Protein AF-A0A1T4VPJ8-F1 (afdb_monomer)

pLDDT: mean 73.63, std 19.08, range [25.58, 97.62]

Secondary structure (DSSP, 8-state):
-------HHHHHHHHHHHHH--S---S--S-TTS-HHHHHHHHHHHIIIIIIHHHHHHHHHHHHHHH-TTT-GGGGGHHHHSHHHH-S---TT--HHHHHHHHHT--HHHHHHHHHHHTT-HHHHHHHHH-TT--HHHHHHHHHHHHH-----PPPPPHHHHHHHHHHHHHHHT--HHHHHHHH---HHHHHHHHHHHTSTTS--SS-----TT---SHHHHHHHHTSHHHHHHHHHHHHHHHHHHHHHTTPPP-S-TT-GGGS-SS--HHHHHHHHHHHHHHHHHHHHHS--TT-SS-----HHHHHHHHHHHHTTSEEEEE-TTT--EEEEEBSSTT---BS-B-TT--TTSS--EEEPTTT--EEE-----

Nearest PDB structures (foldseek):
  2lvs-assembly1_A  TM=4.382E-01  e=4.841E+00  Hyperthermus butylicus DSM 5456
  7vag-assembly1_A  TM=1.635E-01  e=1.223E+00  Homo sapiens
  7qa8-assembly1_A  TM=1.406E-01  e=9.848E+00  Saccharomyces cerevisiae

Foldseek 3Di:
DDDPPPPVVVVCCVPCCVLVDDVDDDDDPPPVVDDPVLVVLLVLLCSLLQRPLLVLLLVLLLVLCQLCVVLQVCQVVLVPVLPVLQPPDDDPDDDPLVVLCVQLVHDSVLSSVLSSQLSPALQSVLQSCQFLVRVSSVSSSLSSSSNPRDDDNDHHDDLVVSLLVLLLLCLQLQHDLVVSCVPSVDDSVSSVVSNVVCPPPPRPHPDHDDDPPPDDQADVVLVVQCLDVSSQSLLSQLQLQLLSSLQSSNVHDGDSPSFDLVSGDLDDRSSSLSSSQVSSSCSNVVSCVVPPDPVDPDDDYHGSSSSVNLNVCSSLQQWGWDADPPSSRIGIFGHPDRPDPDTPQFDPPPDPPDPWTWGQDSNPRDTDTPDPDD

Structure (mmCIF, N/CA/C/O backbone):
data_AF-A0A1T4VPJ8-F1
#
_entry.id   AF-A0A1T4VPJ8-F1
#
loop_
_atom_site.group_PDB
_atom_site.id
_atom_site.type_symbol
_atom_site.label_atom_id
_atom_site.label_alt_id
_atom_site.label_comp_id
_atom_site.label_asym_id
_atom_site.label_entity_id
_atom_site.label_seq_id
_atom_site.pdbx_PDB_ins_code
_atom_site.Cartn_x
_atom_site.Cartn_y
_atom_site.Cartn_z
_atom_site.occupancy
_atom_site.B_iso_or_equiv
_atom_site.auth_seq_id
_atom_site.auth_comp_id
_atom_site.auth_asym_id
_atom_site.auth_atom_id
_atom_site.pdbx_PDB_model_num
ATOM 1 N N . MET A 1 1 ? 21.434 40.902 9.206 1.00 31.50 1 MET A N 1
ATOM 2 C CA . MET A 1 1 ? 21.024 39.530 9.583 1.00 31.50 1 MET A CA 1
ATOM 3 C C . MET A 1 1 ? 20.935 38.680 8.323 1.00 31.50 1 MET A C 1
ATOM 5 O O . MET A 1 1 ? 20.040 38.905 7.521 1.00 31.50 1 MET A O 1
ATOM 9 N N . LYS A 1 2 ? 21.901 37.781 8.090 1.00 25.58 2 LYS A N 1
ATOM 10 C CA . LYS A 1 2 ? 21.888 36.855 6.946 1.00 25.58 2 LYS A CA 1
ATOM 11 C C . LYS A 1 2 ? 21.168 35.578 7.375 1.00 25.58 2 LYS A C 1
ATOM 13 O O . LYS A 1 2 ? 21.633 34.877 8.267 1.00 25.58 2 LYS A O 1
ATOM 18 N N . THR A 1 3 ? 20.019 35.313 6.770 1.00 28.08 3 THR A N 1
ATOM 19 C CA . THR A 1 3 ? 19.276 34.063 6.908 1.00 28.08 3 THR A CA 1
ATOM 20 C C . THR A 1 3 ? 20.113 32.926 6.326 1.00 28.08 3 THR A C 1
ATOM 22 O O . THR A 1 3 ? 20.373 32.885 5.125 1.00 28.08 3 THR A O 1
ATOM 25 N N . PHE A 1 4 ? 20.552 31.999 7.181 1.00 27.08 4 PHE A N 1
ATOM 26 C CA . PHE A 1 4 ? 21.085 30.710 6.749 1.00 27.08 4 PHE A CA 1
ATOM 27 C C . PHE A 1 4 ? 19.949 29.939 6.065 1.00 27.08 4 PHE A C 1
ATOM 29 O O . PHE A 1 4 ? 19.165 29.242 6.705 1.00 27.08 4 PHE A O 1
ATOM 36 N N . ARG A 1 5 ? 19.825 30.093 4.744 1.00 30.34 5 ARG A N 1
ATOM 37 C CA . ARG A 1 5 ? 19.127 29.112 3.917 1.00 30.34 5 ARG A CA 1
ATOM 38 C C . ARG A 1 5 ? 20.008 27.873 3.911 1.00 30.34 5 ARG A C 1
ATOM 40 O O . ARG A 1 5 ? 20.989 27.819 3.178 1.00 30.34 5 ARG A O 1
ATOM 47 N N . VAL A 1 6 ? 19.685 26.912 4.772 1.00 30.61 6 VAL A N 1
ATOM 48 C CA . VAL A 1 6 ? 20.210 25.557 4.631 1.00 30.61 6 VAL A CA 1
ATOM 49 C C . VAL A 1 6 ? 19.725 25.070 3.274 1.00 30.61 6 VAL A C 1
ATOM 51 O O . VAL A 1 6 ? 18.529 24.882 3.052 1.00 30.61 6 VAL A O 1
ATOM 54 N N . ASP A 1 7 ? 20.663 24.985 2.342 1.00 31.09 7 ASP A N 1
ATOM 55 C CA . ASP A 1 7 ? 20.441 24.495 0.998 1.00 31.09 7 ASP A CA 1
ATOM 56 C C . ASP A 1 7 ? 19.851 23.081 1.115 1.00 31.09 7 ASP A C 1
ATOM 58 O O . ASP A 1 7 ? 20.464 22.183 1.699 1.00 31.09 7 ASP A O 1
ATOM 62 N N . ALA A 1 8 ? 18.616 22.889 0.639 1.00 33.41 8 ALA A N 1
ATOM 63 C CA . ALA A 1 8 ? 17.901 21.617 0.754 1.00 33.41 8 ALA A CA 1
ATOM 64 C C . ALA A 1 8 ? 18.691 20.455 0.122 1.00 33.41 8 ALA A C 1
ATOM 66 O O . ALA A 1 8 ? 18.465 19.302 0.483 1.00 33.41 8 ALA A O 1
ATOM 67 N N . SER A 1 9 ? 19.652 20.765 -0.759 1.00 34.59 9 SER A N 1
ATOM 68 C CA . SER A 1 9 ? 20.617 19.828 -1.334 1.00 34.59 9 SER A CA 1
ATOM 69 C C . SER A 1 9 ? 21.626 19.262 -0.318 1.00 34.59 9 SER A C 1
ATOM 71 O O . SER A 1 9 ? 22.052 18.118 -0.465 1.00 34.59 9 SER A O 1
ATOM 73 N N . VAL A 1 10 ? 21.978 19.999 0.742 1.00 31.45 10 VAL A N 1
ATOM 74 C CA . VAL A 1 10 ? 22.955 19.581 1.767 1.00 31.45 10 VAL A CA 1
ATOM 75 C C . VAL A 1 10 ? 22.321 18.631 2.783 1.00 31.45 10 VAL A C 1
ATOM 77 O O . VAL A 1 10 ? 22.920 17.609 3.116 1.00 31.45 10 VAL A O 1
ATOM 80 N N . TYR A 1 11 ? 21.073 18.890 3.194 1.00 31.66 11 TYR A N 1
ATOM 81 C CA . TYR A 1 11 ? 20.299 17.934 4.001 1.00 31.66 11 TYR A CA 1
ATOM 82 C C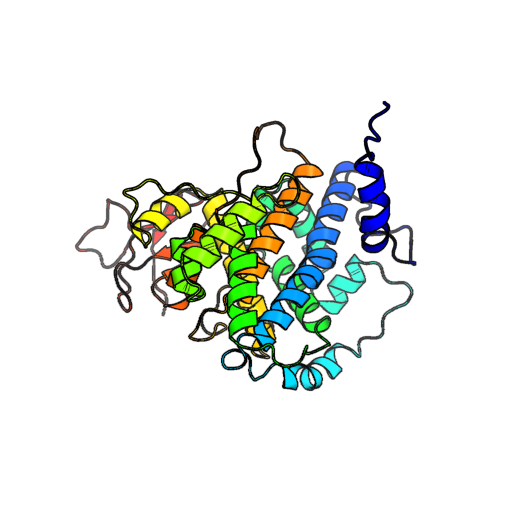 . TYR A 1 11 ? 20.021 16.643 3.207 1.00 31.66 11 TYR A C 1
ATOM 84 O O . TYR A 1 11 ? 20.083 15.544 3.757 1.00 31.66 11 TYR A O 1
ATOM 92 N N . TYR A 1 12 ? 19.814 16.767 1.887 1.00 40.31 12 TYR A N 1
ATOM 93 C CA . TYR A 1 12 ? 19.707 15.635 0.962 1.00 40.31 12 TYR A CA 1
ATOM 94 C C . TYR A 1 12 ? 21.000 14.811 0.914 1.00 40.31 12 TYR A C 1
ATOM 96 O O . TYR A 1 12 ? 20.960 13.603 1.118 1.00 40.31 12 TYR A O 1
ATOM 104 N N . ARG A 1 13 ? 22.163 15.445 0.710 1.00 34.22 13 ARG A N 1
ATOM 105 C CA . ARG A 1 13 ? 23.455 14.740 0.638 1.00 34.22 13 ARG A CA 1
ATOM 106 C C . ARG A 1 13 ? 23.820 14.020 1.935 1.00 34.22 13 ARG A C 1
ATOM 108 O O . ARG A 1 13 ? 24.453 12.979 1.854 1.00 34.22 13 ARG A O 1
ATOM 115 N N . ALA A 1 14 ? 23.434 14.533 3.102 1.00 34.00 14 ALA A N 1
ATOM 116 C CA . ALA A 1 14 ? 23.792 13.921 4.382 1.00 34.00 14 ALA A CA 1
ATOM 117 C C . ALA A 1 14 ? 22.910 12.712 4.751 1.00 34.00 14 ALA A C 1
ATOM 119 O O . ALA A 1 14 ? 23.432 11.708 5.225 1.00 34.00 14 ALA A O 1
ATOM 120 N N . HIS A 1 15 ? 21.595 12.771 4.502 1.00 33.22 15 HIS A N 1
ATOM 121 C CA . HIS A 1 15 ? 20.679 11.677 4.859 1.00 33.22 15 HIS A CA 1
ATOM 122 C C . HIS A 1 15 ? 20.481 10.634 3.749 1.00 33.22 15 HIS A C 1
ATOM 124 O O . HIS A 1 15 ? 20.203 9.479 4.059 1.00 33.22 15 HIS A O 1
ATOM 130 N N . PHE A 1 16 ? 20.670 10.998 2.473 1.00 39.41 16 PHE A N 1
ATOM 131 C CA . PHE A 1 16 ? 20.582 10.052 1.355 1.00 39.41 16 PHE A CA 1
ATOM 132 C C . PHE A 1 16 ? 21.921 9.449 0.928 1.00 39.41 16 PHE A C 1
ATOM 134 O O . PHE A 1 16 ? 21.892 8.400 0.288 1.00 39.41 16 PHE A O 1
ATOM 141 N N . LYS A 1 17 ? 23.085 10.006 1.310 1.00 32.19 17 LYS A N 1
ATOM 142 C CA . LYS A 1 17 ? 24.359 9.301 1.071 1.00 32.19 17 LYS A CA 1
ATOM 143 C C . LYS A 1 17 ? 24.337 7.894 1.659 1.00 32.19 17 LYS A C 1
ATOM 145 O O . LYS A 1 17 ? 24.786 6.982 1.000 1.00 32.19 17 LYS A O 1
ATOM 150 N N . ASN A 1 18 ? 23.691 7.671 2.798 1.00 34.81 18 ASN A N 1
ATOM 151 C CA . ASN A 1 18 ? 23.623 6.330 3.389 1.00 34.81 18 ASN A CA 1
ATOM 152 C C . ASN A 1 18 ? 22.525 5.424 2.788 1.00 34.81 18 ASN A C 1
ATOM 154 O O . ASN A 1 18 ? 22.450 4.255 3.143 1.00 34.81 18 ASN A O 1
ATOM 158 N N . ILE A 1 19 ? 21.680 5.942 1.886 1.00 38.91 19 ILE A N 1
ATOM 159 C CA . ILE A 1 19 ? 20.690 5.160 1.116 1.00 38.91 19 ILE A CA 1
ATOM 160 C C . ILE A 1 19 ? 21.244 4.810 -0.282 1.00 38.91 19 ILE A C 1
ATOM 162 O O . ILE A 1 19 ? 20.829 3.819 -0.878 1.00 38.91 19 ILE A O 1
ATOM 166 N N . TYR A 1 20 ? 22.208 5.588 -0.794 1.00 37.16 20 TYR A N 1
ATOM 167 C CA . TYR A 1 20 ? 22.768 5.442 -2.145 1.00 37.16 20 TYR A CA 1
ATOM 168 C C . TYR A 1 20 ? 24.270 5.077 -2.198 1.00 37.16 20 TYR A C 1
ATOM 170 O O . TYR A 1 20 ? 24.685 4.469 -3.183 1.00 37.16 20 TYR A O 1
ATOM 178 N N . ASP A 1 21 ? 25.075 5.356 -1.164 1.00 34.31 21 ASP A N 1
ATOM 179 C CA . ASP A 1 21 ? 26.473 4.909 -1.036 1.00 34.31 21 ASP A CA 1
ATOM 180 C C . ASP A 1 21 ? 26.521 3.590 -0.244 1.00 34.31 21 ASP A C 1
ATOM 182 O O . ASP A 1 21 ? 26.721 3.556 0.970 1.00 34.31 21 ASP A O 1
ATOM 186 N N . SER A 1 22 ? 26.346 2.478 -0.956 1.00 36.62 22 SER A N 1
ATOM 187 C CA . SER A 1 22 ? 26.899 1.194 -0.515 1.00 36.62 22 SER A CA 1
ATOM 188 C C . SER A 1 22 ? 28.420 1.212 -0.755 1.00 36.62 22 SER A C 1
ATOM 190 O O . SER A 1 22 ? 28.854 1.781 -1.762 1.00 36.62 22 SER A O 1
ATOM 192 N N . PRO A 1 23 ? 29.251 0.584 0.103 1.00 33.44 23 PRO A N 1
ATOM 193 C CA . PRO A 1 23 ? 30.704 0.486 -0.091 1.00 33.44 23 PRO A CA 1
ATOM 194 C C . PRO A 1 23 ? 31.121 -0.260 -1.374 1.00 33.44 23 PRO A C 1
ATOM 196 O O . PRO A 1 23 ? 32.303 -0.293 -1.707 1.00 33.44 23 PRO A O 1
ATOM 199 N N . CYS A 1 24 ? 30.172 -0.807 -2.134 1.00 35.25 24 CYS A N 1
ATOM 200 C CA . CYS A 1 24 ? 30.405 -1.467 -3.412 1.00 35.25 24 CYS A CA 1
ATOM 201 C C . CYS A 1 24 ? 29.873 -0.614 -4.577 1.00 35.25 24 CYS A C 1
ATOM 203 O O . CYS A 1 24 ? 28.833 -0.917 -5.162 1.00 35.25 24 CYS A O 1
ATOM 205 N N . LYS A 1 25 ? 30.601 0.444 -4.958 1.00 38.12 25 LYS A N 1
ATOM 206 C CA . LYS A 1 25 ? 30.507 0.973 -6.328 1.00 38.12 25 LYS A CA 1
ATOM 207 C C . LYS A 1 25 ? 31.110 -0.071 -7.264 1.00 38.12 25 LYS A C 1
ATOM 209 O O . LYS A 1 25 ? 32.313 -0.301 -7.203 1.00 38.12 25 LYS A O 1
ATOM 214 N N . THR A 1 26 ? 30.305 -0.689 -8.122 1.00 38.41 26 THR A N 1
ATOM 215 C CA . THR A 1 26 ? 30.824 -1.469 -9.254 1.00 38.41 26 THR A CA 1
ATOM 216 C C . THR A 1 26 ? 30.094 -1.075 -10.533 1.00 38.41 26 THR A C 1
ATOM 218 O O . THR A 1 26 ? 28.881 -0.912 -10.565 1.00 38.41 26 THR A O 1
ATOM 221 N N . GLU A 1 27 ? 30.886 -0.838 -11.572 1.00 40.78 27 GLU A N 1
ATOM 222 C CA . GLU A 1 27 ? 30.588 -0.095 -12.801 1.00 40.78 27 GLU A CA 1
ATOM 223 C C . GLU A 1 27 ? 29.591 -0.742 -13.782 1.00 40.78 27 GLU A C 1
ATOM 225 O O . GLU A 1 27 ? 29.587 -0.366 -14.950 1.00 40.78 27 GLU A O 1
ATOM 230 N N . LYS A 1 28 ? 28.742 -1.700 -13.390 1.00 43.38 28 LYS A N 1
ATOM 231 C CA . LYS A 1 28 ? 27.771 -2.312 -14.321 1.00 43.38 28 LYS A CA 1
ATOM 232 C C . LYS A 1 28 ? 26.505 -2.791 -13.610 1.00 43.38 28 LYS A C 1
ATOM 234 O O . LYS A 1 28 ? 26.293 -3.993 -13.480 1.00 43.38 28 LYS A O 1
ATOM 239 N N . ASP A 1 29 ? 25.630 -1.880 -13.193 1.00 49.84 29 ASP A N 1
ATOM 240 C CA . ASP A 1 29 ? 24.211 -2.247 -13.132 1.00 49.84 29 ASP A CA 1
ATOM 241 C C . ASP A 1 29 ? 23.734 -2.351 -14.597 1.00 49.84 29 ASP A C 1
ATOM 243 O O . ASP A 1 29 ? 23.959 -1.452 -15.401 1.00 49.84 29 ASP A O 1
ATOM 247 N N . ASN A 1 30 ? 23.194 -3.506 -14.995 1.00 51.00 30 ASN A N 1
ATOM 248 C CA . ASN A 1 30 ? 22.938 -3.922 -16.386 1.00 51.00 30 ASN A CA 1
ATOM 249 C C . ASN A 1 30 ? 21.828 -3.123 -17.121 1.00 51.00 30 ASN A C 1
ATOM 251 O O . ASN A 1 30 ? 21.057 -3.697 -17.887 1.00 51.00 30 ASN A O 1
ATOM 255 N N . PHE A 1 31 ? 21.734 -1.805 -16.949 1.00 55.22 31 PHE A N 1
ATOM 256 C CA . PHE A 1 31 ? 20.836 -0.943 -17.729 1.00 55.22 31 PHE A CA 1
ATOM 257 C C . PHE A 1 31 ? 21.481 -0.416 -19.022 1.00 55.22 31 PHE A C 1
ATOM 259 O O . PHE A 1 31 ? 20.856 0.365 -19.733 1.00 55.22 31 PHE A O 1
ATOM 266 N N . LEU A 1 32 ? 22.683 -0.901 -19.373 1.00 51.88 32 LEU A N 1
ATOM 267 C CA . LEU A 1 32 ? 23.570 -0.475 -20.478 1.00 51.88 32 LEU A CA 1
ATOM 268 C C . LEU A 1 32 ? 22.954 -0.445 -21.900 1.00 51.88 32 LEU A C 1
ATOM 270 O O . LEU A 1 32 ? 23.658 -0.166 -22.868 1.00 51.88 32 LEU A O 1
ATOM 274 N N . LYS A 1 33 ? 21.661 -0.746 -22.056 1.00 63.12 33 LYS A N 1
ATOM 275 C CA . LYS A 1 33 ? 20.907 -0.666 -23.316 1.00 63.12 33 LYS A CA 1
ATOM 276 C C . LYS A 1 33 ? 19.898 0.491 -23.362 1.00 63.12 33 LYS A C 1
ATOM 278 O O . LYS A 1 33 ? 19.261 0.675 -24.396 1.00 63.12 33 LYS A O 1
ATOM 283 N N . PHE A 1 34 ? 19.725 1.245 -22.278 1.00 69.50 34 PHE A N 1
ATOM 284 C CA . PHE A 1 34 ? 18.713 2.298 -22.175 1.00 69.50 34 PHE A CA 1
ATOM 285 C C . PHE A 1 34 ? 19.313 3.698 -22.298 1.00 69.50 34 PHE A C 1
ATOM 287 O O . PHE A 1 34 ? 20.523 3.896 -22.199 1.00 69.50 34 PHE A O 1
ATOM 294 N N . THR A 1 35 ? 18.460 4.691 -22.558 1.00 78.81 35 THR A N 1
ATOM 295 C CA . THR A 1 35 ? 18.919 6.082 -22.568 1.00 78.81 35 THR A CA 1
ATOM 296 C C . THR A 1 35 ? 19.351 6.489 -21.151 1.00 78.81 35 THR A C 1
ATOM 298 O O . THR A 1 35 ? 18.737 6.019 -20.191 1.00 78.81 35 THR A O 1
ATOM 301 N N . PRO A 1 36 ? 20.325 7.407 -20.976 1.00 80.25 36 PRO A N 1
ATOM 302 C CA . PRO A 1 36 ? 20.760 7.840 -19.640 1.00 80.25 36 PRO A CA 1
ATOM 303 C C . PRO A 1 36 ? 19.605 8.332 -18.754 1.00 80.25 36 PRO A C 1
ATOM 305 O O . PRO A 1 36 ? 19.570 8.110 -17.550 1.00 80.25 36 PRO A O 1
ATOM 308 N N . LYS A 1 37 ? 18.598 8.958 -19.375 1.00 81.19 37 LYS A N 1
ATOM 309 C CA . LYS A 1 37 ? 17.388 9.427 -18.695 1.00 81.19 37 LYS A CA 1
ATOM 310 C C . LYS A 1 37 ? 16.538 8.277 -18.145 1.00 81.19 37 LYS A C 1
ATOM 312 O O . LYS A 1 37 ? 15.961 8.419 -17.067 1.00 81.19 37 LYS A O 1
ATOM 317 N N . ASP A 1 38 ? 16.397 7.194 -18.903 1.00 81.25 38 ASP A N 1
ATOM 318 C CA . ASP A 1 38 ? 15.621 6.028 -18.479 1.00 81.25 38 ASP A CA 1
ATOM 319 C C . ASP A 1 38 ? 16.375 5.254 -17.397 1.00 81.25 38 ASP A C 1
ATOM 321 O O . ASP A 1 38 ? 15.779 4.873 -16.396 1.00 81.25 38 ASP A O 1
ATOM 325 N N . GLU A 1 39 ? 17.695 5.126 -17.534 1.00 80.31 39 GLU A N 1
ATOM 326 C CA . GLU A 1 39 ? 18.567 4.524 -16.524 1.00 80.31 39 GLU A CA 1
ATOM 327 C C . GLU A 1 39 ? 18.491 5.260 -15.174 1.00 80.31 39 GLU A C 1
ATOM 329 O O . GLU A 1 39 ? 18.280 4.627 -14.135 1.00 80.31 39 GLU A O 1
ATOM 334 N N . ASP A 1 40 ? 18.557 6.596 -15.175 1.00 80.62 40 ASP A N 1
ATOM 335 C CA . ASP A 1 40 ? 18.399 7.410 -13.963 1.00 80.62 40 ASP A CA 1
ATOM 336 C C . ASP A 1 40 ? 17.037 7.170 -13.291 1.00 80.62 40 ASP A C 1
ATOM 338 O O . ASP A 1 40 ? 16.938 6.984 -12.073 1.00 80.62 40 ASP A O 1
ATOM 342 N N . ARG A 1 41 ? 15.964 7.158 -14.092 1.00 82.75 41 ARG A N 1
ATOM 343 C CA . ARG A 1 41 ? 14.586 6.960 -13.618 1.00 82.75 41 ARG A CA 1
ATOM 344 C C . ARG A 1 41 ? 14.369 5.570 -13.045 1.00 82.75 41 ARG A C 1
ATOM 346 O O . ARG A 1 41 ? 13.765 5.433 -11.978 1.00 82.75 41 ARG A O 1
ATOM 353 N N . MET A 1 42 ? 14.870 4.550 -13.730 1.00 84.88 42 MET A N 1
ATOM 354 C CA . MET A 1 42 ? 14.822 3.170 -13.267 1.00 84.88 42 MET A CA 1
ATOM 355 C C . MET A 1 42 ? 15.611 3.002 -11.978 1.00 84.88 42 MET A C 1
ATOM 357 O O . MET A 1 42 ? 15.107 2.390 -11.042 1.00 84.88 42 MET A O 1
ATOM 361 N N . THR A 1 43 ? 16.790 3.614 -11.878 1.00 82.75 43 THR A N 1
ATOM 362 C CA . THR A 1 43 ? 17.601 3.607 -10.656 1.00 82.75 43 THR A CA 1
ATOM 363 C C . THR A 1 43 ? 16.850 4.247 -9.489 1.00 82.75 43 THR A C 1
ATOM 365 O O . THR A 1 43 ? 16.835 3.707 -8.381 1.00 82.75 43 THR A O 1
ATOM 368 N N . ALA A 1 44 ? 16.169 5.373 -9.707 1.00 82.31 44 ALA A N 1
ATOM 369 C CA . ALA A 1 44 ? 15.347 5.998 -8.674 1.00 82.31 44 ALA A CA 1
ATOM 370 C C . ALA A 1 44 ? 14.166 5.107 -8.247 1.00 82.31 44 ALA A C 1
ATOM 372 O O . ALA A 1 44 ? 13.943 4.924 -7.048 1.00 82.31 44 ALA A O 1
ATOM 373 N N . ALA A 1 45 ? 13.436 4.521 -9.205 1.00 86.50 45 ALA A N 1
ATOM 374 C CA . ALA A 1 45 ? 12.340 3.592 -8.925 1.00 86.50 45 ALA A CA 1
ATOM 375 C C . ALA A 1 45 ? 12.834 2.356 -8.156 1.00 86.50 45 ALA A C 1
ATOM 377 O O . ALA A 1 45 ? 12.267 2.006 -7.126 1.00 86.50 45 ALA A O 1
ATOM 378 N N . PHE A 1 46 ? 13.941 1.760 -8.594 1.00 87.69 46 PHE A N 1
ATOM 379 C CA . PHE A 1 46 ? 14.590 0.621 -7.952 1.00 87.69 46 PHE A CA 1
ATOM 380 C C . PHE A 1 46 ? 14.915 0.910 -6.483 1.00 87.69 46 PHE A C 1
ATOM 382 O O . PHE A 1 46 ? 14.526 0.154 -5.594 1.00 87.69 46 PHE A O 1
ATOM 389 N N . ASN A 1 47 ? 15.590 2.030 -6.201 1.00 84.19 47 ASN A N 1
ATOM 390 C CA . ASN A 1 47 ? 15.974 2.375 -4.831 1.00 84.19 47 ASN A CA 1
ATOM 391 C C . ASN A 1 47 ? 14.755 2.698 -3.954 1.00 84.19 47 ASN A C 1
ATOM 393 O O . ASN A 1 47 ? 14.757 2.380 -2.765 1.00 84.19 47 ASN A O 1
ATOM 397 N N . LEU A 1 48 ? 13.695 3.283 -4.519 1.00 86.56 48 LEU A N 1
ATOM 398 C CA . LEU A 1 48 ? 12.450 3.523 -3.789 1.00 86.56 48 LEU A CA 1
ATOM 399 C C . LEU A 1 48 ? 11.714 2.223 -3.447 1.00 86.56 48 LEU A C 1
ATOM 401 O O . LEU A 1 48 ? 11.289 2.056 -2.304 1.00 86.56 48 LEU A O 1
ATOM 405 N N . LEU A 1 49 ? 11.586 1.310 -4.412 1.00 89.25 49 LEU A N 1
ATOM 406 C CA . LEU A 1 49 ? 10.834 0.065 -4.254 1.00 89.25 49 LEU A CA 1
ATOM 407 C C . LEU A 1 49 ? 11.566 -0.962 -3.400 1.00 89.25 49 LEU A C 1
ATOM 409 O O . LEU A 1 49 ? 10.946 -1.601 -2.560 1.00 89.25 49 LEU A O 1
ATOM 413 N N . PHE A 1 50 ? 12.873 -1.117 -3.591 1.00 85.81 50 PHE A N 1
ATOM 414 C CA . PHE A 1 50 ? 13.616 -2.223 -2.989 1.00 85.81 50 PHE A CA 1
ATOM 415 C C . PHE A 1 50 ? 14.554 -1.794 -1.863 1.00 85.81 50 PHE A C 1
ATOM 417 O O . PHE A 1 50 ? 14.891 -2.604 -1.006 1.00 85.81 50 PHE A O 1
ATOM 424 N N . GLY A 1 51 ? 14.957 -0.521 -1.833 1.00 81.25 51 GLY A N 1
ATOM 425 C CA . GLY A 1 51 ? 15.779 0.039 -0.759 1.00 81.25 51 GLY A CA 1
ATOM 426 C C . GLY A 1 51 ? 14.946 0.729 0.320 1.00 81.25 51 GLY A C 1
ATOM 427 O O . GLY A 1 51 ? 15.062 0.421 1.503 1.00 81.25 51 GLY A O 1
ATOM 428 N N . TYR A 1 52 ? 14.098 1.681 -0.068 1.00 85.25 52 TYR A N 1
ATOM 429 C CA . TYR A 1 52 ? 13.349 2.507 0.880 1.00 85.25 52 TYR A CA 1
ATOM 430 C C . TYR A 1 52 ? 12.119 1.795 1.454 1.00 85.25 52 TYR A C 1
ATOM 432 O O . TYR A 1 52 ? 11.965 1.749 2.674 1.00 85.25 52 TYR A O 1
ATOM 440 N N . LEU A 1 53 ? 11.245 1.257 0.599 1.00 88.69 53 LEU A N 1
ATOM 441 C CA . LEU A 1 53 ? 9.928 0.768 1.013 1.00 88.69 53 LEU A CA 1
ATOM 442 C C . LEU A 1 53 ? 9.991 -0.374 2.049 1.00 88.69 53 LEU A C 1
ATOM 444 O O . LEU A 1 53 ? 9.320 -0.238 3.077 1.00 88.69 53 LEU A O 1
ATOM 448 N N . PRO A 1 54 ? 10.824 -1.428 1.887 1.00 84.00 54 PRO A N 1
ATOM 449 C CA . PRO A 1 54 ? 10.936 -2.489 2.888 1.00 84.00 54 PRO A CA 1
ATOM 450 C C . PRO A 1 54 ? 11.398 -1.968 4.253 1.00 84.00 54 PRO A C 1
ATOM 452 O O . PRO A 1 54 ? 10.831 -2.320 5.286 1.00 84.00 54 PRO A O 1
ATOM 455 N N . ASN A 1 55 ? 12.380 -1.063 4.254 1.00 82.19 55 ASN A N 1
ATOM 456 C CA . ASN A 1 55 ? 12.933 -0.473 5.472 1.00 82.19 55 ASN A CA 1
ATOM 457 C C . ASN A 1 55 ? 11.936 0.458 6.177 1.00 82.19 55 ASN A C 1
ATOM 459 O O . ASN A 1 55 ? 11.819 0.435 7.403 1.00 82.19 55 ASN A O 1
ATOM 463 N N . ALA A 1 56 ? 11.195 1.266 5.414 1.00 85.62 56 ALA A N 1
ATOM 464 C CA . ALA A 1 56 ? 10.181 2.160 5.960 1.00 85.62 56 ALA A CA 1
ATOM 465 C C . ALA A 1 56 ? 9.056 1.369 6.647 1.00 85.62 56 ALA A C 1
ATOM 467 O O . ALA A 1 56 ? 8.710 1.670 7.793 1.00 85.62 56 ALA A O 1
ATOM 468 N N . LEU A 1 57 ? 8.534 0.327 5.988 1.00 89.00 57 LEU A N 1
ATOM 469 C CA . LEU A 1 57 ? 7.434 -0.489 6.512 1.00 89.00 57 LEU A CA 1
ATOM 470 C C . LEU A 1 57 ? 7.845 -1.357 7.703 1.00 89.00 57 LEU A C 1
ATOM 472 O O . LEU A 1 57 ? 7.044 -1.504 8.625 1.00 89.00 57 LEU A O 1
ATOM 476 N N . ALA A 1 58 ? 9.085 -1.857 7.747 1.00 83.19 58 ALA A N 1
ATOM 477 C CA . ALA A 1 58 ? 9.565 -2.706 8.840 1.00 83.19 58 ALA A CA 1
ATOM 478 C C . ALA A 1 58 ? 9.357 -2.070 10.228 1.00 83.19 58 ALA A C 1
ATOM 480 O O . ALA A 1 58 ? 8.888 -2.734 11.152 1.00 83.19 58 ALA A O 1
ATOM 481 N N . SER A 1 59 ? 9.623 -0.766 10.367 1.00 80.62 59 SER A N 1
ATOM 482 C CA . SER A 1 59 ? 9.416 -0.042 11.632 1.00 80.62 59 SER A CA 1
ATOM 483 C C . SER A 1 59 ? 7.945 0.001 12.072 1.00 80.62 59 SER A C 1
ATOM 485 O O . SER A 1 59 ? 7.634 -0.168 13.252 1.00 80.62 59 SER A O 1
ATOM 487 N N . TYR A 1 60 ? 7.019 0.165 11.124 1.00 87.12 60 TYR A N 1
ATOM 488 C CA . TYR A 1 60 ? 5.584 0.165 11.404 1.00 87.12 60 TYR A CA 1
ATOM 489 C C . TYR A 1 60 ? 5.044 -1.237 11.659 1.00 87.12 60 TYR A C 1
ATOM 491 O O . TYR A 1 60 ? 4.159 -1.385 12.493 1.00 87.12 60 TYR A O 1
ATOM 499 N N . MET A 1 61 ? 5.588 -2.260 10.999 1.00 86.19 61 MET A N 1
ATOM 500 C CA . MET A 1 61 ? 5.257 -3.659 11.273 1.00 86.19 61 MET A CA 1
ATOM 501 C C . MET A 1 61 ? 5.679 -4.061 12.690 1.00 86.19 61 MET A C 1
ATOM 503 O O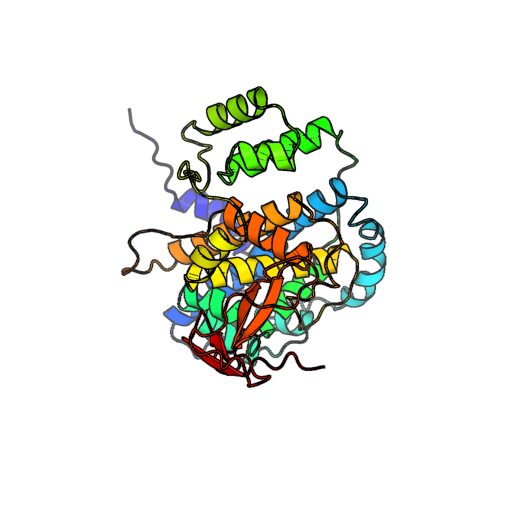 . MET A 1 61 ? 4.900 -4.675 13.412 1.00 86.19 61 MET A O 1
ATOM 507 N N . GLN A 1 62 ? 6.874 -3.651 13.128 1.00 79.94 62 GLN A N 1
ATOM 508 C CA . GLN A 1 62 ? 7.325 -3.849 14.510 1.00 79.94 62 GLN A CA 1
ATOM 509 C C . GLN A 1 62 ? 6.413 -3.129 15.506 1.00 79.94 62 GLN A C 1
ATOM 511 O O . GLN A 1 62 ? 5.995 -3.707 16.507 1.00 79.94 62 GLN A O 1
ATOM 516 N N . PHE A 1 63 ? 6.063 -1.871 15.224 1.00 81.19 63 PHE A N 1
ATOM 517 C CA . PHE A 1 63 ? 5.139 -1.125 16.070 1.00 81.19 63 PHE A CA 1
ATOM 518 C C . PHE A 1 63 ? 3.743 -1.772 16.108 1.00 81.19 63 PHE A C 1
ATOM 520 O O . PHE A 1 63 ? 3.154 -1.866 17.182 1.00 81.19 63 PHE A O 1
ATOM 527 N N . ALA A 1 64 ? 3.245 -2.281 14.977 1.00 86.62 64 ALA A N 1
ATOM 528 C CA . ALA A 1 64 ? 1.980 -3.005 14.883 1.00 86.62 64 ALA A CA 1
ATOM 529 C C . ALA A 1 64 ? 1.979 -4.279 15.732 1.00 86.62 64 ALA A C 1
ATOM 531 O O . ALA A 1 64 ? 1.061 -4.467 16.521 1.00 86.62 64 ALA A O 1
ATOM 532 N N . ALA A 1 65 ? 3.030 -5.099 15.652 1.00 81.06 65 ALA A N 1
ATOM 533 C CA . ALA A 1 65 ? 3.156 -6.307 16.466 1.00 81.06 65 ALA A CA 1
ATOM 534 C C . ALA A 1 65 ? 3.130 -6.015 17.981 1.00 81.06 65 ALA A C 1
ATOM 536 O O . ALA A 1 65 ? 2.576 -6.792 18.753 1.00 81.06 65 ALA A O 1
ATOM 537 N N . ASN A 1 66 ? 3.673 -4.868 18.406 1.00 78.25 66 ASN A N 1
ATOM 538 C CA . ASN A 1 66 ? 3.687 -4.459 19.817 1.00 78.25 66 ASN A CA 1
ATOM 539 C C . ASN A 1 66 ? 2.359 -3.853 20.294 1.00 78.25 66 ASN A C 1
ATOM 541 O O . ASN A 1 66 ? 1.997 -3.965 21.469 1.00 78.25 66 ASN A O 1
ATOM 545 N N . VAL A 1 67 ? 1.661 -3.133 19.415 1.00 80.44 67 VAL A N 1
ATOM 546 C CA . VAL A 1 67 ? 0.391 -2.473 19.746 1.00 80.44 67 VAL A CA 1
ATOM 547 C C . VAL A 1 67 ? -0.776 -3.451 19.664 1.00 80.44 67 VAL A C 1
ATOM 549 O O . VAL A 1 67 ? -1.647 -3.392 20.530 1.00 80.44 67 VAL A O 1
ATOM 552 N N . ASP A 1 68 ? -0.740 -4.368 18.696 1.00 82.88 68 ASP A N 1
ATOM 553 C CA . ASP A 1 68 ? -1.798 -5.325 18.379 1.00 82.88 68 ASP A CA 1
ATOM 554 C C . ASP A 1 68 ? -1.328 -6.794 18.550 1.00 82.88 68 ASP A C 1
ATOM 556 O O . ASP A 1 68 ? -1.402 -7.583 17.600 1.00 82.88 68 ASP A O 1
ATOM 560 N N . PRO A 1 69 ? -0.846 -7.210 19.742 1.00 79.81 69 PRO A N 1
ATOM 561 C CA . PRO A 1 69 ? -0.325 -8.565 19.948 1.00 79.81 69 PRO A CA 1
ATOM 562 C C . PRO A 1 69 ? -1.393 -9.650 19.749 1.00 79.81 69 PRO A C 1
ATOM 564 O O . PRO A 1 69 ? -1.068 -10.749 19.310 1.00 79.81 69 PRO A O 1
ATOM 567 N N . ASP A 1 70 ? -2.668 -9.331 19.996 1.00 82.50 70 ASP A N 1
ATOM 568 C CA . ASP A 1 70 ? -3.799 -10.240 19.761 1.00 82.50 70 ASP A CA 1
ATOM 569 C C . ASP A 1 70 ? -4.022 -10.542 18.269 1.00 82.50 70 ASP A C 1
ATOM 571 O O . ASP A 1 70 ? -4.642 -11.546 17.927 1.00 82.50 70 ASP A O 1
ATOM 575 N N . ILE A 1 71 ? -3.554 -9.661 17.376 1.00 84.31 71 ILE A N 1
ATOM 576 C CA . ILE A 1 71 ? -3.647 -9.836 15.920 1.00 84.31 71 ILE A CA 1
ATOM 577 C C . ILE A 1 71 ? -2.394 -10.552 15.395 1.00 84.31 71 ILE A C 1
ATOM 579 O O . ILE A 1 71 ? -2.490 -11.371 14.485 1.00 84.31 71 ILE A O 1
ATOM 583 N N . PHE A 1 72 ? -1.221 -10.263 15.971 1.00 83.38 72 PHE A N 1
ATOM 584 C CA . PHE A 1 72 ? 0.083 -10.692 15.450 1.00 83.38 72 PHE A CA 1
ATOM 585 C C . PHE A 1 72 ? 0.911 -11.507 16.457 1.00 83.38 72 PHE A C 1
ATOM 587 O O . PHE A 1 72 ? 2.129 -11.344 16.558 1.00 83.38 72 PHE A O 1
ATOM 594 N N . SER A 1 73 ? 0.269 -12.422 17.186 1.00 66.94 73 SER A N 1
ATOM 595 C CA . SER A 1 73 ? 0.910 -13.256 18.218 1.00 66.94 73 SER A CA 1
ATOM 596 C C . SER A 1 73 ? 2.071 -14.113 17.698 1.00 66.94 73 SER A C 1
ATOM 598 O O . SER A 1 73 ? 2.952 -14.496 18.463 1.00 66.94 73 SER A O 1
ATOM 600 N N . ASN A 1 74 ? 2.092 -14.397 16.392 1.00 64.50 74 ASN A N 1
ATOM 601 C CA . ASN A 1 74 ? 3.080 -15.261 15.746 1.00 64.50 74 ASN A CA 1
ATOM 602 C C . ASN A 1 74 ? 4.396 -14.547 15.410 1.00 64.50 74 ASN A C 1
ATOM 604 O O . ASN A 1 74 ? 5.331 -15.200 14.944 1.00 64.50 74 ASN A O 1
ATOM 608 N N . MET A 1 75 ? 4.513 -13.236 15.651 1.00 62.38 75 MET A N 1
ATOM 609 C CA . MET A 1 75 ? 5.712 -12.478 15.277 1.00 62.38 75 MET A CA 1
ATOM 610 C C . MET A 1 75 ? 6.987 -13.007 15.958 1.00 62.38 75 MET A C 1
ATOM 612 O O . MET A 1 75 ? 8.058 -12.994 15.356 1.00 62.38 75 MET A O 1
ATOM 616 N N . SER A 1 76 ? 6.876 -13.539 17.179 1.00 55.91 76 SER A N 1
ATOM 617 C CA . SER A 1 76 ? 7.990 -14.169 17.901 1.00 55.91 76 SER A CA 1
ATOM 618 C C . SER A 1 76 ? 8.524 -15.435 17.220 1.00 55.91 76 SER A C 1
ATOM 620 O O . SER A 1 76 ? 9.689 -15.758 17.404 1.00 55.91 76 SER A O 1
ATOM 622 N N . THR A 1 77 ? 7.709 -16.116 16.405 1.00 53.88 77 THR A N 1
ATOM 623 C CA . THR A 1 77 ? 8.086 -17.341 15.668 1.00 53.88 77 THR A CA 1
ATOM 624 C C . THR A 1 77 ? 8.691 -17.067 14.290 1.00 53.88 77 THR A C 1
ATOM 626 O O . THR A 1 77 ? 9.212 -17.981 13.650 1.00 53.88 77 THR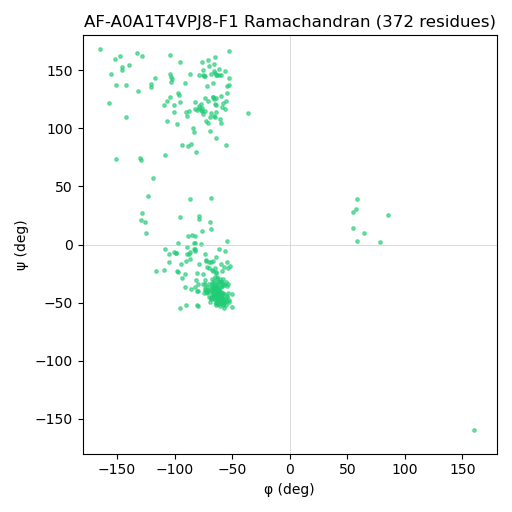 A O 1
ATOM 629 N N . LEU A 1 78 ? 8.663 -15.811 13.821 1.00 55.38 78 LEU A N 1
ATOM 630 C CA . LEU A 1 78 ? 9.247 -15.441 12.529 1.00 55.38 78 LEU A CA 1
ATOM 631 C C . LEU A 1 78 ? 10.752 -15.751 12.484 1.00 55.38 78 LEU A C 1
ATOM 633 O O . LEU A 1 78 ? 11.254 -16.114 11.420 1.00 55.38 78 LEU A O 1
ATOM 637 N N . SER A 1 79 ? 11.459 -15.664 13.624 1.00 49.81 79 SER A N 1
ATOM 638 C CA . SER A 1 79 ? 12.912 -15.910 13.731 1.00 49.81 79 SER A CA 1
ATOM 639 C C . SER A 1 79 ? 13.331 -17.287 13.270 1.00 49.81 79 SER A C 1
ATOM 641 O O . SER A 1 79 ? 14.426 -17.431 12.727 1.00 49.81 79 SER A O 1
ATOM 643 N N . ASP A 1 80 ? 12.441 -18.261 13.412 1.00 45.75 80 ASP A N 1
ATOM 644 C CA . ASP A 1 80 ? 12.787 -19.665 13.257 1.00 45.75 80 ASP A CA 1
ATOM 645 C C . ASP A 1 80 ? 12.523 -20.151 11.822 1.00 45.75 80 ASP A C 1
ATOM 647 O O . ASP A 1 80 ? 13.252 -20.996 11.307 1.00 45.75 80 ASP A O 1
ATOM 651 N N . VAL A 1 81 ? 11.545 -19.557 11.125 1.00 47.69 81 VAL A N 1
ATOM 652 C CA . VAL A 1 81 ? 11.157 -19.936 9.749 1.00 47.69 81 VAL A CA 1
ATOM 653 C C . VAL A 1 81 ? 12.079 -19.308 8.692 1.00 47.69 81 VAL A C 1
ATOM 655 O O . VAL A 1 81 ? 12.349 -19.906 7.651 1.00 47.69 81 VAL A O 1
ATOM 658 N N . ASN A 1 82 ? 12.636 -18.127 8.970 1.00 48.69 82 ASN A N 1
ATOM 659 C CA . ASN A 1 82 ? 13.454 -17.364 8.018 1.00 48.69 82 ASN A CA 1
ATOM 660 C C . ASN A 1 82 ? 14.960 -17.683 8.048 1.00 48.69 82 ASN A C 1
ATOM 662 O O . ASN A 1 82 ? 15.729 -17.123 7.266 1.00 48.69 82 ASN A O 1
ATOM 666 N N . LEU A 1 83 ? 15.422 -18.563 8.938 1.00 43.41 83 LEU A N 1
ATOM 667 C CA . LEU A 1 83 ? 16.840 -18.929 9.002 1.00 43.41 83 LEU A CA 1
ATOM 668 C C . LEU A 1 83 ? 17.298 -19.670 7.737 1.00 43.41 83 LEU A C 1
ATOM 670 O O . LEU A 1 83 ? 18.387 -19.391 7.245 1.00 43.41 83 LEU A O 1
ATOM 674 N N . PHE A 1 84 ? 16.457 -20.528 7.149 1.00 38.66 84 PHE A N 1
ATOM 675 C CA . PHE A 1 84 ? 16.808 -21.307 5.952 1.00 38.66 84 PHE A CA 1
ATOM 676 C C . PHE A 1 84 ? 16.841 -20.480 4.655 1.00 38.66 84 PHE A C 1
ATOM 678 O O . PHE A 1 84 ? 17.655 -20.761 3.776 1.00 38.66 84 PHE A O 1
ATOM 685 N N . SER A 1 85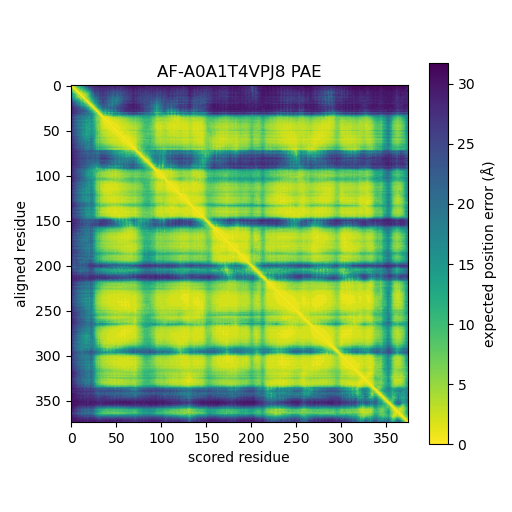 ? 16.023 -19.428 4.539 1.00 41.84 85 SER A N 1
ATOM 686 C CA . SER A 1 85 ? 16.047 -18.496 3.397 1.00 41.84 85 SER A CA 1
ATOM 687 C C . SER A 1 85 ? 17.233 -17.520 3.457 1.00 41.84 85 SER A C 1
ATOM 689 O O . SER A 1 85 ? 17.716 -17.065 2.416 1.00 41.84 85 SER A O 1
ATOM 691 N N . LYS A 1 86 ? 17.748 -17.249 4.666 1.00 44.28 86 LYS A N 1
ATOM 692 C CA . LYS A 1 86 ? 18.896 -16.369 4.935 1.00 44.28 86 LYS A CA 1
ATOM 693 C C . LYS A 1 86 ? 20.269 -16.989 4.680 1.00 44.28 86 LYS A C 1
ATOM 695 O O . LYS A 1 86 ? 21.229 -16.241 4.522 1.00 44.28 86 LYS A O 1
ATOM 700 N N . VAL A 1 87 ? 20.396 -18.315 4.565 1.00 42.22 87 VAL A N 1
ATOM 701 C CA . VAL A 1 87 ? 21.685 -18.979 4.242 1.00 42.22 87 VAL A CA 1
ATOM 702 C C . VAL A 1 87 ? 22.027 -18.904 2.742 1.00 42.22 87 VAL A C 1
ATOM 704 O O . VAL A 1 87 ? 22.776 -19.720 2.209 1.00 42.22 87 VAL A O 1
ATOM 707 N N . LYS A 1 88 ? 21.503 -17.917 2.007 1.00 48.00 88 LYS A N 1
ATOM 708 C CA . LYS A 1 88 ? 21.990 -17.631 0.656 1.00 48.00 88 LYS A CA 1
ATOM 709 C C . LYS A 1 88 ? 23.233 -16.746 0.774 1.00 48.00 88 LYS A C 1
ATOM 711 O O . LYS A 1 88 ? 23.095 -15.535 0.903 1.00 48.00 88 LYS A O 1
ATOM 716 N N . PHE A 1 89 ? 24.416 -17.365 0.713 1.00 46.50 89 PHE A N 1
ATOM 717 C CA . PHE A 1 89 ? 25.728 -16.704 0.670 1.00 46.50 89 PHE A CA 1
ATOM 718 C C . PHE A 1 89 ? 25.677 -15.404 -0.151 1.00 46.50 89 PHE A C 1
ATOM 720 O O . PHE A 1 89 ? 25.460 -15.449 -1.365 1.00 46.50 89 PHE A O 1
ATOM 727 N N . GLU A 1 90 ? 25.851 -14.254 0.507 1.00 49.88 90 GLU A N 1
ATOM 728 C CA . GLU A 1 90 ? 26.036 -12.976 -0.181 1.00 49.88 90 GLU A CA 1
ATOM 729 C C . GLU A 1 90 ? 27.268 -13.095 -1.081 1.00 49.88 90 GLU A C 1
ATOM 731 O O . GLU A 1 90 ? 28.380 -13.372 -0.620 1.00 49.88 90 GLU A O 1
ATOM 736 N N . LYS A 1 91 ? 27.079 -12.937 -2.393 1.00 53.25 91 LYS A N 1
ATOM 737 C CA . LYS A 1 91 ? 28.205 -12.918 -3.323 1.00 53.25 91 LYS A CA 1
ATOM 738 C C . LYS A 1 91 ? 28.811 -11.521 -3.274 1.00 53.25 91 LYS A C 1
ATOM 740 O O . LYS A 1 91 ? 28.182 -10.566 -3.707 1.00 53.25 91 LYS A O 1
ATOM 745 N N . ILE A 1 92 ? 30.059 -11.416 -2.821 1.00 51.62 92 ILE A N 1
ATOM 746 C CA . ILE A 1 92 ? 30.810 -10.153 -2.645 1.00 51.62 92 ILE A CA 1
ATOM 747 C C . ILE A 1 92 ? 30.880 -9.292 -3.936 1.00 51.62 92 ILE A C 1
ATOM 749 O O . ILE A 1 92 ? 31.201 -8.110 -3.873 1.00 51.62 92 ILE A O 1
ATOM 753 N N . GLN A 1 93 ? 30.563 -9.854 -5.111 1.00 61.25 93 GLN A N 1
ATOM 754 C CA . GLN A 1 93 ? 30.676 -9.199 -6.423 1.00 61.25 93 GLN A CA 1
ATOM 755 C C . GLN A 1 93 ? 29.380 -9.203 -7.263 1.00 61.25 93 GLN A C 1
ATOM 757 O O . GLN A 1 93 ? 29.447 -9.070 -8.483 1.00 61.25 93 GLN A O 1
ATOM 762 N N . GLU A 1 94 ? 28.199 -9.399 -6.671 1.00 62.97 94 GLU A N 1
ATOM 763 C CA . GLU A 1 94 ? 26.944 -9.351 -7.442 1.00 62.97 94 GLU A CA 1
ATOM 764 C C . GLU A 1 94 ? 26.369 -7.928 -7.583 1.00 62.97 94 GLU A C 1
ATOM 766 O O . GLU A 1 94 ? 26.488 -7.098 -6.683 1.00 62.97 94 GLU A O 1
ATOM 771 N N . THR A 1 95 ? 25.721 -7.647 -8.720 1.00 67.19 95 THR A N 1
ATOM 772 C CA . THR A 1 95 ? 24.997 -6.384 -8.955 1.00 67.19 95 THR A CA 1
ATOM 773 C C . THR A 1 95 ? 23.726 -6.326 -8.107 1.00 67.19 95 THR A C 1
ATOM 775 O O . THR A 1 95 ? 23.188 -7.367 -7.714 1.00 67.19 95 THR A O 1
ATOM 778 N N . LYS A 1 96 ? 23.183 -5.125 -7.859 1.00 72.69 96 LYS A N 1
ATOM 779 C CA . LYS A 1 96 ? 21.958 -4.982 -7.048 1.00 72.69 96 LYS A CA 1
ATOM 780 C C . LYS A 1 96 ? 20.775 -5.716 -7.682 1.00 72.69 96 LYS A C 1
ATOM 782 O O . LYS A 1 96 ? 20.020 -6.381 -6.979 1.00 72.69 96 LYS A O 1
ATOM 787 N N . LEU A 1 97 ? 20.643 -5.639 -9.007 1.00 76.62 97 LEU A N 1
ATOM 788 C CA . LEU A 1 97 ? 19.612 -6.358 -9.756 1.00 76.62 97 LEU A CA 1
ATOM 789 C C . LEU A 1 97 ? 19.749 -7.880 -9.602 1.00 76.62 97 LEU A C 1
ATOM 791 O O . LEU A 1 97 ? 18.753 -8.554 -9.356 1.00 76.62 97 LEU A O 1
ATOM 795 N N . ASN A 1 98 ? 20.972 -8.415 -9.686 1.00 74.44 98 ASN A N 1
ATOM 796 C CA . ASN A 1 98 ? 21.216 -9.850 -9.529 1.00 74.44 98 ASN A CA 1
ATOM 797 C C . ASN A 1 98 ? 20.970 -10.315 -8.092 1.00 74.44 98 ASN A C 1
ATOM 799 O O . ASN A 1 98 ? 20.415 -11.393 -7.893 1.00 74.44 98 ASN A O 1
ATOM 803 N N . CYS A 1 99 ? 21.330 -9.496 -7.099 1.00 73.88 99 CYS A N 1
ATOM 804 C CA . CYS A 1 99 ? 20.999 -9.754 -5.701 1.00 73.88 99 CYS A CA 1
ATOM 805 C C . CYS A 1 99 ? 19.480 -9.864 -5.525 1.00 73.88 99 CYS A C 1
ATOM 807 O O . CYS A 1 99 ? 18.986 -10.871 -5.022 1.00 73.88 99 CYS A O 1
ATOM 809 N N . ILE A 1 100 ? 18.724 -8.885 -6.026 1.00 76.38 100 ILE A N 1
ATOM 810 C CA . ILE A 1 100 ? 17.262 -8.898 -5.941 1.00 76.38 100 ILE A CA 1
ATOM 811 C C . ILE A 1 100 ? 16.662 -10.094 -6.672 1.00 76.38 100 ILE A C 1
ATOM 813 O O . ILE A 1 100 ? 15.864 -10.815 -6.078 1.00 76.38 100 ILE A O 1
ATOM 817 N N . SER A 1 101 ? 17.055 -10.334 -7.922 1.00 77.75 101 SER A N 1
ATOM 818 C CA . SER A 1 101 ? 16.601 -11.481 -8.716 1.00 77.75 101 SER A CA 1
ATOM 819 C C . SER A 1 101 ? 16.853 -12.801 -7.974 1.00 77.75 101 SER A C 1
ATOM 821 O O . SER A 1 101 ? 15.947 -13.617 -7.818 1.00 77.75 101 SER A O 1
ATOM 823 N N . ARG A 1 102 ? 18.041 -12.970 -7.381 1.00 76.06 102 ARG A N 1
ATOM 824 C CA . ARG A 1 102 ? 18.411 -14.154 -6.592 1.00 76.06 102 ARG A CA 1
ATOM 825 C C . ARG A 1 102 ? 17.619 -14.292 -5.290 1.00 76.06 102 ARG A C 1
ATOM 827 O O . ARG A 1 102 ? 17.274 -15.414 -4.902 1.00 76.06 102 ARG A O 1
ATOM 834 N N . LEU A 1 103 ? 17.386 -13.195 -4.569 1.00 71.56 103 LEU A N 1
ATOM 835 C CA . LEU A 1 103 ? 16.658 -13.205 -3.295 1.00 71.56 103 LEU A CA 1
ATOM 836 C C . LEU A 1 103 ? 15.164 -13.469 -3.508 1.00 71.56 103 LEU A C 1
ATOM 838 O O . LEU A 1 103 ? 14.587 -14.269 -2.779 1.00 71.56 103 LEU A O 1
ATOM 842 N N . SER A 1 104 ? 14.581 -12.866 -4.542 1.00 70.19 104 SER A N 1
ATOM 843 C CA . SER A 1 104 ? 13.161 -12.982 -4.902 1.00 70.19 104 SER A CA 1
ATOM 844 C C . SER A 1 104 ? 12.827 -14.159 -5.823 1.00 70.19 104 SER A C 1
ATOM 846 O O . SER A 1 104 ? 11.655 -14.421 -6.072 1.00 70.19 104 SER A O 1
ATOM 848 N N . SER A 1 105 ? 13.835 -14.865 -6.344 1.00 71.38 105 SER A N 1
ATOM 849 C CA . SER A 1 105 ? 13.680 -15.923 -7.359 1.00 71.38 105 SER A CA 1
ATOM 850 C C . SER A 1 105 ? 12.937 -15.457 -8.624 1.00 71.38 105 SER A C 1
ATOM 852 O O . SER A 1 105 ? 12.279 -16.255 -9.282 1.00 71.38 105 SER A O 1
ATOM 854 N N . SER A 1 106 ? 13.023 -14.163 -8.944 1.00 77.81 106 SER A N 1
ATOM 855 C CA . SER A 1 106 ? 12.367 -13.532 -10.098 1.00 77.81 106 SER A CA 1
ATOM 856 C C . SER A 1 106 ? 13.377 -13.263 -11.218 1.00 77.81 106 SER A C 1
ATOM 858 O O . SER A 1 106 ? 14.541 -12.971 -10.933 1.00 77.81 106 SER A O 1
ATOM 860 N N . ASP A 1 107 ? 12.956 -13.340 -12.483 1.00 82.62 107 ASP A N 1
ATOM 861 C CA . ASP A 1 107 ? 13.842 -13.094 -13.628 1.00 82.62 107 ASP A CA 1
ATOM 862 C C . ASP A 1 107 ? 14.288 -11.623 -13.679 1.00 82.62 107 ASP A C 1
ATOM 864 O O . ASP A 1 107 ? 13.481 -10.692 -13.666 1.00 82.62 107 ASP A O 1
ATOM 868 N N . SER A 1 108 ? 15.603 -11.412 -13.747 1.00 80.06 108 SER A N 1
ATOM 869 C CA . SER A 1 108 ? 16.208 -10.090 -13.882 1.00 80.06 108 SER A CA 1
ATOM 870 C C . SER A 1 108 ? 15.722 -9.312 -15.111 1.00 80.06 108 SER A C 1
ATOM 872 O O . SER A 1 108 ? 15.574 -8.094 -15.013 1.00 80.06 108 SER A O 1
ATOM 874 N N . GLU A 1 109 ? 15.438 -9.971 -16.241 1.00 84.50 109 GLU A N 1
ATOM 875 C CA . GLU A 1 109 ? 14.971 -9.293 -17.458 1.00 84.50 109 GLU A CA 1
ATOM 876 C C . GLU A 1 109 ? 13.529 -8.791 -17.304 1.00 84.50 109 GLU A C 1
ATOM 878 O O . GLU A 1 109 ? 13.213 -7.658 -17.685 1.00 84.50 109 GLU A O 1
ATOM 883 N N . GLU A 1 110 ? 12.669 -9.586 -16.664 1.00 85.88 110 GLU A N 1
ATOM 884 C CA . GLU A 1 110 ? 11.296 -9.190 -16.348 1.00 85.88 110 GLU A CA 1
ATOM 885 C C . GLU A 1 110 ? 11.264 -8.025 -15.351 1.00 85.88 110 GLU A C 1
ATOM 887 O O . GLU A 1 110 ? 10.559 -7.040 -15.578 1.00 85.88 110 GLU A O 1
ATOM 892 N N . ILE A 1 111 ? 12.092 -8.076 -14.297 1.00 85.75 111 ILE A N 1
ATOM 893 C CA . ILE A 1 111 ? 12.226 -6.980 -13.323 1.00 85.75 111 ILE A CA 1
ATOM 894 C C . ILE A 1 111 ? 12.663 -5.686 -14.022 1.00 85.75 111 ILE A C 1
ATOM 896 O O . ILE A 1 111 ? 12.118 -4.619 -13.741 1.00 85.75 111 ILE A O 1
ATOM 900 N N . VAL A 1 112 ? 13.631 -5.759 -14.941 1.00 87.19 112 VAL A N 1
ATOM 901 C CA . VAL A 1 112 ? 14.105 -4.605 -15.725 1.00 87.19 112 VAL A CA 1
ATOM 902 C C . VAL A 1 112 ? 12.977 -4.022 -16.578 1.00 87.19 112 VAL A C 1
ATOM 904 O O . VAL A 1 112 ? 12.762 -2.809 -16.555 1.00 87.19 112 VAL A O 1
ATOM 907 N N . SER A 1 113 ? 12.229 -4.866 -17.292 1.00 88.12 113 SER A N 1
ATOM 908 C CA . SER A 1 113 ? 11.070 -4.446 -18.091 1.00 88.12 113 SER A CA 1
ATOM 909 C C . SER A 1 113 ? 10.006 -3.748 -17.233 1.00 88.12 113 SER A C 1
ATOM 911 O O . SER A 1 113 ? 9.507 -2.678 -17.599 1.00 88.12 113 SER A O 1
ATOM 913 N N . ASP A 1 114 ? 9.673 -4.316 -16.076 1.00 89.50 114 ASP A N 1
ATOM 914 C CA . ASP A 1 114 ? 8.636 -3.768 -15.203 1.00 89.50 114 ASP A CA 1
ATOM 915 C C . ASP A 1 114 ? 9.090 -2.472 -14.518 1.00 89.50 114 ASP A C 1
ATOM 917 O O . ASP A 1 114 ? 8.312 -1.520 -14.419 1.00 89.50 114 ASP A O 1
ATOM 921 N N . LEU A 1 115 ? 10.367 -2.365 -14.134 1.00 89.06 115 LEU A N 1
ATOM 922 C CA . LEU A 1 115 ? 10.955 -1.119 -13.632 1.00 89.06 115 LEU A CA 1
ATOM 923 C C . LEU A 1 115 ? 10.943 -0.013 -14.685 1.00 89.06 115 LEU A C 1
ATOM 925 O O . LEU A 1 115 ? 10.634 1.134 -14.357 1.00 89.06 115 LEU A O 1
ATOM 929 N N . LEU A 1 116 ? 11.244 -0.339 -15.945 1.00 89.44 116 LEU A N 1
ATOM 930 C CA . LEU A 1 116 ? 11.208 0.631 -17.036 1.00 89.44 116 LEU A CA 1
ATOM 931 C C . LEU A 1 116 ? 9.805 1.234 -17.170 1.00 89.44 116 LEU A C 1
ATOM 933 O O . LEU A 1 116 ? 9.664 2.458 -17.183 1.00 89.44 116 LEU A O 1
ATOM 937 N N . LYS A 1 117 ? 8.759 0.398 -17.179 1.00 89.44 117 LYS A N 1
ATOM 938 C CA . LYS A 1 117 ? 7.358 0.854 -17.221 1.00 89.44 117 LYS A CA 1
ATOM 939 C C . LYS A 1 117 ? 6.974 1.651 -15.972 1.00 89.44 117 LYS A C 1
ATOM 941 O O . LYS A 1 117 ? 6.368 2.718 -16.078 1.00 89.44 117 LYS A O 1
ATOM 946 N N . ALA A 1 118 ? 7.346 1.162 -14.791 1.00 89.69 118 ALA A N 1
ATOM 947 C CA . ALA A 1 118 ? 7.032 1.800 -13.519 1.00 89.69 118 ALA A CA 1
ATOM 948 C C . ALA A 1 118 ? 7.686 3.189 -13.385 1.00 89.69 118 ALA A C 1
ATOM 950 O O . ALA A 1 118 ? 7.086 4.113 -12.841 1.00 89.69 118 ALA A O 1
ATOM 951 N N . SER A 1 119 ? 8.887 3.371 -13.935 1.00 89.00 119 SER A N 1
ATOM 952 C CA . SER A 1 119 ? 9.708 4.577 -13.766 1.00 89.00 119 SER A CA 1
ATOM 953 C C . SER A 1 119 ? 9.281 5.808 -14.590 1.00 89.00 119 SER A C 1
ATOM 955 O O . SER A 1 119 ? 9.910 6.866 -14.510 1.00 89.00 119 SER A O 1
ATOM 957 N N . GLN A 1 120 ? 8.210 5.722 -15.383 1.00 87.38 120 GLN A N 1
ATOM 958 C CA . GLN A 1 120 ? 7.816 6.819 -16.277 1.00 87.38 120 GLN A CA 1
ATOM 959 C C . GLN A 1 120 ? 7.196 8.021 -15.537 1.00 87.38 120 GLN A C 1
ATOM 961 O O . GLN A 1 120 ? 7.458 9.170 -15.904 1.00 87.38 120 GLN A O 1
ATOM 966 N N . SER A 1 121 ? 6.383 7.759 -14.509 1.00 86.31 121 SER A N 1
ATOM 967 C CA . SER A 1 121 ? 5.609 8.723 -13.713 1.00 86.31 121 SER A CA 1
ATOM 968 C C . SER A 1 121 ? 5.108 8.078 -12.405 1.00 86.31 121 SER A C 1
ATOM 970 O O . SER A 1 121 ? 5.127 6.857 -12.264 1.00 86.31 121 SER A O 1
ATOM 972 N N . VAL A 1 122 ? 4.589 8.865 -11.453 1.00 85.62 122 VAL A N 1
ATOM 973 C CA . VAL A 1 122 ? 3.948 8.305 -10.239 1.00 85.62 122 VAL A CA 1
ATOM 974 C C . VAL A 1 122 ? 2.702 7.479 -10.565 1.00 85.62 122 VAL A C 1
ATOM 976 O O . VAL A 1 122 ? 2.451 6.457 -9.921 1.00 85.62 122 VAL A O 1
ATOM 979 N N . GLY A 1 123 ? 1.923 7.914 -11.559 1.00 87.38 123 GLY A N 1
ATOM 980 C CA . GLY A 1 123 ? 0.732 7.194 -12.005 1.00 87.38 123 GLY A CA 1
ATOM 981 C C . GLY A 1 123 ? 1.096 5.812 -12.539 1.00 87.38 123 GLY A C 1
ATOM 982 O O . GLY A 1 123 ? 0.584 4.812 -12.047 1.00 87.38 123 GLY A O 1
ATOM 983 N N . THR A 1 124 ? 2.061 5.747 -13.459 1.00 89.00 124 THR A N 1
ATOM 984 C CA . THR A 1 124 ? 2.555 4.485 -14.036 1.00 89.00 124 THR A CA 1
ATOM 985 C C . THR A 1 124 ? 3.264 3.597 -13.020 1.00 89.00 124 THR A C 1
ATOM 987 O O . THR A 1 124 ? 3.167 2.378 -13.134 1.00 89.00 124 THR A O 1
ATOM 990 N N . LEU A 1 125 ? 3.954 4.180 -12.030 1.00 90.62 125 LEU A N 1
ATOM 991 C CA . LEU A 1 125 ? 4.554 3.441 -10.917 1.00 90.62 125 LEU A CA 1
ATOM 992 C C . LEU A 1 125 ? 3.469 2.700 -10.137 1.00 90.62 125 LEU A C 1
ATOM 994 O O . LEU A 1 125 ? 3.546 1.490 -9.959 1.00 90.62 125 LEU A O 1
ATOM 998 N N . THR A 1 126 ? 2.432 3.428 -9.720 1.00 92.00 126 THR A N 1
ATOM 999 C CA . THR A 1 126 ? 1.318 2.859 -8.953 1.00 92.00 126 THR A CA 1
ATOM 1000 C C . THR A 1 126 ? 0.556 1.832 -9.788 1.00 92.00 126 THR A C 1
ATOM 1002 O O . THR A 1 126 ? 0.293 0.737 -9.305 1.00 92.00 126 THR A O 1
ATOM 1005 N N . GLU A 1 127 ? 0.249 2.158 -11.047 1.00 91.62 127 GLU A N 1
ATOM 1006 C CA . GLU A 1 127 ? -0.461 1.277 -11.979 1.00 91.62 127 GLU A CA 1
ATOM 1007 C C . GLU A 1 127 ? 0.286 -0.032 -12.237 1.00 91.62 127 GLU A C 1
ATOM 1009 O O . GLU A 1 127 ? -0.344 -1.082 -12.174 1.00 91.62 127 GLU A O 1
ATOM 1014 N N . ASN A 1 128 ? 1.603 0.001 -12.479 1.00 91.88 128 ASN A N 1
ATOM 1015 C CA . ASN A 1 128 ? 2.379 -1.226 -12.695 1.00 91.88 128 ASN A CA 1
ATOM 1016 C C . ASN A 1 128 ? 2.436 -2.096 -11.444 1.00 91.88 128 ASN A C 1
ATOM 1018 O O . ASN A 1 128 ? 2.299 -3.307 -11.560 1.00 91.88 128 ASN A O 1
ATOM 1022 N N . LEU A 1 129 ? 2.614 -1.495 -10.262 1.00 92.88 129 LEU A N 1
ATOM 1023 C CA . LEU A 1 129 ? 2.713 -2.259 -9.018 1.00 92.88 129 LEU A CA 1
ATOM 1024 C C . LEU A 1 129 ? 1.443 -3.063 -8.737 1.00 92.88 129 LEU A C 1
ATOM 1026 O O . LEU A 1 129 ? 1.532 -4.214 -8.333 1.00 92.88 129 LEU A O 1
ATOM 1030 N N . ILE A 1 130 ? 0.263 -2.473 -8.939 1.00 92.94 130 ILE A N 1
ATOM 1031 C CA . ILE A 1 130 ? -1.005 -3.131 -8.589 1.00 92.94 130 ILE A CA 1
ATOM 1032 C C . ILE A 1 130 ? -1.556 -4.028 -9.700 1.00 92.94 130 ILE A C 1
ATOM 1034 O O . ILE A 1 130 ? -2.517 -4.757 -9.463 1.00 92.94 130 ILE A O 1
ATOM 1038 N N . ASN A 1 131 ? -1.025 -3.949 -10.920 1.00 90.00 131 ASN A N 1
ATOM 1039 C CA . ASN A 1 131 ? -1.595 -4.654 -12.061 1.00 90.00 131 ASN A CA 1
ATOM 1040 C C . ASN A 1 131 ? -1.466 -6.176 -11.891 1.00 90.00 131 ASN A C 1
ATOM 1042 O O . ASN A 1 131 ? -0.372 -6.704 -11.703 1.00 90.00 131 ASN A O 1
ATOM 1046 N N . ARG A 1 132 ? -2.584 -6.901 -12.012 1.00 85.81 132 ARG A N 1
ATOM 1047 C CA . ARG A 1 132 ? -2.602 -8.359 -11.809 1.00 85.81 132 ARG A CA 1
ATOM 1048 C C . ARG A 1 132 ? -1.898 -9.156 -12.907 1.00 85.81 132 ARG A C 1
ATOM 1050 O O . ARG A 1 132 ? -1.598 -10.322 -12.688 1.00 85.81 132 ARG A O 1
ATOM 1057 N N . LYS A 1 133 ? -1.612 -8.550 -14.062 1.00 84.81 133 LYS A N 1
ATOM 1058 C CA . LYS A 1 133 ? -0.808 -9.170 -15.123 1.00 84.81 133 LYS A CA 1
ATOM 1059 C C . LYS A 1 133 ? 0.696 -9.081 -14.848 1.00 84.81 133 LYS A C 1
ATOM 1061 O O . LYS A 1 133 ? 1.446 -9.893 -15.371 1.00 84.81 133 LYS A O 1
ATOM 1066 N N . THR A 1 134 ? 1.135 -8.101 -14.058 1.00 82.62 134 THR A N 1
ATOM 1067 C CA . THR A 1 134 ? 2.553 -7.826 -13.771 1.00 82.62 134 THR A CA 1
ATOM 1068 C C . THR A 1 134 ? 2.767 -7.711 -12.264 1.00 82.62 134 THR A C 1
ATOM 1070 O O . THR A 1 134 ? 2.956 -6.623 -11.726 1.00 82.62 134 THR A O 1
ATOM 1073 N N . THR A 1 135 ? 2.717 -8.843 -11.560 1.00 84.75 135 THR A N 1
ATOM 1074 C CA . THR A 1 135 ? 2.828 -8.889 -10.089 1.00 84.75 135 THR A CA 1
ATOM 1075 C C . THR A 1 135 ? 4.268 -8.959 -9.579 1.00 84.75 135 THR A C 1
ATOM 1077 O O . THR A 1 135 ? 4.490 -8.861 -8.372 1.00 84.75 135 THR A O 1
ATOM 1080 N N . ASN A 1 136 ? 5.245 -9.098 -10.480 1.00 87.38 136 ASN A N 1
ATOM 1081 C CA . ASN A 1 136 ? 6.649 -9.373 -10.173 1.00 87.38 136 ASN A CA 1
ATOM 1082 C C . ASN A 1 136 ? 7.246 -8.388 -9.163 1.00 87.38 136 ASN A C 1
ATOM 1084 O O . ASN A 1 136 ? 7.810 -8.804 -8.155 1.00 87.38 136 ASN A O 1
ATOM 1088 N N . LEU A 1 137 ? 7.078 -7.080 -9.379 1.00 91.00 137 LEU A N 1
ATOM 1089 C CA . LEU A 1 137 ? 7.655 -6.064 -8.492 1.00 91.00 137 LEU A CA 1
ATOM 1090 C C . LEU A 1 137 ? 7.113 -6.154 -7.055 1.00 91.00 137 LEU A C 1
ATOM 1092 O O . LEU A 1 137 ? 7.888 -6.000 -6.112 1.00 91.00 137 LEU A O 1
ATOM 1096 N N . LEU A 1 138 ? 5.815 -6.428 -6.871 1.00 91.38 138 LEU A N 1
ATOM 1097 C CA . LEU A 1 138 ? 5.236 -6.620 -5.536 1.00 91.38 138 LEU A CA 1
ATOM 1098 C C . LEU A 1 138 ? 5.700 -7.931 -4.895 1.00 91.38 138 LEU A C 1
ATOM 1100 O O . LEU A 1 138 ? 6.037 -7.919 -3.713 1.00 91.38 138 LEU A O 1
ATOM 1104 N N . CYS A 1 139 ? 5.808 -9.019 -5.665 1.00 88.25 139 CYS A N 1
ATOM 1105 C CA . CYS A 1 139 ? 6.356 -10.277 -5.158 1.00 88.25 139 CYS A CA 1
ATOM 1106 C C . CYS A 1 139 ? 7.805 -10.094 -4.687 1.00 88.25 139 CYS A C 1
ATOM 1108 O O . CYS A 1 139 ? 8.188 -10.580 -3.625 1.00 88.25 139 CYS A O 1
ATOM 1110 N N . VAL A 1 140 ? 8.618 -9.356 -5.446 1.00 88.25 140 VAL A N 1
ATOM 1111 C CA . VAL A 1 140 ? 9.991 -9.014 -5.059 1.00 88.25 140 VAL A CA 1
ATOM 1112 C C . VAL A 1 140 ? 10.005 -8.219 -3.751 1.00 88.25 140 VAL A C 1
ATOM 1114 O O . VAL A 1 140 ? 10.766 -8.555 -2.845 1.00 88.25 140 VAL A O 1
ATOM 1117 N N . ILE A 1 141 ? 9.159 -7.190 -3.634 1.00 90.25 141 ILE A N 1
ATOM 1118 C CA . ILE A 1 141 ? 9.032 -6.375 -2.418 1.00 90.25 141 ILE A CA 1
ATOM 1119 C C . ILE A 1 141 ? 8.668 -7.242 -1.212 1.00 90.25 141 ILE A C 1
ATOM 1121 O O . ILE A 1 141 ? 9.325 -7.141 -0.179 1.00 90.25 141 ILE A O 1
ATOM 1125 N N . GLU A 1 142 ? 7.660 -8.102 -1.343 1.00 89.38 142 GLU A N 1
ATOM 1126 C CA . GLU A 1 142 ? 7.219 -8.998 -0.276 1.00 89.38 142 GLU A CA 1
ATOM 1127 C C . GLU A 1 142 ? 8.344 -9.935 0.180 1.00 89.38 142 GLU A C 1
ATOM 1129 O O . GLU A 1 142 ? 8.638 -10.006 1.375 1.00 89.38 142 GLU A O 1
ATOM 1134 N N . ASN A 1 143 ? 9.031 -10.583 -0.765 1.00 83.25 143 ASN A N 1
ATOM 1135 C CA . ASN A 1 143 ? 10.165 -11.454 -0.459 1.00 83.25 143 ASN A CA 1
ATOM 1136 C C . ASN A 1 143 ? 11.282 -10.695 0.278 1.00 83.25 143 ASN A C 1
ATOM 1138 O O . ASN A 1 143 ? 11.793 -11.167 1.293 1.00 83.25 143 ASN A O 1
ATOM 1142 N N . LEU A 1 144 ? 11.646 -9.495 -0.191 1.00 80.88 144 LEU A N 1
ATOM 1143 C CA . LEU A 1 144 ? 12.664 -8.666 0.463 1.00 80.88 144 LEU A CA 1
ATOM 1144 C C . LEU A 1 144 ? 12.239 -8.237 1.870 1.00 80.88 144 LEU A C 1
ATOM 1146 O O . LEU A 1 144 ? 13.050 -8.270 2.797 1.00 80.88 144 LEU A O 1
ATOM 1150 N N . MET A 1 145 ? 10.975 -7.847 2.047 1.00 82.75 145 MET A N 1
ATOM 1151 C CA . MET A 1 145 ? 10.431 -7.500 3.356 1.00 82.75 145 MET A CA 1
ATOM 1152 C C . MET A 1 145 ? 10.517 -8.685 4.311 1.00 82.75 145 MET A C 1
ATOM 1154 O O . MET A 1 145 ? 11.017 -8.522 5.420 1.00 82.75 145 MET A O 1
ATOM 1158 N N . GLN A 1 146 ? 10.120 -9.880 3.875 1.00 79.12 146 GLN A N 1
ATOM 1159 C CA . GLN A 1 146 ? 10.171 -11.075 4.711 1.00 79.12 146 GLN A CA 1
ATOM 1160 C C . GLN A 1 146 ? 11.601 -11.445 5.125 1.00 79.12 146 GLN A C 1
ATOM 1162 O O . GLN A 1 146 ? 11.815 -11.820 6.276 1.00 79.12 146 GLN A O 1
ATOM 1167 N N . ILE A 1 147 ? 12.588 -11.282 4.239 1.00 73.19 147 ILE A N 1
ATOM 1168 C CA . ILE A 1 147 ? 14.006 -11.557 4.537 1.00 73.19 147 ILE A CA 1
ATOM 1169 C C . ILE A 1 147 ? 14.571 -10.570 5.577 1.00 73.19 147 ILE A C 1
ATOM 1171 O O . ILE A 1 147 ? 15.343 -10.963 6.460 1.00 73.19 147 ILE A O 1
ATOM 1175 N N . ASN A 1 148 ? 14.178 -9.295 5.500 1.00 67.56 148 ASN A N 1
ATOM 1176 C CA . ASN A 1 148 ? 14.770 -8.204 6.282 1.00 67.56 148 ASN A CA 1
ATOM 1177 C C . ASN A 1 148 ? 14.210 -8.043 7.712 1.00 67.56 148 ASN A C 1
ATOM 1179 O O . ASN A 1 148 ? 14.715 -7.219 8.475 1.00 67.56 148 ASN A O 1
ATOM 1183 N N . ILE A 1 149 ? 13.197 -8.810 8.127 1.00 63.84 149 ILE A N 1
ATOM 1184 C CA . ILE A 1 149 ? 12.531 -8.609 9.429 1.00 63.84 149 ILE A CA 1
ATOM 1185 C C . ILE A 1 149 ? 13.219 -9.395 10.551 1.00 63.84 149 ILE A C 1
ATOM 1187 O O . ILE A 1 149 ? 12.745 -10.470 10.853 1.00 63.84 149 ILE A O 1
ATOM 1191 N N . PHE A 1 150 ? 14.283 -8.882 11.204 1.00 61.25 150 PHE A N 1
ATOM 1192 C CA . PHE A 1 150 ? 14.812 -9.381 12.508 1.00 61.25 150 PHE A CA 1
ATOM 1193 C C . PHE A 1 150 ? 15.598 -8.295 13.287 1.00 61.25 150 PHE A C 1
ATOM 1195 O O . PHE A 1 150 ? 16.263 -7.484 12.652 1.00 61.25 150 PHE A O 1
ATOM 1202 N N . PRO A 1 151 ? 15.576 -8.252 14.641 1.00 49.03 151 PRO A N 1
ATOM 1203 C CA . PRO A 1 151 ? 14.524 -7.590 15.413 1.00 49.03 151 PRO A CA 1
ATOM 1204 C C . PRO A 1 151 ? 15.052 -6.589 16.465 1.00 49.03 151 PRO A C 1
ATOM 1206 O O . PRO A 1 151 ? 16.174 -6.670 16.957 1.00 49.03 151 PRO A O 1
ATOM 1209 N N . SER A 1 152 ? 14.166 -5.712 16.933 1.00 43.22 152 SER A N 1
ATOM 1210 C CA . SER A 1 152 ? 14.058 -5.421 18.370 1.00 43.22 152 SER A CA 1
ATOM 1211 C C . SER A 1 152 ? 12.581 -5.233 18.703 1.00 43.22 152 SER A C 1
ATOM 1213 O O . SER A 1 152 ? 11.945 -4.271 18.279 1.00 43.22 152 SER A O 1
ATOM 1215 N N . ILE A 1 153 ? 12.014 -6.196 19.430 1.00 51.06 153 ILE A N 1
ATOM 1216 C CA . ILE A 1 153 ? 10.694 -6.052 20.042 1.00 51.06 153 ILE A CA 1
ATOM 1217 C C . ILE A 1 153 ? 10.886 -5.051 21.181 1.00 51.06 153 ILE A C 1
ATOM 1219 O O . ILE A 1 153 ? 11.501 -5.365 22.200 1.00 51.06 153 ILE A O 1
ATOM 1223 N N . ILE A 1 154 ? 10.434 -3.814 20.984 1.00 49.62 154 ILE A N 1
ATOM 1224 C CA . ILE A 1 154 ? 10.323 -2.858 22.084 1.00 49.62 154 ILE A CA 1
ATOM 1225 C C . ILE A 1 154 ? 9.245 -3.412 23.018 1.00 49.62 154 ILE A C 1
ATOM 1227 O O . ILE A 1 154 ? 8.140 -3.715 22.572 1.00 49.62 154 ILE A O 1
ATOM 1231 N N . GLY A 1 155 ? 9.595 -3.586 24.295 1.00 47.06 155 GLY A N 1
ATOM 1232 C CA . GLY A 1 155 ? 8.695 -4.110 25.322 1.00 47.06 155 GLY A CA 1
ATOM 1233 C C . GLY A 1 155 ? 7.359 -3.355 25.403 1.00 47.06 155 GLY A C 1
ATOM 1234 O O . GLY A 1 155 ? 7.207 -2.272 24.831 1.00 47.06 155 GLY A O 1
ATOM 1235 N N . PRO A 1 156 ? 6.368 -3.922 26.108 1.00 51.56 156 PRO A N 1
ATOM 1236 C CA . PRO A 1 156 ? 4.999 -3.429 26.077 1.00 51.56 156 PRO A CA 1
ATOM 1237 C C . PRO A 1 156 ? 4.927 -1.958 26.507 1.00 51.56 156 PRO A C 1
ATOM 1239 O O . PRO A 1 156 ? 5.316 -1.601 27.616 1.00 51.56 156 PRO A O 1
ATOM 1242 N N . ALA A 1 157 ? 4.404 -1.103 25.627 1.00 61.75 157 ALA A N 1
ATOM 1243 C CA . ALA A 1 157 ? 3.990 0.245 26.001 1.00 61.75 157 ALA A CA 1
ATOM 1244 C C . ALA A 1 157 ? 2.667 0.179 26.782 1.00 61.75 157 ALA A C 1
ATOM 1246 O O . ALA A 1 157 ? 1.813 -0.660 26.485 1.00 61.75 157 ALA A O 1
ATOM 1247 N N . ASP A 1 158 ? 2.463 1.072 27.749 1.00 76.81 158 ASP A N 1
ATOM 1248 C CA . ASP A 1 158 ? 1.173 1.178 28.428 1.00 76.81 158 ASP A CA 1
ATOM 1249 C C . ASP A 1 158 ? 0.068 1.627 27.449 1.00 76.81 158 ASP A C 1
ATOM 1251 O O . ASP A 1 158 ? 0.312 2.382 26.500 1.00 76.81 158 ASP A O 1
ATOM 1255 N N . ASP A 1 159 ? -1.167 1.169 27.667 1.00 78.00 159 ASP A N 1
ATOM 1256 C CA . ASP A 1 159 ? -2.286 1.411 26.744 1.00 78.00 159 ASP A CA 1
ATOM 1257 C C . ASP A 1 159 ? -2.602 2.898 26.543 1.00 78.00 159 ASP A C 1
ATOM 1259 O O . ASP A 1 159 ? -3.054 3.308 25.469 1.00 78.00 159 ASP A O 1
ATOM 1263 N N . VAL A 1 160 ? -2.339 3.736 27.549 1.00 80.19 160 VAL A N 1
ATOM 1264 C CA . VAL A 1 160 ? -2.550 5.184 27.451 1.00 80.19 160 VAL A CA 1
ATOM 1265 C C . VAL A 1 160 ? -1.519 5.800 26.506 1.00 80.19 160 VAL A C 1
ATOM 1267 O O . VAL A 1 160 ? -1.888 6.587 25.627 1.00 80.19 160 VAL A O 1
ATOM 1270 N N . SER A 1 161 ? -0.248 5.424 26.635 1.00 81.00 161 SER A N 1
ATOM 1271 C CA . SER A 1 161 ? 0.829 5.840 25.737 1.00 81.00 161 SER A CA 1
ATOM 1272 C C . SER A 1 161 ? 0.609 5.333 24.316 1.00 81.00 161 SER A C 1
ATOM 1274 O O . SER A 1 161 ? 0.788 6.110 23.373 1.00 81.00 161 SER A O 1
ATOM 1276 N N . LYS A 1 162 ? 0.132 4.092 24.134 1.00 81.50 162 LYS A N 1
ATOM 1277 C CA . LYS A 1 162 ? -0.251 3.557 22.813 1.00 81.50 162 LYS A CA 1
ATOM 1278 C C . LYS A 1 162 ? -1.314 4.431 22.145 1.00 81.50 162 LYS A C 1
ATOM 1280 O O . LYS A 1 162 ? -1.096 4.936 21.044 1.00 81.50 162 LYS A O 1
ATOM 1285 N N . ARG A 1 163 ? -2.435 4.686 22.832 1.00 85.25 163 ARG A N 1
ATOM 1286 C CA . ARG A 1 163 ? -3.548 5.500 22.304 1.00 85.25 163 ARG A CA 1
ATOM 1287 C C . ARG A 1 163 ? -3.118 6.929 21.971 1.00 85.25 163 ARG A C 1
ATOM 1289 O O . ARG A 1 163 ? -3.469 7.441 20.910 1.00 85.25 163 ARG A O 1
ATOM 1296 N N . LYS A 1 164 ? -2.322 7.567 22.838 1.00 84.56 164 LYS A N 1
ATOM 1297 C CA . LYS A 1 164 ? -1.774 8.913 22.587 1.00 84.56 164 LYS A CA 1
ATOM 1298 C C . LYS A 1 164 ? -0.813 8.936 21.397 1.00 84.56 164 LYS A C 1
ATOM 1300 O O . LYS A 1 164 ? -0.876 9.866 20.596 1.00 84.56 164 LYS A O 1
ATOM 1305 N N . THR A 1 165 ? 0.036 7.918 21.262 1.00 86.50 165 THR A N 1
ATOM 1306 C CA . THR A 1 165 ? 0.987 7.794 20.147 1.00 86.50 165 THR A CA 1
ATOM 1307 C C . THR A 1 165 ? 0.249 7.628 18.824 1.00 86.50 165 THR A C 1
ATOM 1309 O O . THR A 1 165 ? 0.519 8.367 17.878 1.00 86.50 165 THR A O 1
ATOM 1312 N N . LEU A 1 166 ? -0.749 6.742 18.777 1.00 88.88 166 LEU A N 1
ATOM 1313 C CA . LEU A 1 166 ? -1.610 6.567 17.607 1.00 88.88 166 LEU A CA 1
ATOM 1314 C C . LEU A 1 166 ? -2.350 7.855 17.247 1.00 88.88 166 LEU A C 1
ATOM 1316 O O . LEU A 1 166 ? -2.330 8.268 16.089 1.00 88.88 166 LEU A O 1
ATOM 1320 N N . ALA A 1 167 ? -2.935 8.540 18.234 1.00 89.50 167 ALA A N 1
ATOM 1321 C CA . ALA A 1 167 ? -3.623 9.804 17.997 1.00 89.50 167 ALA A CA 1
ATOM 1322 C C . ALA A 1 167 ? -2.672 10.855 17.411 1.00 89.50 167 ALA A C 1
ATOM 1324 O O . ALA A 1 167 ? -3.003 11.506 16.422 1.00 89.50 167 ALA A O 1
ATOM 1325 N N . TYR A 1 168 ? -1.463 10.981 17.960 1.00 88.12 168 TYR A N 1
ATOM 1326 C CA . TYR A 1 168 ? -0.441 11.889 17.444 1.00 88.12 168 TYR A CA 1
ATOM 1327 C C . TYR A 1 168 ? -0.021 11.554 16.005 1.00 88.12 168 TYR A C 1
ATOM 1329 O O . TYR A 1 168 ? 0.097 12.454 15.169 1.00 88.12 168 TYR A O 1
ATOM 1337 N N . MET A 1 169 ? 0.162 10.271 15.685 1.00 89.94 169 MET A N 1
ATOM 1338 C CA . MET A 1 169 ? 0.465 9.828 14.323 1.00 89.94 169 MET A CA 1
ATOM 1339 C C . MET A 1 169 ? -0.673 10.166 13.352 1.00 89.94 169 MET A C 1
ATOM 1341 O O . MET A 1 169 ? -0.421 10.755 12.303 1.00 89.94 169 MET A O 1
ATOM 1345 N N . MET A 1 170 ? -1.926 9.886 13.715 1.00 90.62 170 MET A N 1
ATOM 1346 C CA . MET A 1 170 ? -3.093 10.210 12.888 1.00 90.62 170 MET A CA 1
ATOM 1347 C C . MET A 1 170 ? -3.256 11.722 12.674 1.00 90.62 170 MET A C 1
ATOM 1349 O O . MET A 1 170 ? -3.593 12.150 11.566 1.00 90.62 170 MET A O 1
ATOM 1353 N N . VAL A 1 171 ? -2.958 12.548 13.687 1.00 89.06 171 VAL A N 1
ATOM 1354 C CA . VAL A 1 171 ? -2.920 14.013 13.539 1.00 89.06 171 VAL A CA 1
ATOM 1355 C C . VAL A 1 171 ? -1.877 14.423 12.497 1.00 89.06 171 VAL A C 1
ATOM 1357 O O . VAL A 1 171 ? -2.190 15.223 11.617 1.00 89.06 171 VAL A O 1
ATOM 1360 N N . LYS A 1 172 ? -0.669 13.841 12.521 1.00 87.38 172 LYS A N 1
ATOM 1361 C CA . LYS A 1 172 ? 0.374 14.111 11.511 1.00 87.38 172 LYS A CA 1
ATOM 1362 C C . LYS A 1 172 ? -0.040 13.722 10.093 1.00 87.38 172 LYS A C 1
ATOM 1364 O O . LYS A 1 172 ? 0.363 14.388 9.139 1.00 87.38 172 LYS A O 1
ATOM 1369 N N . LEU A 1 173 ? -0.850 12.676 9.939 1.00 88.19 173 LEU A N 1
ATOM 1370 C CA . LEU A 1 173 ? -1.412 12.303 8.637 1.00 88.19 173 LEU A CA 1
ATOM 1371 C C . LEU A 1 173 ? -2.512 13.267 8.163 1.00 88.19 173 LEU A C 1
ATOM 1373 O O . LEU A 1 173 ? -2.841 13.275 6.981 1.00 88.19 173 LEU A O 1
ATOM 1377 N N . GLY A 1 174 ? -3.021 14.123 9.055 1.00 86.62 174 GLY A N 1
ATOM 1378 C CA . GLY A 1 174 ? -4.090 15.077 8.770 1.00 86.62 174 GLY A CA 1
ATOM 1379 C C . GLY A 1 174 ? -5.495 14.499 8.921 1.00 86.62 174 GLY A C 1
ATOM 1380 O O . GLY A 1 174 ? -6.426 15.021 8.303 1.00 86.62 174 GLY A O 1
ATOM 1381 N N . SER A 1 175 ? -5.631 13.455 9.746 1.00 88.62 175 SER A N 1
ATOM 1382 C CA . SER A 1 175 ? -6.898 12.752 9.962 1.00 88.62 175 SER A CA 1
ATOM 1383 C C . SER A 1 175 ? -7.945 13.624 10.649 1.00 88.62 175 SER A C 1
ATOM 1385 O O . SER A 1 175 ? -7.608 14.549 11.402 1.00 88.62 175 SER A O 1
ATOM 1387 N N . THR A 1 176 ? -9.229 13.321 10.454 1.00 88.19 176 THR A N 1
ATOM 1388 C CA . THR A 1 176 ? -10.290 14.056 11.153 1.00 88.19 176 THR A CA 1
ATOM 1389 C C . THR A 1 176 ? -10.283 13.770 12.656 1.00 88.19 176 THR A C 1
ATOM 1391 O O . THR A 1 176 ? -10.004 12.661 13.115 1.00 88.19 176 THR A O 1
ATOM 1394 N N . LYS A 1 177 ? -10.657 14.776 13.463 1.00 88.31 177 LYS A N 1
ATOM 1395 C CA . LYS A 1 177 ? -10.791 14.615 14.924 1.00 88.31 177 LYS A CA 1
ATOM 1396 C C . LYS A 1 177 ? -11.781 13.506 15.290 1.00 88.31 177 LYS A C 1
ATOM 1398 O O . LYS A 1 177 ? -11.574 12.816 16.283 1.00 88.31 177 LYS A O 1
ATOM 1403 N N . HIS A 1 178 ? -12.831 13.343 14.482 1.00 88.12 178 HIS A N 1
ATOM 1404 C CA . HIS A 1 178 ? -13.824 12.289 14.650 1.00 88.12 178 HIS A CA 1
ATOM 1405 C C . HIS A 1 178 ? -13.201 10.903 14.470 1.00 88.12 178 HIS A C 1
ATOM 1407 O O . HIS A 1 178 ? -13.335 10.069 15.363 1.00 88.12 178 HIS A O 1
AT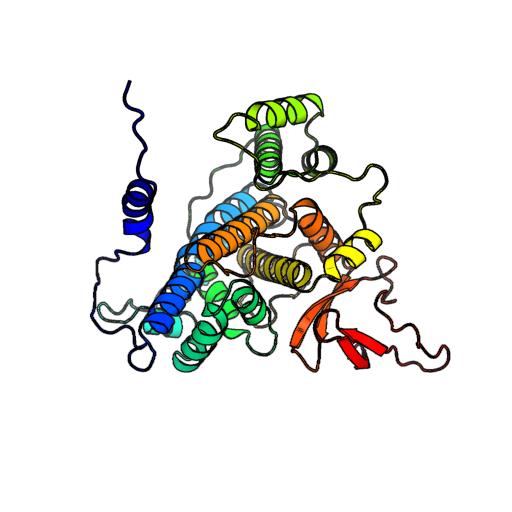OM 1413 N N . LEU A 1 179 ? -12.462 10.679 13.376 1.00 89.44 179 LEU A N 1
ATOM 1414 C CA 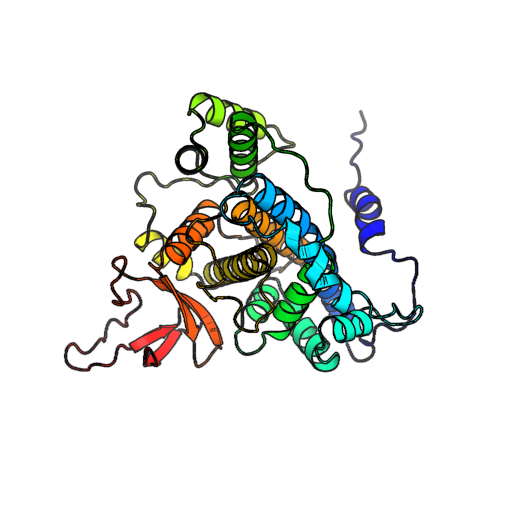. LEU A 1 179 ? -11.795 9.403 13.139 1.00 89.44 179 LEU A CA 1
ATOM 1415 C C . LEU A 1 179 ? -10.757 9.103 14.227 1.00 89.44 179 LEU A C 1
ATOM 1417 O O . LEU A 1 179 ? -10.742 8.003 14.767 1.00 89.44 179 LEU A O 1
ATOM 1421 N N . ILE A 1 180 ? -9.947 10.093 14.619 1.00 91.25 180 ILE A N 1
ATOM 1422 C CA . ILE A 1 180 ? -8.971 9.933 15.710 1.00 91.25 180 ILE A CA 1
ATOM 1423 C C . ILE A 1 180 ? -9.674 9.488 16.994 1.00 91.25 180 ILE A C 1
ATOM 1425 O O . ILE A 1 180 ? -9.225 8.544 17.643 1.00 91.25 180 ILE A O 1
ATOM 1429 N N . HIS A 1 181 ? -10.787 10.131 17.352 1.00 90.75 181 HIS A N 1
ATOM 1430 C CA . HIS A 1 181 ? -11.560 9.764 18.532 1.00 90.75 181 HIS A CA 1
ATOM 1431 C C . HIS A 1 181 ? -12.140 8.345 18.426 1.00 90.75 181 HIS A C 1
ATOM 1433 O O . HIS A 1 181 ? -11.940 7.554 19.345 1.00 90.75 181 HIS A O 1
ATOM 1439 N N . LYS A 1 182 ? -12.781 8.004 17.294 1.00 91.25 182 LYS A N 1
ATOM 1440 C CA . LYS A 1 182 ? -13.350 6.670 17.012 1.00 91.25 182 LYS A CA 1
ATOM 1441 C C . LYS A 1 182 ? -12.304 5.566 17.179 1.00 91.25 182 LYS A C 1
ATOM 1443 O O . LYS A 1 182 ? -12.589 4.533 17.770 1.00 91.25 182 LYS A O 1
ATOM 1448 N N . VAL A 1 183 ? -11.105 5.795 16.651 1.00 89.88 183 VAL A N 1
ATOM 1449 C CA . VAL A 1 183 ? -10.060 4.776 16.515 1.00 89.88 183 VAL A CA 1
ATOM 1450 C C . VAL A 1 183 ? -9.207 4.636 17.777 1.00 89.88 183 VAL A C 1
ATOM 1452 O O . VAL A 1 183 ? -8.822 3.533 18.147 1.00 89.88 183 VAL A O 1
ATOM 1455 N N . THR A 1 184 ? -8.903 5.744 18.456 1.00 89.50 184 THR A N 1
ATOM 1456 C CA . THR A 1 184 ? -7.957 5.748 19.589 1.00 89.50 184 THR A CA 1
ATOM 1457 C C . THR A 1 184 ? -8.633 5.860 20.954 1.00 89.50 184 THR A C 1
ATOM 1459 O O . THR A 1 184 ? -7.984 5.645 21.977 1.00 89.50 184 THR A O 1
ATOM 1462 N N . GLY A 1 185 ? -9.911 6.251 21.004 1.00 88.88 185 GLY A N 1
ATOM 1463 C CA . GLY A 1 185 ? -10.631 6.533 22.249 1.00 88.88 185 GLY A CA 1
ATOM 1464 C C . GLY A 1 185 ? -10.084 7.732 23.038 1.00 88.88 185 GLY A C 1
ATOM 1465 O O . GLY A 1 185 ? -10.467 7.941 24.187 1.00 88.88 185 GLY A O 1
ATOM 1466 N N . VAL A 1 186 ? -9.167 8.520 22.464 1.00 90.12 186 VAL A N 1
ATOM 1467 C CA . VAL A 1 186 ? -8.583 9.695 23.124 1.00 90.12 186 VAL A CA 1
ATOM 1468 C C . VAL A 1 186 ? -9.625 10.815 23.216 1.00 90.12 186 VAL A C 1
ATOM 1470 O O . VAL A 1 186 ? -10.353 11.090 22.263 1.00 90.12 186 VAL A O 1
ATOM 1473 N N . GLY A 1 187 ? -9.705 11.482 24.371 1.00 89.31 187 GLY A N 1
ATOM 1474 C CA . GLY A 1 187 ? -10.677 12.551 24.609 1.00 89.31 187 GLY A CA 1
ATOM 1475 C C . GLY A 1 187 ? -10.487 13.765 23.691 1.00 89.31 187 GLY A C 1
ATOM 1476 O O . GLY A 1 187 ? -9.361 14.158 23.377 1.00 89.31 187 GLY A O 1
ATOM 1477 N N . SER A 1 188 ? -11.592 14.417 23.320 1.00 88.00 188 SER A N 1
ATOM 1478 C CA . SER A 1 188 ? -11.620 15.528 22.353 1.00 88.00 188 SER A CA 1
ATOM 1479 C C . SER A 1 188 ? -10.691 16.696 22.704 1.00 88.00 188 SER A C 1
ATOM 1481 O O . SER A 1 188 ? -10.153 17.337 21.800 1.00 88.00 188 SER A O 1
ATOM 1483 N N . LYS A 1 189 ? -10.474 16.965 24.002 1.00 90.25 189 LYS A N 1
ATOM 1484 C CA . LYS A 1 189 ? -9.537 17.999 24.474 1.00 90.25 189 LYS A CA 1
ATOM 1485 C C . LYS A 1 189 ? -8.096 17.670 24.078 1.00 90.25 189 LYS A C 1
ATOM 1487 O O . LYS A 1 189 ? -7.455 18.484 23.433 1.00 90.25 189 LYS A O 1
ATOM 1492 N N . ILE A 1 190 ? -7.636 16.451 24.361 1.00 87.31 190 ILE A N 1
ATOM 1493 C CA . ILE A 1 190 ? -6.277 16.004 24.022 1.00 87.31 190 ILE A CA 1
ATOM 1494 C C . ILE A 1 190 ? -6.074 16.017 22.503 1.00 87.31 190 ILE A C 1
ATOM 1496 O O . ILE A 1 190 ? -5.044 16.477 22.027 1.00 87.31 190 ILE A O 1
ATOM 1500 N N . ILE A 1 191 ? -7.066 15.563 21.726 1.00 86.69 191 ILE A N 1
ATOM 1501 C CA . ILE A 1 191 ? -6.995 15.613 20.256 1.00 86.69 191 ILE A CA 1
ATOM 1502 C C . ILE A 1 191 ? -6.853 17.059 19.773 1.00 86.69 191 ILE A C 1
ATOM 1504 O O . ILE A 1 191 ? -6.053 17.335 18.882 1.00 86.69 191 ILE A O 1
ATOM 1508 N N . LYS A 1 192 ? -7.619 17.991 20.355 1.00 86.75 192 LYS A N 1
ATOM 1509 C CA . LYS A 1 192 ? -7.508 19.415 20.032 1.00 86.75 192 LYS A CA 1
ATOM 1510 C C . LYS A 1 192 ? -6.107 19.940 20.353 1.00 86.75 192 LYS A C 1
ATOM 1512 O O . LYS A 1 192 ? -5.500 20.518 19.461 1.00 86.75 192 LYS A O 1
ATOM 1517 N N . ASP A 1 193 ? -5.594 19.671 21.549 1.00 86.88 193 ASP A N 1
ATOM 1518 C CA . ASP A 1 193 ? -4.268 20.123 21.978 1.00 86.88 193 ASP A CA 1
ATOM 1519 C C . ASP A 1 193 ? -3.164 19.583 21.047 1.00 86.88 193 ASP A C 1
ATOM 1521 O O . ASP A 1 193 ? -2.269 20.323 20.640 1.00 86.88 193 ASP A O 1
ATOM 1525 N N . LEU A 1 194 ? -3.264 18.314 20.625 1.00 85.38 194 LEU A N 1
ATOM 1526 C CA . LEU A 1 194 ? -2.356 17.716 19.640 1.00 85.38 194 LEU A CA 1
ATOM 1527 C C . LEU A 1 194 ? -2.451 18.411 18.274 1.00 85.38 194 LEU A C 1
ATOM 1529 O O . LEU A 1 194 ? -1.420 18.738 17.689 1.00 85.38 194 LEU A O 1
ATOM 1533 N N . CYS A 1 195 ? -3.664 18.656 17.767 1.00 82.50 195 CYS A N 1
ATOM 1534 C CA . CYS A 1 195 ? -3.861 19.376 16.508 1.00 82.50 195 CYS A CA 1
ATOM 1535 C C . CYS A 1 195 ? -3.258 20.786 16.560 1.00 82.50 195 CYS A C 1
ATOM 1537 O O . CYS A 1 195 ? -2.552 21.174 15.628 1.00 82.50 195 CYS A O 1
ATOM 1539 N N . ASP A 1 196 ? -3.515 21.520 17.642 1.00 81.75 196 ASP A N 1
ATOM 1540 C CA . ASP A 1 196 ? -3.072 22.903 17.822 1.00 81.75 196 ASP A CA 1
ATOM 1541 C C . ASP A 1 196 ? -1.530 22.968 17.943 1.00 81.75 196 ASP A C 1
ATOM 1543 O O . ASP A 1 196 ? -0.887 23.835 17.343 1.00 81.75 196 ASP A O 1
ATOM 1547 N N . ALA A 1 197 ? -0.902 21.985 18.600 1.00 78.06 197 ALA A N 1
ATOM 1548 C CA . ALA A 1 197 ? 0.558 21.853 18.650 1.00 78.06 197 ALA A CA 1
ATOM 1549 C C . ALA A 1 197 ? 1.178 21.559 17.268 1.00 78.06 197 ALA A C 1
ATOM 1551 O O . ALA A 1 197 ? 2.209 22.135 16.906 1.00 78.06 197 ALA A O 1
ATOM 1552 N N . THR A 1 198 ? 0.532 20.703 16.465 1.00 68.44 198 THR A N 1
ATOM 1553 C CA . THR A 1 198 ? 1.007 20.339 15.113 1.00 68.44 198 THR A CA 1
ATOM 1554 C C . THR A 1 198 ? 0.824 21.430 14.052 1.00 68.44 198 THR A C 1
ATOM 1556 O O . THR A 1 198 ? 1.324 21.313 12.936 1.00 68.44 198 THR A O 1
ATOM 1559 N N . THR A 1 199 ? 0.121 22.521 14.368 1.00 62.06 199 THR A N 1
ATOM 1560 C CA . THR A 1 199 ? -0.032 23.666 13.454 1.00 62.06 199 THR A CA 1
ATOM 1561 C C . THR A 1 199 ? 1.130 24.663 13.479 1.00 62.06 199 THR A C 1
ATOM 1563 O O . THR A 1 199 ? 1.113 25.629 12.718 1.00 62.06 199 THR A O 1
ATOM 1566 N N . THR A 1 200 ? 2.167 24.418 14.282 1.00 53.00 200 THR A N 1
ATOM 1567 C CA . THR A 1 200 ? 3.424 25.182 14.235 1.00 53.00 200 THR A CA 1
ATOM 1568 C C . THR A 1 200 ? 4.250 24.797 12.994 1.00 53.00 200 THR A C 1
ATOM 1570 O O . THR A 1 200 ? 4.229 23.643 12.562 1.00 53.00 200 THR A O 1
ATOM 1573 N N . ASP A 1 201 ? 4.964 25.753 12.383 1.00 47.81 201 ASP A N 1
ATOM 1574 C CA . ASP A 1 201 ? 5.520 25.678 11.011 1.00 47.81 201 ASP A CA 1
ATOM 1575 C C . ASP A 1 201 ? 6.367 24.436 10.657 1.00 47.81 201 ASP A C 1
ATOM 1577 O O . ASP A 1 201 ? 6.504 24.108 9.478 1.00 47.81 201 ASP A O 1
ATOM 1581 N N . TYR A 1 202 ? 6.872 23.699 11.648 1.00 43.19 202 TYR A N 1
ATOM 1582 C CA . TYR A 1 202 ? 7.724 22.519 11.465 1.00 43.19 202 TYR A CA 1
ATOM 1583 C C . TYR A 1 202 ? 6.992 21.167 11.560 1.00 43.19 202 TYR A C 1
ATOM 1585 O O . TYR A 1 202 ? 7.599 20.132 11.291 1.00 43.19 202 TYR A O 1
ATOM 1593 N N . THR A 1 203 ? 5.706 21.136 11.933 1.00 54.78 203 THR A N 1
ATOM 1594 C CA . THR A 1 203 ? 4.959 19.884 12.200 1.00 54.78 203 THR A CA 1
ATOM 1595 C C . THR A 1 203 ? 3.625 19.783 11.461 1.00 54.78 203 THR A C 1
ATOM 1597 O O . THR A 1 203 ? 2.760 18.991 11.839 1.00 54.78 203 THR A O 1
ATOM 1600 N N . ARG A 1 204 ? 3.480 20.551 10.371 1.00 59.34 204 ARG A N 1
ATOM 1601 C CA . ARG A 1 204 ? 2.242 20.618 9.590 1.00 59.34 204 ARG A CA 1
ATOM 1602 C C . ARG A 1 204 ? 1.781 19.223 9.142 1.00 59.34 204 ARG A C 1
ATOM 1604 O O . ARG A 1 204 ? 2.605 18.439 8.658 1.00 59.34 204 ARG A O 1
ATOM 1611 N N . PRO A 1 205 ? 0.475 18.927 9.254 1.00 66.94 205 PRO A N 1
ATOM 1612 C CA . PRO A 1 205 ? -0.071 17.663 8.793 1.00 66.94 205 PRO A CA 1
ATOM 1613 C C . PRO A 1 205 ? 0.146 17.501 7.289 1.00 66.9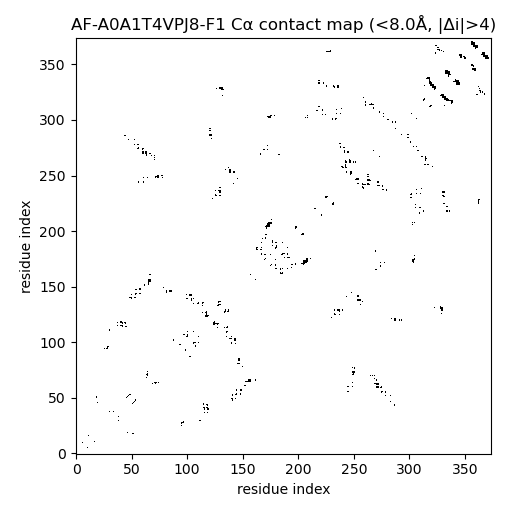4 205 PRO A C 1
ATOM 1615 O O . PRO A 1 205 ? 0.150 18.488 6.550 1.00 66.94 205 PRO A O 1
ATOM 1618 N N . ILE A 1 206 ? 0.270 16.249 6.845 1.00 73.19 206 ILE A N 1
ATOM 1619 C CA . ILE A 1 206 ? 0.469 15.888 5.435 1.00 73.19 206 ILE A CA 1
ATOM 1620 C C . ILE A 1 206 ? -0.559 16.575 4.534 1.00 73.19 206 ILE A C 1
ATOM 1622 O O . ILE A 1 206 ? -0.194 17.267 3.584 1.00 73.19 206 ILE A O 1
ATOM 1626 N N . ARG A 1 207 ? -1.845 16.413 4.856 1.00 68.62 207 ARG A N 1
ATOM 1627 C CA . ARG A 1 207 ? -2.944 17.101 4.183 1.00 68.62 207 ARG A CA 1
ATOM 1628 C C . ARG A 1 207 ? -4.133 17.146 5.128 1.00 68.62 207 ARG A C 1
ATOM 1630 O O . ARG A 1 207 ? -4.596 16.110 5.582 1.00 68.62 207 ARG A O 1
ATOM 1637 N N . LYS A 1 208 ? -4.627 18.340 5.453 1.00 62.84 208 LYS A N 1
ATOM 1638 C CA . LYS A 1 208 ? -5.761 18.465 6.375 1.00 62.84 208 LYS A CA 1
ATOM 1639 C C . LYS A 1 208 ? -7.051 18.085 5.653 1.00 62.84 208 LYS A C 1
ATOM 1641 O O . LYS A 1 208 ? -7.438 18.781 4.714 1.00 62.84 208 LYS A O 1
ATOM 1646 N N . TYR A 1 209 ? -7.716 17.029 6.116 1.00 64.38 209 TYR A N 1
ATOM 1647 C CA . TYR A 1 209 ? -9.059 16.704 5.650 1.00 64.38 209 TYR A CA 1
ATOM 1648 C C . TYR A 1 209 ? -10.017 17.832 6.044 1.00 64.38 209 TYR A C 1
ATOM 1650 O O . TYR A 1 209 ? -10.162 18.154 7.228 1.00 64.38 209 TYR A O 1
ATOM 1658 N N . LYS A 1 210 ? -10.655 18.471 5.062 1.00 59.41 210 LYS A N 1
ATOM 1659 C CA . LYS A 1 210 ? -11.771 19.382 5.321 1.00 59.41 210 LYS A CA 1
ATOM 1660 C C . LYS A 1 210 ? -13.051 18.599 5.093 1.00 59.41 210 LYS A C 1
ATOM 1662 O O . LYS A 1 210 ? -13.430 18.364 3.956 1.00 59.41 210 LYS A O 1
ATOM 1667 N N . LEU A 1 211 ? -13.689 18.207 6.189 1.00 56.06 211 LEU A N 1
ATOM 1668 C CA . LEU A 1 211 ? -15.047 17.681 6.166 1.00 56.06 211 LEU A CA 1
ATOM 1669 C C . LEU A 1 211 ? -15.967 18.700 5.484 1.00 56.06 211 LEU A C 1
ATOM 1671 O O . LEU A 1 211 ? -16.058 19.841 5.943 1.00 56.06 211 LEU A O 1
ATOM 1675 N N . CYS A 1 212 ? -16.666 18.298 4.425 1.00 47.69 212 CYS A N 1
ATOM 1676 C CA . CYS A 1 212 ? -17.907 18.968 4.064 1.00 47.69 212 CYS A CA 1
ATOM 1677 C C . CYS A 1 212 ? -18.948 18.534 5.104 1.00 47.69 212 CYS A C 1
ATOM 1679 O O . CYS A 1 212 ? -19.133 17.340 5.320 1.00 47.69 212 CYS A O 1
ATOM 1681 N N . ASN A 1 213 ? -19.610 19.487 5.769 1.00 40.66 213 ASN A N 1
ATOM 1682 C CA . ASN A 1 213 ? -20.476 19.255 6.940 1.00 40.66 213 ASN A CA 1
ATOM 1683 C C . ASN A 1 213 ? -21.634 18.244 6.737 1.00 40.66 213 ASN A C 1
ATOM 1685 O O . ASN A 1 213 ? -22.308 17.918 7.707 1.00 40.66 213 ASN A O 1
ATOM 1689 N N . ASN A 1 214 ? -21.850 17.738 5.517 1.00 43.53 214 ASN A N 1
ATOM 1690 C CA . ASN A 1 214 ? -22.960 16.863 5.131 1.00 43.53 214 ASN A CA 1
ATOM 1691 C C . ASN A 1 214 ? -22.525 15.529 4.483 1.00 43.53 214 ASN A C 1
ATOM 1693 O O . ASN A 1 214 ? -23.369 14.836 3.915 1.00 43.53 214 ASN A O 1
ATOM 1697 N N . GLU A 1 215 ? -21.240 15.158 4.496 1.00 51.44 215 GLU A N 1
ATOM 1698 C CA . GLU A 1 215 ? -20.808 13.892 3.883 1.00 51.44 215 GLU A CA 1
ATOM 1699 C C . GLU A 1 215 ? -20.906 12.719 4.866 1.00 51.44 215 GLU A C 1
ATOM 1701 O O . GLU A 1 215 ? -20.204 12.652 5.874 1.00 51.44 215 GLU A O 1
ATOM 1706 N N . ASN A 1 216 ? -21.791 11.769 4.551 1.00 56.25 216 ASN A N 1
ATOM 1707 C CA . ASN A 1 216 ? -21.839 10.475 5.222 1.00 56.25 216 ASN A CA 1
ATOM 1708 C C . ASN A 1 216 ? -20.597 9.660 4.832 1.00 56.25 216 ASN A C 1
ATOM 1710 O O . ASN A 1 216 ? -20.494 9.187 3.697 1.00 56.25 216 ASN A O 1
ATOM 1714 N N . PHE A 1 217 ? -19.679 9.464 5.781 1.00 64.12 217 PHE A N 1
ATOM 1715 C CA . PHE A 1 217 ? -18.557 8.536 5.636 1.00 64.12 217 PHE A CA 1
ATOM 1716 C C . PHE A 1 217 ? -19.099 7.114 5.524 1.00 64.12 217 PHE A C 1
ATOM 1718 O O . PHE A 1 217 ? -19.825 6.639 6.395 1.00 64.12 217 PHE A O 1
ATOM 1725 N N . GLY A 1 218 ? -18.786 6.453 4.414 1.00 69.06 218 GLY A N 1
ATOM 1726 C CA . GLY A 1 218 ? -19.253 5.105 4.126 1.00 69.06 218 GLY A CA 1
ATOM 1727 C C . GLY A 1 218 ? -19.164 4.785 2.640 1.00 69.06 218 GLY A C 1
ATOM 1728 O O . GLY A 1 218 ? -18.438 5.438 1.889 1.00 69.06 218 GLY A O 1
ATOM 1729 N N . VAL A 1 219 ? -19.934 3.790 2.213 1.00 72.56 219 VAL A N 1
ATOM 1730 C CA . VAL A 1 219 ? -19.867 3.221 0.861 1.00 72.56 219 VAL A CA 1
ATOM 1731 C C . VAL A 1 219 ? -20.109 4.266 -0.241 1.00 72.56 219 VAL A C 1
ATOM 1733 O O . VAL A 1 219 ? -19.362 4.312 -1.213 1.00 72.56 219 VAL A O 1
ATOM 1736 N N . ASN A 1 220 ? -21.078 5.172 -0.068 1.00 75.75 220 ASN A N 1
ATOM 1737 C CA . ASN A 1 220 ? -21.394 6.211 -1.064 1.00 75.75 220 ASN A CA 1
ATOM 1738 C C . ASN A 1 220 ? -20.261 7.224 -1.279 1.00 75.75 220 ASN A C 1
ATOM 1740 O O . ASN A 1 220 ? -20.050 7.693 -2.397 1.00 75.75 220 ASN A O 1
ATOM 1744 N N . HIS A 1 221 ? -19.539 7.562 -0.213 1.00 81.31 221 HIS A N 1
ATOM 1745 C CA . HIS A 1 221 ? -18.369 8.433 -0.287 1.00 81.31 221 HIS A CA 1
ATOM 1746 C C . HIS A 1 221 ? -17.220 7.738 -1.022 1.00 81.31 221 HIS A C 1
ATOM 1748 O O . HIS A 1 221 ? -16.645 8.296 -1.956 1.00 81.31 221 HIS A O 1
ATOM 1754 N N . LEU A 1 222 ? -16.966 6.467 -0.689 1.00 80.44 222 LEU A N 1
ATOM 1755 C CA . LEU A 1 222 ? -15.957 5.668 -1.384 1.00 80.44 222 LEU A CA 1
ATOM 1756 C C . LEU A 1 222 ? -16.264 5.480 -2.868 1.00 80.44 222 LEU A C 1
ATOM 1758 O O . LEU A 1 222 ? -15.335 5.530 -3.662 1.00 80.44 222 LEU A O 1
ATOM 1762 N N . LEU A 1 223 ? -17.530 5.332 -3.272 1.00 79.06 223 LEU A N 1
ATOM 1763 C CA . LEU A 1 223 ? -17.889 5.284 -4.696 1.00 79.06 223 LEU A CA 1
ATOM 1764 C C . LEU A 1 223 ? -17.414 6.537 -5.440 1.00 79.06 223 LEU A C 1
ATOM 1766 O O . LEU A 1 223 ? -16.869 6.439 -6.537 1.00 79.06 223 LEU A O 1
ATOM 1770 N N . ARG A 1 224 ? -17.574 7.722 -4.837 1.00 81.56 224 ARG A N 1
ATOM 1771 C CA . ARG A 1 224 ? -17.112 8.984 -5.436 1.00 81.56 224 ARG A CA 1
ATOM 1772 C C . ARG A 1 224 ? -15.591 9.037 -5.544 1.00 81.56 224 ARG A C 1
ATOM 1774 O O . ARG A 1 224 ? -15.080 9.460 -6.576 1.00 81.56 224 ARG A O 1
ATOM 1781 N N . ILE A 1 225 ? -14.881 8.585 -4.513 1.00 83.50 225 ILE A N 1
ATOM 1782 C CA . ILE A 1 225 ? -13.413 8.572 -4.491 1.00 83.50 225 ILE A CA 1
ATOM 1783 C C . ILE A 1 225 ? -12.857 7.552 -5.483 1.00 83.50 225 ILE A C 1
ATOM 1785 O O . ILE A 1 225 ? -12.009 7.891 -6.303 1.00 83.50 225 ILE A O 1
ATOM 1789 N N . CYS A 1 226 ? -13.363 6.320 -5.454 1.00 83.44 226 CYS A N 1
ATOM 1790 C CA . CYS A 1 226 ? -12.923 5.230 -6.322 1.00 83.44 226 CYS A CA 1
ATOM 1791 C C . CYS A 1 226 ? -13.299 5.442 -7.797 1.00 83.44 226 CYS A C 1
ATOM 1793 O O . CYS A 1 226 ? -12.719 4.792 -8.662 1.00 83.44 226 CYS A O 1
ATOM 1795 N N . ASN A 1 227 ? -14.210 6.371 -8.114 1.00 81.31 227 ASN A N 1
ATOM 1796 C CA . ASN A 1 227 ? -14.450 6.804 -9.494 1.00 81.31 227 ASN A CA 1
ATOM 1797 C C . ASN A 1 227 ? -13.265 7.582 -10.093 1.00 81.31 227 ASN A C 1
ATOM 1799 O O . ASN A 1 227 ? -13.136 7.641 -11.319 1.00 81.31 227 ASN A O 1
ATOM 1803 N N . ASN A 1 228 ? -12.398 8.169 -9.262 1.00 85.44 228 ASN A N 1
ATOM 1804 C CA . ASN A 1 228 ? -11.136 8.745 -9.708 1.00 85.44 228 ASN A CA 1
ATOM 1805 C C . ASN A 1 228 ? -10.079 7.633 -9.827 1.00 85.44 228 ASN A C 1
ATOM 1807 O O . ASN A 1 228 ? -9.685 7.034 -8.827 1.00 85.44 228 ASN A O 1
ATOM 1811 N N . LYS A 1 229 ? -9.583 7.398 -11.051 1.00 86.88 229 LYS A N 1
ATOM 1812 C CA . LYS A 1 229 ? -8.577 6.366 -11.365 1.00 86.88 229 LYS A CA 1
ATOM 1813 C C . LYS A 1 229 ? -7.336 6.462 -10.470 1.00 86.88 229 LYS A C 1
ATOM 1815 O O . LYS A 1 229 ? -6.891 5.461 -9.919 1.00 86.88 229 LYS A O 1
ATOM 1820 N N . GLN A 1 230 ? -6.779 7.661 -10.302 1.00 88.50 230 GLN A N 1
ATOM 1821 C CA . GLN A 1 230 ? -5.559 7.861 -9.520 1.00 88.50 230 GLN A CA 1
ATOM 1822 C C . GLN A 1 230 ? -5.789 7.548 -8.039 1.00 88.50 230 GLN A C 1
ATOM 1824 O O . GLN A 1 230 ? -4.993 6.826 -7.441 1.00 88.50 230 GLN A O 1
ATOM 1829 N N . ALA A 1 231 ? -6.880 8.052 -7.459 1.00 89.88 231 ALA A N 1
ATOM 1830 C CA . ALA A 1 231 ? -7.222 7.778 -6.065 1.00 89.88 231 ALA A CA 1
ATOM 1831 C C . ALA A 1 231 ? -7.513 6.285 -5.841 1.00 89.88 231 ALA A C 1
ATOM 1833 O O . ALA A 1 231 ? -7.020 5.705 -4.876 1.00 89.88 231 ALA A O 1
ATOM 1834 N N . SER A 1 232 ? -8.246 5.649 -6.762 1.00 91.06 232 SER A N 1
ATOM 1835 C CA . SER A 1 232 ? -8.512 4.208 -6.733 1.00 91.06 232 SER A CA 1
ATOM 1836 C C . SER A 1 232 ? -7.210 3.404 -6.744 1.00 91.06 232 SER A C 1
ATOM 1838 O O . SER A 1 232 ? -6.982 2.604 -5.841 1.00 91.06 232 SER A O 1
ATOM 1840 N N . ASN A 1 233 ? -6.298 3.689 -7.676 1.00 93.00 233 ASN A N 1
ATOM 1841 C CA . ASN A 1 233 ? -5.012 2.997 -7.770 1.00 93.00 233 ASN A CA 1
ATOM 1842 C C . ASN A 1 233 ? -4.141 3.195 -6.519 1.00 93.00 233 ASN A C 1
ATOM 1844 O O . ASN A 1 233 ? -3.509 2.248 -6.053 1.00 93.00 233 ASN A O 1
ATOM 1848 N N . GLN A 1 234 ? -4.130 4.402 -5.940 1.00 94.94 234 GLN A N 1
ATOM 1849 C CA . GLN A 1 234 ? -3.431 4.672 -4.679 1.00 94.94 234 GLN A CA 1
ATOM 1850 C C . GLN A 1 234 ? -4.017 3.848 -3.522 1.00 94.94 234 GLN A C 1
ATOM 1852 O O . GLN A 1 234 ? -3.258 3.254 -2.758 1.00 94.94 234 GLN A O 1
ATOM 1857 N N . ILE A 1 235 ? -5.350 3.774 -3.406 1.00 95.62 235 ILE A N 1
ATOM 1858 C CA . ILE A 1 235 ? -6.028 2.929 -2.411 1.00 95.62 235 ILE A CA 1
ATOM 1859 C C . ILE A 1 235 ? -5.659 1.462 -2.621 1.00 95.62 235 ILE A C 1
ATOM 1861 O O . ILE A 1 235 ? -5.294 0.791 -1.659 1.00 95.62 235 ILE A O 1
ATOM 1865 N N . MET A 1 236 ? -5.692 0.976 -3.862 1.00 95.44 236 MET A N 1
ATOM 1866 C CA . MET A 1 236 ? -5.340 -0.406 -4.175 1.00 95.44 236 MET A CA 1
ATOM 1867 C C . MET A 1 236 ? -3.899 -0.736 -3.788 1.00 95.44 236 MET A C 1
ATOM 1869 O O . MET A 1 236 ? -3.670 -1.758 -3.151 1.00 95.44 236 MET A O 1
ATOM 1873 N N . LEU A 1 237 ? -2.937 0.141 -4.083 1.00 96.56 237 LEU A N 1
ATOM 1874 C CA . LEU A 1 237 ? -1.541 -0.064 -3.685 1.00 96.56 237 LEU A CA 1
ATOM 1875 C C . LEU A 1 237 ? -1.387 -0.125 -2.161 1.00 96.56 237 LEU A C 1
ATOM 1877 O O . LEU A 1 237 ? -0.628 -0.933 -1.627 1.00 96.56 237 LEU A O 1
ATOM 1881 N N . MET A 1 238 ? -2.107 0.730 -1.438 1.00 97.62 238 MET A N 1
ATOM 1882 C CA . MET A 1 238 ? -2.074 0.693 0.019 1.00 97.62 238 MET A CA 1
ATOM 1883 C C . MET A 1 238 ? -2.734 -0.583 0.563 1.00 97.62 238 MET A C 1
ATOM 1885 O O . MET A 1 238 ? -2.201 -1.194 1.482 1.00 97.62 238 MET A O 1
ATOM 1889 N N . ILE A 1 239 ? -3.835 -1.057 -0.023 1.00 97.06 239 ILE A N 1
ATOM 1890 C CA . ILE A 1 239 ? -4.439 -2.342 0.366 1.00 97.06 239 ILE A CA 1
ATOM 1891 C C . ILE A 1 239 ? -3.481 -3.508 0.092 1.00 97.06 239 ILE A C 1
ATOM 1893 O O . ILE A 1 239 ? -3.355 -4.390 0.944 1.00 97.06 239 ILE A O 1
ATOM 1897 N N . SER A 1 240 ? -2.763 -3.510 -1.036 1.00 96.44 240 SER A N 1
ATOM 1898 C CA . SER A 1 240 ? -1.829 -4.596 -1.346 1.00 96.44 240 SER A CA 1
ATOM 1899 C C . SER A 1 240 ? -0.666 -4.651 -0.361 1.00 96.44 240 SER A C 1
ATOM 1901 O O . SER A 1 240 ? -0.346 -5.710 0.171 1.00 96.44 240 SER A O 1
ATOM 1903 N N . LEU A 1 241 ? -0.068 -3.498 -0.052 1.00 97.00 241 LEU A N 1
ATOM 1904 C CA . LEU A 1 241 ? 1.023 -3.413 0.919 1.00 97.00 241 LEU A CA 1
ATOM 1905 C C . LEU A 1 241 ? 0.557 -3.717 2.345 1.00 97.00 241 LEU A C 1
ATOM 1907 O O . LEU A 1 241 ? 1.297 -4.331 3.109 1.00 97.00 241 LEU A O 1
ATOM 1911 N N . TYR A 1 242 ? -0.667 -3.330 2.708 1.00 97.12 242 TYR A N 1
ATOM 1912 C CA . TYR A 1 242 ? -1.262 -3.714 3.986 1.00 97.12 242 TYR A CA 1
ATOM 1913 C C . TYR A 1 242 ? -1.413 -5.233 4.098 1.00 97.12 242 TYR A C 1
ATOM 1915 O O . TYR A 1 242 ? -1.004 -5.814 5.100 1.00 97.12 242 TYR A O 1
ATOM 1923 N N . THR A 1 243 ? -1.929 -5.871 3.045 1.00 95.56 243 THR A N 1
ATOM 1924 C CA . THR A 1 243 ? -2.105 -7.328 2.974 1.00 95.56 243 THR A CA 1
ATOM 1925 C C . THR A 1 243 ? -0.763 -8.053 3.087 1.00 95.56 243 THR A C 1
ATOM 1927 O O . THR A 1 243 ? -0.633 -8.946 3.918 1.00 95.56 243 THR A O 1
ATOM 1930 N N . ILE A 1 244 ? 0.262 -7.614 2.343 1.00 94.06 244 ILE A N 1
ATOM 1931 C CA . ILE A 1 244 ? 1.636 -8.146 2.438 1.00 94.06 244 ILE A CA 1
ATOM 1932 C C . ILE A 1 244 ? 2.165 -8.042 3.875 1.00 94.06 244 ILE A C 1
ATOM 1934 O O . ILE A 1 244 ? 2.648 -9.018 4.445 1.00 94.06 244 ILE A O 1
ATOM 1938 N N . CYS A 1 245 ? 2.050 -6.869 4.500 1.00 93.25 245 CYS A N 1
ATOM 1939 C CA . CYS A 1 245 ? 2.513 -6.679 5.870 1.00 93.25 245 CYS A CA 1
ATOM 1940 C C . CYS A 1 245 ? 1.771 -7.574 6.874 1.00 93.25 245 CYS A C 1
ATOM 1942 O O . CYS A 1 245 ? 2.409 -8.148 7.756 1.00 93.25 245 CYS A O 1
ATOM 1944 N N . CYS A 1 246 ? 0.445 -7.707 6.751 1.00 92.69 246 CYS A N 1
ATOM 1945 C CA . CYS A 1 246 ? -0.344 -8.621 7.578 1.00 92.69 246 CYS A CA 1
ATOM 1946 C C . CYS A 1 246 ? 0.109 -10.067 7.386 1.00 92.69 246 CYS A C 1
ATOM 1948 O O . CYS A 1 246 ? 0.381 -10.744 8.373 1.00 92.69 246 CYS A O 1
ATOM 1950 N N . ARG A 1 247 ? 0.266 -10.514 6.138 1.00 89.94 247 ARG A N 1
ATOM 1951 C CA . ARG A 1 247 ? 0.730 -11.861 5.799 1.00 89.94 247 ARG A CA 1
ATOM 1952 C C . ARG A 1 247 ? 2.060 -12.191 6.462 1.00 89.94 247 ARG A C 1
ATOM 1954 O O . ARG A 1 247 ? 2.186 -13.227 7.115 1.00 89.94 247 ARG A O 1
ATOM 1961 N N . ILE A 1 248 ? 3.024 -11.280 6.350 1.00 87.12 248 ILE A N 1
ATOM 1962 C CA . ILE A 1 248 ? 4.337 -11.450 6.964 1.00 87.12 248 ILE A CA 1
ATOM 1963 C C . ILE A 1 248 ? 4.222 -11.483 8.495 1.00 87.12 248 ILE A C 1
ATOM 1965 O O . ILE A 1 248 ? 4.797 -12.363 9.126 1.00 87.12 248 ILE A O 1
ATOM 1969 N N . LEU A 1 249 ? 3.458 -10.575 9.113 1.00 86.38 249 LEU A N 1
ATOM 1970 C CA . LEU A 1 249 ? 3.265 -10.562 10.571 1.00 86.38 249 LEU A CA 1
ATOM 1971 C C . LEU A 1 249 ? 2.519 -11.800 11.098 1.00 86.38 249 LEU A C 1
ATOM 1973 O O . LEU A 1 249 ? 2.738 -12.211 12.237 1.00 86.38 249 LEU A O 1
ATOM 1977 N N . LEU A 1 250 ? 1.674 -12.412 10.269 1.00 85.94 250 LEU A N 1
ATOM 1978 C CA . LEU A 1 250 ? 0.987 -13.676 10.543 1.00 85.94 250 LEU A CA 1
ATOM 1979 C C . LEU A 1 250 ? 1.858 -14.912 10.258 1.00 85.94 250 LEU A C 1
ATOM 1981 O O . LEU A 1 250 ? 1.391 -16.032 10.462 1.00 85.94 250 LEU A O 1
ATOM 1985 N N . ASN A 1 251 ? 3.114 -14.720 9.837 1.00 80.44 251 ASN A N 1
ATOM 1986 C CA . ASN A 1 251 ? 4.065 -15.777 9.490 1.00 80.44 251 ASN A CA 1
ATOM 1987 C C . ASN A 1 251 ? 3.571 -16.701 8.361 1.00 80.44 251 ASN A C 1
ATOM 1989 O O . ASN A 1 251 ? 3.754 -17.917 8.395 1.00 80.44 251 ASN A O 1
ATOM 1993 N N . LYS A 1 252 ? 2.917 -16.116 7.353 1.00 82.56 252 LYS A N 1
ATOM 1994 C CA . LYS A 1 252 ? 2.487 -16.816 6.139 1.00 82.56 252 LYS A CA 1
ATOM 1995 C C . LYS A 1 252 ? 3.521 -16.656 5.014 1.00 82.56 252 LYS A C 1
ATOM 1997 O O . LYS A 1 252 ? 4.321 -15.720 5.009 1.00 82.56 252 LYS A O 1
ATOM 2002 N N . LEU A 1 253 ? 3.510 -17.587 4.059 1.00 81.38 253 LEU A N 1
ATOM 2003 C CA . LEU A 1 253 ? 4.403 -17.563 2.894 1.00 81.38 253 LEU A CA 1
ATOM 2004 C C . LEU A 1 253 ? 3.960 -16.506 1.866 1.00 81.38 253 LEU A C 1
ATOM 2006 O O . LEU A 1 253 ? 2.757 -16.282 1.743 1.00 81.38 253 LEU A O 1
ATOM 2010 N N . PRO A 1 254 ? 4.886 -15.909 1.091 1.00 82.81 254 PRO A N 1
ATOM 2011 C CA . PRO A 1 254 ? 4.551 -14.997 0.000 1.00 82.81 254 PRO A CA 1
ATOM 2012 C C . PRO A 1 254 ? 3.620 -15.635 -1.026 1.00 82.81 254 PRO A C 1
ATOM 2014 O O . PRO A 1 254 ? 3.700 -16.836 -1.292 1.00 82.81 254 PRO A O 1
ATOM 2017 N N . THR A 1 255 ? 2.780 -14.823 -1.660 1.00 84.19 255 THR A N 1
ATOM 2018 C CA . THR A 1 255 ? 1.884 -15.276 -2.733 1.00 84.19 255 THR A CA 1
ATOM 2019 C C . THR A 1 255 ? 1.700 -14.187 -3.777 1.00 84.19 255 THR A C 1
ATOM 2021 O O . THR A 1 255 ? 1.750 -12.998 -3.477 1.00 84.19 255 THR A O 1
ATOM 2024 N N . ALA A 1 256 ? 1.418 -14.596 -5.014 1.00 82.50 256 ALA A N 1
ATOM 2025 C CA . ALA A 1 256 ? 1.095 -13.681 -6.103 1.00 82.50 256 ALA A CA 1
ATOM 2026 C C . ALA A 1 256 ? -0.225 -12.914 -5.875 1.00 82.50 256 ALA A C 1
ATOM 2028 O O . ALA A 1 256 ? -0.443 -11.859 -6.478 1.00 82.50 256 ALA A O 1
ATOM 2029 N N . ASN A 1 257 ? -1.115 -13.408 -5.002 1.00 88.25 257 ASN A N 1
ATOM 2030 C CA . ASN A 1 257 ? -2.349 -12.706 -4.659 1.00 88.25 257 ASN A CA 1
ATOM 2031 C C . ASN A 1 257 ? -2.128 -11.696 -3.524 1.00 88.25 257 ASN A C 1
ATOM 2033 O O . ASN A 1 257 ? -2.383 -11.980 -2.359 1.00 88.25 257 ASN A O 1
ATOM 2037 N N . HIS A 1 258 ? -1.714 -10.473 -3.846 1.00 92.31 258 HIS A N 1
ATOM 2038 C CA . HIS A 1 258 ? -1.511 -9.411 -2.847 1.00 92.31 258 HIS A CA 1
ATOM 2039 C C . HIS A 1 258 ? -2.815 -8.762 -2.329 1.00 92.31 258 HIS A C 1
ATOM 2041 O O . HIS A 1 258 ? -2.761 -7.727 -1.677 1.00 92.31 258 HIS A O 1
ATOM 2047 N N . PHE A 1 259 ? -3.982 -9.339 -2.626 1.00 91.94 259 PHE A N 1
ATOM 2048 C CA . PHE A 1 259 ? -5.302 -8.854 -2.199 1.00 91.94 259 PHE A CA 1
ATOM 2049 C C . PHE A 1 259 ? -6.123 -9.960 -1.530 1.00 91.94 259 PHE A C 1
ATOM 2051 O O . PHE A 1 259 ? -7.349 -9.977 -1.618 1.00 91.94 259 PHE A O 1
ATOM 2058 N N . ASP A 1 260 ? -5.450 -10.934 -0.928 1.00 88.44 260 ASP A N 1
ATOM 2059 C CA . ASP A 1 260 ? -6.128 -12.012 -0.230 1.00 88.44 260 ASP A CA 1
ATOM 2060 C C . ASP A 1 260 ? -6.645 -11.533 1.134 1.00 88.44 260 ASP A C 1
ATOM 2062 O O . ASP A 1 260 ? -5.869 -11.161 2.015 1.00 88.44 260 ASP A O 1
ATOM 2066 N N . GLN A 1 261 ? -7.965 -11.520 1.313 1.00 87.31 261 GLN A N 1
ATOM 2067 C CA . GLN A 1 261 ? -8.576 -11.146 2.590 1.00 87.31 261 GLN A CA 1
ATOM 2068 C C . GLN A 1 261 ? -8.342 -12.194 3.680 1.00 87.31 261 GLN A C 1
ATOM 2070 O O . GLN A 1 261 ? -8.445 -11.856 4.856 1.00 87.31 261 GLN A O 1
ATOM 2075 N N . GLU A 1 262 ? -8.023 -13.442 3.323 1.00 86.31 262 GLU A N 1
ATOM 2076 C CA . GLU A 1 262 ? -7.689 -14.486 4.296 1.00 86.31 262 GLU A CA 1
ATOM 2077 C C . GLU A 1 262 ? -6.321 -14.250 4.946 1.00 86.31 262 GLU A C 1
ATOM 2079 O O . GLU A 1 262 ? -6.033 -14.769 6.027 1.00 86.31 262 GLU A O 1
ATOM 2084 N N . ASP A 1 263 ? -5.473 -13.435 4.316 1.00 84.62 263 ASP A N 1
ATOM 2085 C CA . ASP A 1 263 ? -4.171 -13.011 4.838 1.00 84.62 263 ASP A CA 1
ATOM 2086 C C . ASP A 1 263 ? -4.246 -11.804 5.771 1.00 84.62 263 ASP A C 1
ATOM 2088 O O . ASP A 1 263 ? -3.220 -11.264 6.189 1.00 84.62 263 ASP A O 1
ATOM 2092 N N . ILE A 1 264 ? -5.460 -11.398 6.134 1.00 86.12 264 ILE A N 1
ATOM 2093 C CA . ILE A 1 264 ? -5.721 -10.295 7.044 1.00 86.12 264 ILE A CA 1
ATOM 2094 C C . ILE A 1 264 ? -6.510 -10.837 8.232 1.00 86.12 264 ILE A C 1
ATOM 2096 O O . ILE A 1 264 ? -7.446 -11.617 8.072 1.00 86.12 264 ILE A O 1
ATOM 2100 N N . GLY A 1 265 ? -6.127 -10.431 9.443 1.00 77.25 265 GLY A N 1
ATOM 2101 C CA . GLY A 1 265 ? -6.893 -10.767 10.640 1.00 77.25 265 GLY A CA 1
ATOM 2102 C C . GLY A 1 265 ? -8.286 -10.126 10.629 1.00 77.25 265 GLY A C 1
ATOM 2103 O O . GLY A 1 265 ? -8.525 -9.121 9.962 1.00 77.25 265 GLY A O 1
ATOM 2104 N N . ASP A 1 266 ? -9.200 -10.646 11.449 1.00 76.31 266 ASP A N 1
ATOM 2105 C CA . ASP A 1 266 ? -10.574 -10.119 11.566 1.00 76.31 266 ASP A CA 1
ATOM 2106 C C . ASP A 1 266 ? -10.648 -8.678 12.109 1.00 76.31 266 ASP A C 1
ATOM 2108 O O . ASP A 1 266 ? -11.709 -8.045 12.112 1.00 76.31 266 ASP A O 1
ATOM 2112 N N . ARG A 1 267 ? -9.523 -8.154 12.609 1.00 85.31 267 ARG A N 1
ATOM 2113 C CA . ARG A 1 267 ? -9.381 -6.798 13.138 1.00 85.31 267 ARG A CA 1
ATOM 2114 C C . ARG A 1 267 ? -8.325 -6.035 12.352 1.00 85.31 267 ARG A C 1
ATOM 2116 O O . ARG A 1 267 ? -7.245 -6.540 12.064 1.00 85.31 267 ARG A O 1
ATOM 2123 N N . LEU A 1 268 ? -8.636 -4.776 12.066 1.00 90.81 268 LEU A N 1
ATOM 2124 C CA . LEU A 1 268 ? -7.738 -3.850 11.391 1.00 90.81 268 LEU A CA 1
ATOM 2125 C C . LEU A 1 268 ? -6.669 -3.339 12.367 1.00 90.81 268 LEU A C 1
ATOM 2127 O O . LEU A 1 268 ? -6.990 -2.688 13.360 1.00 90.81 268 LEU A O 1
ATOM 2131 N N . SER A 1 269 ? -5.395 -3.568 12.045 1.00 92.50 269 SER A N 1
ATOM 2132 C CA . SER A 1 269 ? -4.260 -2.915 12.707 1.00 92.50 269 SER A CA 1
ATOM 2133 C C . SER A 1 269 ? -4.107 -1.462 12.246 1.00 92.50 269 SER A C 1
ATOM 2135 O O . SER A 1 269 ? -3.772 -1.178 11.090 1.00 92.50 269 SER A O 1
ATOM 2137 N N . ILE A 1 270 ? -4.350 -0.527 13.166 1.00 92.88 270 ILE A N 1
ATOM 2138 C CA . ILE A 1 270 ? -4.237 0.923 12.946 1.00 92.88 270 ILE A CA 1
ATOM 2139 C C . ILE A 1 270 ? -2.775 1.367 12.744 1.00 92.88 270 ILE A C 1
ATOM 2141 O O . ILE A 1 270 ? -2.532 2.124 11.798 1.00 92.88 270 ILE A O 1
ATOM 2145 N N . PRO A 1 271 ? -1.792 0.923 13.564 1.00 91.25 271 PRO A N 1
ATOM 2146 C CA . PRO A 1 271 ? -0.376 1.204 13.323 1.00 91.25 271 PRO A CA 1
ATOM 2147 C C . PRO A 1 271 ? 0.062 0.873 11.896 1.00 91.25 271 PRO A C 1
ATOM 2149 O O . PRO A 1 271 ? 0.775 1.653 11.260 1.00 91.25 271 PRO A O 1
ATOM 2152 N N . LEU A 1 272 ? -0.403 -0.267 11.381 1.00 93.69 272 LEU A N 1
ATOM 2153 C CA . LEU A 1 272 ? -0.033 -0.721 10.055 1.00 93.69 272 LEU A CA 1
ATOM 2154 C C . LEU A 1 272 ? -0.691 0.123 8.957 1.00 93.69 272 LEU A C 1
ATOM 2156 O O . LEU A 1 272 ? -0.017 0.518 8.007 1.00 93.69 272 LEU A O 1
ATOM 2160 N N . ALA A 1 273 ? -1.969 0.483 9.115 1.00 96.62 273 ALA A N 1
ATOM 2161 C CA . ALA A 1 273 ? -2.653 1.391 8.192 1.00 96.62 273 ALA A CA 1
ATOM 2162 C C . ALA A 1 273 ? -1.942 2.758 8.109 1.00 96.62 273 ALA A C 1
ATOM 2164 O O . ALA A 1 273 ? -1.721 3.288 7.019 1.00 96.62 273 ALA A O 1
ATOM 2165 N N . ILE A 1 274 ? -1.517 3.306 9.254 1.00 94.44 274 ILE A N 1
ATOM 2166 C CA . ILE A 1 274 ? -0.710 4.536 9.329 1.00 94.44 274 ILE A CA 1
ATOM 2167 C C . ILE A 1 274 ? 0.604 4.369 8.555 1.00 94.44 274 ILE A C 1
ATOM 2169 O O . ILE A 1 274 ? 0.963 5.236 7.754 1.00 94.44 274 ILE A O 1
ATOM 2173 N N . GLY A 1 275 ? 1.315 3.264 8.791 1.00 94.12 275 GLY A N 1
ATOM 2174 C CA . GLY A 1 275 ? 2.617 2.989 8.189 1.00 94.12 275 GLY A CA 1
ATOM 2175 C C . GLY A 1 275 ? 2.578 2.851 6.676 1.00 94.12 275 GLY A C 1
ATOM 2176 O O . GLY A 1 275 ? 3.381 3.473 5.975 1.00 94.12 275 GLY A O 1
ATOM 2177 N N . VAL A 1 276 ? 1.601 2.101 6.172 1.00 97.19 276 VAL A N 1
ATOM 2178 C CA . VAL A 1 276 ? 1.370 1.921 4.738 1.00 97.19 276 VAL A CA 1
ATOM 2179 C C . VAL A 1 276 ? 1.039 3.254 4.077 1.00 97.19 276 VAL A C 1
ATOM 2181 O O . VAL A 1 276 ? 1.722 3.650 3.133 1.00 97.19 276 VAL A O 1
ATOM 2184 N N . TYR A 1 277 ? 0.070 4.000 4.616 1.00 97.06 277 TYR A N 1
ATOM 2185 C CA . TYR A 1 277 ? -0.298 5.302 4.064 1.00 97.06 277 TYR A CA 1
ATOM 2186 C C . TYR A 1 277 ? 0.893 6.262 4.017 1.00 97.06 277 TYR A C 1
ATOM 2188 O O . TYR A 1 277 ? 1.166 6.883 2.987 1.00 97.06 277 TYR A O 1
ATOM 2196 N N . LYS A 1 278 ? 1.640 6.371 5.125 1.00 94.06 278 LYS A N 1
ATOM 2197 C CA . LYS A 1 278 ? 2.792 7.271 5.214 1.00 94.06 278 LYS A CA 1
ATOM 2198 C C . LYS A 1 278 ? 3.880 6.898 4.212 1.00 94.06 278 LYS A C 1
ATOM 2200 O O . LYS A 1 278 ? 4.424 7.788 3.558 1.00 94.06 278 LYS A O 1
ATOM 2205 N N . THR A 1 279 ? 4.177 5.607 4.093 1.00 93.81 279 THR A N 1
ATOM 2206 C CA . THR A 1 279 ? 5.206 5.097 3.181 1.00 93.81 279 THR A CA 1
ATOM 2207 C C . THR A 1 279 ? 4.817 5.339 1.725 1.00 93.81 279 THR A C 1
ATOM 2209 O O . THR A 1 279 ? 5.626 5.858 0.958 1.00 93.81 279 THR A O 1
ATOM 2212 N N . CYS A 1 280 ? 3.566 5.059 1.344 1.00 94.94 280 CYS A N 1
ATOM 2213 C CA . CYS A 1 280 ? 3.072 5.322 -0.009 1.00 94.94 280 CYS A CA 1
ATOM 2214 C C . CYS A 1 280 ? 3.060 6.817 -0.348 1.00 94.94 280 CYS A C 1
ATOM 2216 O O . CYS A 1 280 ? 3.440 7.195 -1.461 1.00 94.94 280 CYS A O 1
ATOM 2218 N N . TYR A 1 281 ? 2.671 7.670 0.606 1.00 92.75 281 TYR A N 1
ATOM 2219 C CA . TYR A 1 281 ? 2.721 9.121 0.446 1.00 92.75 281 TYR A CA 1
ATOM 2220 C C . TYR A 1 281 ? 4.157 9.605 0.209 1.00 92.75 281 TYR A C 1
ATOM 2222 O O . TYR A 1 281 ? 4.413 10.334 -0.750 1.00 92.75 281 TYR A O 1
ATOM 2230 N N . ASP A 1 282 ? 5.106 9.187 1.051 1.00 90.38 282 ASP A N 1
ATOM 2231 C CA . ASP A 1 282 ? 6.510 9.585 0.930 1.00 90.38 282 ASP A CA 1
ATOM 2232 C C . ASP A 1 282 ? 7.136 9.069 -0.364 1.00 90.38 282 ASP A C 1
ATOM 2234 O O . ASP A 1 282 ? 7.816 9.832 -1.048 1.00 90.38 282 ASP A O 1
ATOM 2238 N N . MET A 1 283 ? 6.870 7.815 -0.738 1.00 89.94 283 MET A N 1
ATOM 2239 C CA . MET A 1 283 ? 7.327 7.234 -2.000 1.00 89.94 283 MET A CA 1
ATOM 2240 C C . MET A 1 283 ? 6.821 8.052 -3.193 1.00 89.94 283 MET A C 1
ATOM 2242 O O . MET A 1 283 ? 7.618 8.514 -4.012 1.00 89.94 283 MET A O 1
ATOM 2246 N N . SER A 1 284 ? 5.511 8.307 -3.251 1.00 89.38 284 SER A N 1
ATOM 2247 C CA . SER A 1 284 ? 4.874 9.065 -4.335 1.00 89.38 284 SER A CA 1
ATOM 2248 C C . SER A 1 284 ? 5.387 10.505 -4.399 1.00 89.38 284 SER A C 1
ATOM 2250 O O . SER A 1 284 ? 5.670 11.034 -5.477 1.00 89.38 284 SER A O 1
ATOM 2252 N N . ARG A 1 285 ? 5.563 11.145 -3.239 1.00 86.75 285 ARG A N 1
ATOM 2253 C CA . ARG A 1 285 ? 6.092 12.507 -3.133 1.00 86.75 285 ARG A CA 1
ATOM 2254 C C . ARG A 1 285 ? 7.556 12.578 -3.559 1.00 86.75 285 ARG A C 1
ATOM 2256 O O . ARG A 1 285 ? 7.928 13.503 -4.277 1.00 86.75 285 ARG A O 1
ATOM 2263 N N . ASN A 1 286 ? 8.388 11.638 -3.117 1.00 84.19 286 ASN A N 1
ATOM 2264 C CA . ASN A 1 286 ? 9.808 11.597 -3.463 1.00 84.19 286 ASN A CA 1
ATOM 2265 C C . ASN A 1 286 ? 9.990 11.368 -4.963 1.00 84.19 286 ASN A C 1
ATOM 2267 O O . ASN A 1 286 ? 10.728 12.118 -5.598 1.00 84.19 286 ASN A O 1
ATOM 2271 N N . PHE A 1 287 ? 9.243 10.427 -5.543 1.00 84.00 287 PHE A N 1
ATOM 2272 C CA . PHE A 1 287 ? 9.270 10.183 -6.981 1.00 84.00 287 PHE A CA 1
ATOM 2273 C C . PHE A 1 287 ? 8.812 11.413 -7.782 1.00 84.00 287 PHE A C 1
ATOM 2275 O O . PHE A 1 287 ? 9.512 11.850 -8.694 1.00 84.00 287 PHE A O 1
ATOM 2282 N N . SER A 1 288 ? 7.704 12.052 -7.377 1.00 82.75 288 SER A N 1
ATOM 2283 C CA . SER A 1 288 ? 7.203 13.285 -8.016 1.00 82.75 288 SER A CA 1
ATOM 2284 C C . SER A 1 288 ? 8.210 14.435 -7.982 1.00 82.75 288 SER A C 1
ATOM 2286 O O . SER A 1 288 ? 8.262 15.239 -8.903 1.00 82.75 288 SER A O 1
ATOM 2288 N N . ARG A 1 289 ? 8.995 14.565 -6.905 1.00 80.50 289 ARG A N 1
ATOM 2289 C CA . ARG A 1 289 ? 9.988 15.645 -6.776 1.00 80.50 289 ARG A CA 1
ATOM 2290 C C . ARG A 1 289 ? 11.210 15.429 -7.660 1.00 80.50 289 ARG A C 1
ATOM 2292 O O . ARG A 1 289 ? 11.786 16.413 -8.112 1.00 80.50 289 ARG A O 1
ATOM 2299 N N . LEU A 1 290 ? 11.609 14.175 -7.863 1.00 74.19 290 LEU A N 1
ATOM 2300 C CA . LEU A 1 290 ? 12.723 13.816 -8.742 1.00 74.19 290 LEU A CA 1
ATOM 2301 C C . LEU A 1 290 ? 12.333 13.975 -10.214 1.00 74.19 290 LEU A C 1
ATOM 2303 O O . LEU A 1 290 ? 13.130 14.455 -11.017 1.00 74.19 290 LEU A O 1
ATOM 2307 N N . TYR A 1 291 ? 11.085 13.643 -10.547 1.00 75.56 291 TYR A N 1
ATOM 2308 C CA . TYR A 1 291 ? 10.562 13.719 -11.907 1.00 75.56 291 TYR A CA 1
ATOM 2309 C C . TYR A 1 291 ? 9.224 14.464 -11.924 1.00 75.56 291 TYR A C 1
ATOM 2311 O O . TYR A 1 291 ? 8.173 13.835 -12.065 1.00 75.56 291 TYR A O 1
ATOM 2319 N N . PRO A 1 292 ? 9.246 15.801 -11.765 1.00 69.62 292 PRO A N 1
ATOM 2320 C CA . PRO A 1 292 ? 8.028 16.594 -11.738 1.00 69.62 292 PRO A CA 1
ATOM 2321 C C . PRO A 1 292 ? 7.318 16.519 -13.085 1.00 69.62 292 PRO A C 1
ATOM 2323 O O . PRO A 1 292 ? 7.899 16.817 -14.134 1.00 69.62 292 PRO A O 1
ATOM 2326 N N . ASP A 1 293 ? 6.045 16.141 -13.045 1.00 66.75 293 ASP A N 1
ATOM 2327 C CA . ASP A 1 293 ? 5.173 16.254 -14.200 1.00 66.75 293 ASP A CA 1
ATOM 2328 C C . ASP A 1 293 ? 4.826 17.730 -14.403 1.00 66.75 293 ASP A C 1
ATOM 2330 O O . ASP A 1 293 ? 4.181 18.359 -13.565 1.00 66.75 293 ASP A O 1
ATOM 2334 N N . LYS A 1 294 ? 5.275 18.297 -15.525 1.00 66.06 294 LYS A N 1
ATOM 2335 C CA . LYS A 1 294 ? 5.041 19.708 -15.858 1.00 66.06 294 LYS A CA 1
ATOM 2336 C C . LYS A 1 294 ? 3.564 20.019 -16.111 1.00 66.06 294 LYS A C 1
ATOM 2338 O O . LYS A 1 294 ? 3.209 21.191 -16.163 1.00 66.06 294 LYS A O 1
ATOM 2343 N N . THR A 1 295 ? 2.725 19.000 -16.292 1.00 64.69 295 THR A N 1
ATOM 2344 C CA . THR A 1 295 ? 1.283 19.153 -16.516 1.00 6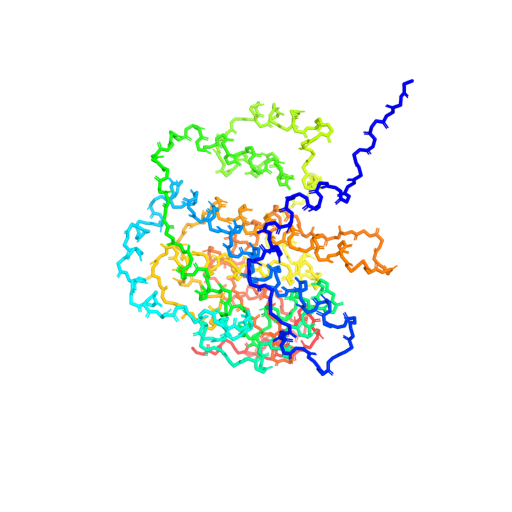4.69 295 THR A CA 1
ATOM 2345 C C . THR A 1 295 ? 0.472 19.147 -15.218 1.00 64.69 295 THR A C 1
ATOM 2347 O O . THR A 1 295 ? -0.681 19.577 -15.213 1.00 64.69 295 THR A O 1
ATOM 2350 N N . ILE A 1 296 ? 1.072 18.719 -14.099 1.00 63.28 296 ILE A N 1
ATOM 2351 C CA . ILE A 1 296 ? 0.400 18.591 -12.805 1.00 63.28 296 ILE A CA 1
ATOM 2352 C C . ILE A 1 296 ? 0.872 19.713 -11.874 1.00 63.28 296 ILE A C 1
ATOM 2354 O O . ILE A 1 296 ? 1.968 19.684 -11.319 1.00 63.28 296 ILE A O 1
ATOM 2358 N N . ASN A 1 297 ? 0.001 20.700 -11.656 1.00 54.53 297 ASN A N 1
ATOM 2359 C CA . ASN A 1 297 ? 0.307 21.885 -10.842 1.00 54.53 297 ASN A CA 1
ATOM 2360 C C . ASN A 1 297 ? 0.369 21.609 -9.325 1.00 54.53 297 ASN A C 1
ATOM 2362 O O . ASN A 1 297 ? 0.851 22.452 -8.567 1.00 54.53 297 ASN A O 1
ATOM 2366 N N . SER A 1 298 ? -0.117 20.455 -8.857 1.00 65.06 298 SER A N 1
ATOM 2367 C CA . SER A 1 298 ? -0.123 20.095 -7.435 1.00 65.06 298 SER A CA 1
ATOM 2368 C C . SER A 1 298 ? -0.036 18.588 -7.218 1.00 65.06 298 SER A C 1
ATOM 2370 O O . SER A 1 298 ? -0.751 17.830 -7.867 1.00 65.06 298 SER A O 1
ATOM 2372 N N . PHE A 1 299 ? 0.783 18.159 -6.255 1.00 74.44 299 PHE A N 1
ATOM 2373 C CA . PHE A 1 299 ? 0.833 16.764 -5.820 1.00 74.44 299 PHE A CA 1
ATOM 2374 C C . PHE A 1 299 ? -0.493 16.368 -5.158 1.00 74.44 299 PHE A C 1
ATOM 2376 O O . PHE A 1 299 ? -0.809 16.855 -4.070 1.00 74.44 299 PHE A O 1
ATOM 2383 N N . ASP A 1 300 ? -1.253 15.498 -5.823 1.00 81.75 300 ASP A N 1
ATOM 2384 C CA . ASP A 1 300 ? -2.522 14.980 -5.321 1.00 81.75 300 ASP A CA 1
ATOM 2385 C C . ASP A 1 300 ? -2.360 13.540 -4.822 1.00 81.75 300 ASP A C 1
ATOM 2387 O O . ASP A 1 300 ? -1.837 12.655 -5.508 1.00 81.75 300 ASP A O 1
ATOM 2391 N N . PHE A 1 301 ? -2.795 13.319 -3.587 1.00 88.75 301 PHE A N 1
ATOM 2392 C CA . PHE A 1 301 ? -2.743 12.027 -2.921 1.00 88.75 301 PHE A CA 1
ATOM 2393 C C . PHE A 1 301 ? -4.003 11.853 -2.084 1.00 88.75 301 PHE A C 1
ATOM 2395 O O . PHE A 1 301 ? -4.431 12.803 -1.415 1.00 88.75 301 PHE A O 1
ATOM 2402 N N . VAL A 1 302 ? -4.589 10.659 -2.139 1.00 90.75 302 VAL A N 1
ATOM 2403 C CA . VAL A 1 302 ? -5.792 10.305 -1.384 1.00 90.75 302 VAL A CA 1
ATOM 2404 C C . VAL A 1 302 ? -5.598 10.608 0.098 1.00 90.75 302 VAL A C 1
ATOM 2406 O O . VAL A 1 302 ? -4.497 10.474 0.629 1.00 90.75 302 VAL A O 1
ATOM 2409 N N . PHE A 1 303 ? -6.644 11.068 0.776 1.00 91.56 303 PHE A N 1
ATOM 2410 C CA . PHE A 1 303 ? -6.523 11.368 2.192 1.00 91.56 303 PHE A CA 1
ATOM 2411 C C . PHE A 1 303 ? -6.512 10.094 3.045 1.00 91.56 303 PHE A C 1
ATOM 2413 O O . PHE A 1 303 ? -7.061 9.061 2.662 1.00 91.56 303 PHE A O 1
ATOM 2420 N N . PHE A 1 304 ? -5.942 10.191 4.249 1.00 93.19 304 PHE A N 1
ATOM 2421 C CA . PHE A 1 304 ? -5.889 9.059 5.172 1.00 93.19 304 PHE A CA 1
ATOM 2422 C C . PHE A 1 304 ? -7.279 8.548 5.564 1.00 93.19 304 PHE A C 1
ATOM 2424 O O . PHE A 1 304 ? -7.487 7.342 5.542 1.00 93.19 304 PHE A O 1
ATOM 2431 N N . ASP A 1 305 ? -8.236 9.429 5.874 1.00 91.38 305 ASP A N 1
ATOM 2432 C CA . ASP A 1 305 ? -9.601 9.027 6.246 1.00 91.38 305 ASP A CA 1
ATOM 2433 C C . ASP A 1 305 ? -10.296 8.224 5.132 1.00 91.38 305 ASP A C 1
ATOM 2435 O O . ASP A 1 305 ? -10.996 7.253 5.418 1.00 91.38 305 ASP A O 1
ATOM 2439 N N . ASP A 1 306 ? -10.056 8.582 3.867 1.00 91.38 306 ASP A N 1
ATOM 2440 C CA . ASP A 1 306 ? -10.608 7.879 2.705 1.00 91.38 306 ASP A CA 1
ATOM 2441 C C . ASP A 1 306 ? -10.000 6.479 2.566 1.00 91.38 306 ASP A C 1
ATOM 2443 O O . ASP A 1 306 ? -10.722 5.493 2.410 1.00 91.38 306 ASP A O 1
ATOM 2447 N N . PHE A 1 307 ? -8.671 6.380 2.683 1.00 95.06 307 PHE A N 1
ATOM 2448 C CA . PHE A 1 307 ? -7.972 5.097 2.697 1.00 95.06 307 PHE A CA 1
ATOM 2449 C C . PHE A 1 307 ? -8.404 4.223 3.879 1.00 95.06 307 PHE A C 1
ATOM 2451 O O . PHE A 1 307 ? -8.699 3.046 3.692 1.00 95.06 307 PHE A O 1
ATOM 2458 N N . TYR A 1 308 ? -8.480 4.791 5.083 1.00 94.06 308 TYR A N 1
ATOM 2459 C CA . TYR A 1 308 ? -8.881 4.071 6.286 1.00 94.06 308 TYR A CA 1
ATOM 2460 C C . TYR A 1 308 ? -10.297 3.507 6.146 1.00 94.06 308 TYR A C 1
ATOM 2462 O O . TYR A 1 308 ? -10.527 2.345 6.466 1.00 94.06 308 TYR A O 1
ATOM 2470 N N . ASN A 1 309 ? -11.237 4.298 5.621 1.00 91.62 309 ASN A N 1
ATOM 2471 C CA . ASN A 1 309 ? -12.605 3.851 5.365 1.00 91.62 309 ASN A CA 1
ATOM 2472 C C . ASN A 1 309 ? -12.652 2.728 4.309 1.00 91.62 309 ASN A C 1
ATOM 2474 O O . ASN A 1 309 ? -13.356 1.735 4.490 1.00 91.62 309 ASN A O 1
ATOM 2478 N N . ALA A 1 310 ? -11.868 2.844 3.231 1.00 92.12 310 ALA A N 1
ATOM 2479 C CA . ALA A 1 310 ? -11.742 1.784 2.229 1.00 92.12 310 ALA A CA 1
ATOM 2480 C C . ALA A 1 310 ? -11.195 0.486 2.836 1.00 92.12 310 ALA A C 1
ATOM 2482 O O . ALA A 1 310 ? -11.735 -0.591 2.582 1.00 92.12 310 ALA A O 1
ATOM 2483 N N . LEU A 1 311 ? -10.169 0.599 3.682 1.00 94.56 311 LEU A N 1
ATOM 2484 C CA . LEU A 1 311 ? -9.571 -0.530 4.376 1.00 94.56 311 LEU A CA 1
ATOM 2485 C C . LEU A 1 311 ? -10.553 -1.165 5.373 1.00 94.56 311 LEU A C 1
ATOM 2487 O O . LEU A 1 311 ? -10.700 -2.377 5.354 1.00 94.56 311 LEU A O 1
ATOM 2491 N N . GLU A 1 312 ? -11.283 -0.380 6.172 1.00 91.81 312 GLU A N 1
ATOM 2492 C CA . GLU A 1 312 ? -12.298 -0.873 7.124 1.00 91.81 312 GLU A CA 1
ATOM 2493 C C . GLU A 1 312 ? -13.415 -1.664 6.411 1.00 91.81 312 GLU A C 1
ATOM 2495 O O . GLU A 1 312 ? -13.816 -2.751 6.846 1.00 91.81 312 GLU A O 1
ATOM 2500 N N . ILE A 1 313 ? -13.897 -1.154 5.274 1.00 88.62 313 ILE A N 1
ATOM 2501 C CA . ILE A 1 313 ? -14.912 -1.819 4.444 1.00 88.62 313 ILE A CA 1
ATOM 2502 C C . ILE A 1 313 ? -14.365 -3.112 3.822 1.00 88.62 313 ILE A C 1
ATOM 2504 O O . ILE A 1 313 ? -15.051 -4.137 3.838 1.00 88.62 313 ILE A O 1
ATOM 2508 N N . TYR A 1 314 ? -13.123 -3.091 3.342 1.00 90.12 314 TYR A N 1
ATOM 2509 C CA . TYR A 1 314 ? -12.438 -4.267 2.814 1.00 90.12 314 TYR A CA 1
ATOM 2510 C C . TYR A 1 314 ? -12.226 -5.338 3.901 1.00 90.12 314 TYR A C 1
ATOM 2512 O O . TYR A 1 314 ? -12.697 -6.460 3.747 1.00 90.12 314 TYR A O 1
ATOM 2520 N N . THR A 1 315 ? -11.648 -4.995 5.057 1.00 89.62 315 THR A N 1
ATOM 2521 C CA . THR A 1 315 ? -11.423 -5.947 6.164 1.00 89.62 315 THR A CA 1
ATOM 2522 C C . THR A 1 315 ? -12.722 -6.502 6.747 1.00 89.62 315 THR A C 1
ATOM 2524 O O . THR A 1 315 ? -12.770 -7.635 7.211 1.00 89.62 315 THR A O 1
ATOM 2527 N N . SER A 1 316 ? -13.818 -5.735 6.699 1.00 86.62 316 SER A N 1
ATOM 2528 C CA . SER A 1 316 ? -15.128 -6.195 7.180 1.00 86.62 316 SER A CA 1
ATOM 2529 C C . SER A 1 316 ? -15.903 -7.056 6.174 1.00 86.62 316 SER A C 1
ATOM 2531 O O . SER A 1 316 ? -17.064 -7.388 6.443 1.00 86.62 316 SER A O 1
ATOM 2533 N N . LYS A 1 317 ? -15.282 -7.426 5.041 1.00 84.81 317 LYS A N 1
ATOM 2534 C CA . LYS A 1 317 ? -15.884 -8.200 3.941 1.00 84.81 317 LYS A CA 1
ATOM 2535 C C . LYS A 1 317 ? -17.137 -7.527 3.357 1.00 84.81 317 LYS A C 1
ATOM 2537 O O . LYS A 1 317 ? -18.079 -8.185 2.919 1.00 84.81 317 LYS A O 1
ATOM 2542 N N . GLN A 1 318 ? -17.172 -6.193 3.395 1.00 82.00 318 GLN A N 1
ATOM 2543 C CA . GLN A 1 318 ? -18.183 -5.350 2.738 1.00 82.00 318 GLN A CA 1
ATOM 2544 C C . GLN A 1 318 ? -17.704 -4.816 1.382 1.00 82.00 318 GLN A C 1
ATOM 2546 O O . GLN A 1 318 ? -18.430 -4.098 0.695 1.00 82.00 318 GLN A O 1
ATOM 2551 N N . ALA A 1 319 ? -16.494 -5.193 0.986 1.00 84.25 319 ALA A N 1
ATOM 2552 C CA . ALA A 1 319 ? -15.976 -5.061 -0.358 1.00 84.25 319 ALA A CA 1
ATOM 2553 C C . ALA A 1 319 ? -15.024 -6.216 -0.644 1.00 84.25 319 ALA A C 1
ATOM 2555 O O . ALA A 1 319 ? -14.498 -6.833 0.282 1.00 84.25 319 ALA A O 1
ATOM 2556 N N . GLU A 1 320 ? -14.763 -6.447 -1.919 1.00 85.50 320 GLU A N 1
ATOM 2557 C CA . GLU A 1 320 ? -13.700 -7.330 -2.385 1.00 85.50 320 GLU A CA 1
ATOM 2558 C C . GLU A 1 320 ? -12.882 -6.647 -3.478 1.00 85.50 320 GLU A C 1
ATOM 2560 O O . GLU A 1 320 ? -13.296 -5.634 -4.049 1.00 85.50 320 GLU A O 1
ATOM 2565 N N . VAL A 1 321 ? -11.711 -7.203 -3.772 1.00 87.06 321 VAL A N 1
ATOM 2566 C CA . VAL A 1 321 ? -10.872 -6.720 -4.865 1.00 87.06 321 VAL A CA 1
ATOM 2567 C C . VAL A 1 321 ? -11.144 -7.534 -6.117 1.00 87.06 321 VAL A C 1
ATOM 2569 O O . VAL A 1 321 ? -10.941 -8.745 -6.141 1.00 87.06 321 VAL A O 1
ATOM 2572 N N . VAL A 1 322 ? -11.532 -6.837 -7.179 1.00 83.00 322 VAL A N 1
ATOM 2573 C CA . VAL A 1 322 ? -11.765 -7.408 -8.508 1.00 83.00 322 VAL A CA 1
ATOM 2574 C C . VAL A 1 322 ? -10.774 -6.773 -9.469 1.00 83.00 322 VAL A C 1
ATOM 2576 O O . VAL A 1 322 ? -10.483 -5.586 -9.356 1.00 83.00 322 VAL A O 1
ATOM 2579 N N . ALA A 1 323 ? -10.254 -7.537 -10.427 1.00 84.19 323 ALA A N 1
ATOM 2580 C CA . ALA A 1 323 ? -9.506 -6.968 -11.542 1.00 84.19 323 ALA A CA 1
ATOM 2581 C C . ALA A 1 323 ? -10.354 -6.941 -12.801 1.00 84.19 323 ALA A C 1
ATOM 2583 O O . ALA A 1 323 ? -11.147 -7.837 -13.059 1.00 84.19 323 ALA A O 1
ATOM 2584 N N . CYS A 1 324 ? -10.159 -5.887 -13.582 1.00 83.56 324 CYS A N 1
ATOM 2585 C CA . CYS A 1 324 ? -10.714 -5.814 -14.919 1.00 83.56 324 CYS A CA 1
ATOM 2586 C C . CYS A 1 324 ? -10.075 -6.861 -15.840 1.00 83.56 324 CYS A C 1
ATOM 2588 O O . CYS A 1 324 ? -8.855 -7.016 -15.818 1.00 83.56 324 CYS A O 1
ATOM 2590 N N . GLU A 1 325 ? -10.868 -7.514 -16.684 1.00 80.38 325 GLU A N 1
ATOM 2591 C CA . GLU A 1 325 ? -10.362 -8.478 -17.668 1.00 80.38 325 GLU A CA 1
ATOM 2592 C C . GLU A 1 325 ? -9.494 -7.817 -18.749 1.00 80.38 325 GLU A C 1
ATOM 2594 O O . GLU A 1 325 ? -8.473 -8.380 -19.127 1.00 80.38 325 GLU A O 1
ATOM 2599 N N . ASP A 1 326 ? -9.833 -6.595 -19.174 1.00 83.44 326 ASP A N 1
ATOM 2600 C CA . ASP A 1 326 ? -9.116 -5.904 -20.254 1.00 83.44 326 ASP A CA 1
ATOM 2601 C C . ASP A 1 326 ? -7.818 -5.239 -19.778 1.00 83.44 326 ASP A C 1
ATOM 2603 O O . ASP A 1 326 ? -6.750 -5.406 -20.367 1.00 83.44 326 ASP A O 1
ATOM 2607 N N . CYS A 1 327 ? -7.897 -4.427 -18.717 1.00 84.38 327 CYS A N 1
ATOM 2608 C CA . CYS A 1 327 ? -6.748 -3.643 -18.250 1.00 84.38 327 CYS A CA 1
ATOM 2609 C C . CYS A 1 327 ? -6.003 -4.272 -17.069 1.00 84.38 327 CYS A C 1
ATOM 2611 O O . CYS A 1 327 ? -4.975 -3.733 -16.649 1.00 84.38 327 CYS A O 1
ATOM 2613 N N . HIS A 1 328 ? -6.531 -5.357 -16.490 1.00 88.00 328 HIS A N 1
ATOM 2614 C CA . HIS A 1 328 ? -5.967 -6.072 -15.335 1.00 88.00 328 HIS A CA 1
ATOM 2615 C C . HIS A 1 328 ? -5.700 -5.205 -14.096 1.00 88.00 328 HIS A C 1
ATOM 2617 O O . HIS A 1 328 ? -5.017 -5.623 -13.159 1.00 88.00 328 HIS A O 1
ATOM 2623 N N . THR A 1 329 ? -6.248 -3.988 -14.066 1.00 88.62 329 THR A N 1
ATOM 2624 C CA . THR A 1 329 ? -6.108 -3.080 -12.931 1.00 88.62 329 THR A CA 1
ATOM 2625 C C . THR A 1 329 ? -7.140 -3.469 -11.877 1.00 88.62 329 THR A C 1
ATOM 2627 O O . THR A 1 329 ? -8.337 -3.501 -12.198 1.00 88.62 329 THR A O 1
ATOM 2630 N N . PRO A 1 330 ? -6.714 -3.777 -10.642 1.00 88.19 330 PRO A N 1
ATOM 2631 C CA . PRO A 1 330 ? -7.631 -4.090 -9.567 1.00 88.19 330 PRO A CA 1
ATOM 2632 C C . PRO A 1 330 ? -8.393 -2.841 -9.115 1.00 88.19 330 PRO A C 1
ATOM 2634 O O . PRO A 1 330 ? -7.917 -1.715 -9.256 1.00 88.19 330 PRO A O 1
ATOM 2637 N N . TYR A 1 331 ? -9.584 -3.046 -8.573 1.00 86.62 331 TYR A N 1
ATOM 2638 C CA . TYR A 1 331 ? -10.413 -2.020 -7.959 1.00 86.62 331 TYR A CA 1
ATOM 2639 C C . TYR A 1 331 ? -11.299 -2.645 -6.871 1.00 86.62 331 TYR A C 1
ATOM 2641 O O . TYR A 1 331 ? -11.538 -3.854 -6.857 1.00 86.62 331 TYR A O 1
ATOM 2649 N N . LEU A 1 332 ? -11.786 -1.815 -5.946 1.00 86.06 332 LEU A N 1
ATOM 2650 C CA . LEU A 1 332 ? -12.711 -2.253 -4.902 1.00 86.06 332 LEU A CA 1
ATOM 2651 C C . LEU A 1 332 ? -14.131 -2.377 -5.455 1.00 86.06 332 LEU A C 1
ATOM 2653 O O . LEU A 1 332 ? -14.747 -1.381 -5.839 1.00 86.06 332 LEU A O 1
ATOM 2657 N N . ASN A 1 333 ? -14.664 -3.592 -5.426 1.00 82.88 333 ASN A N 1
ATOM 2658 C CA . ASN A 1 333 ? -16.067 -3.867 -5.671 1.00 82.88 333 ASN A CA 1
ATOM 2659 C C . ASN A 1 333 ? -16.836 -3.790 -4.347 1.00 82.88 333 ASN A C 1
ATOM 2661 O O . ASN A 1 333 ? -16.634 -4.605 -3.447 1.00 82.88 333 ASN A O 1
ATOM 2665 N N . LEU A 1 334 ? -17.677 -2.764 -4.209 1.00 80.12 334 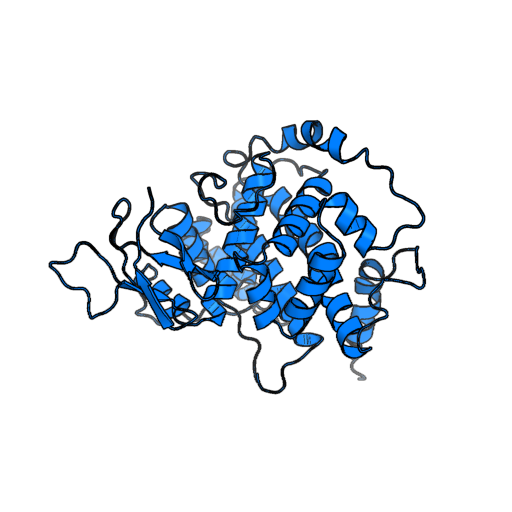LEU A N 1
ATOM 2666 C CA . LEU A 1 334 ? -18.382 -2.448 -2.966 1.00 80.12 334 LEU A CA 1
ATOM 2667 C C . LEU A 1 334 ? -19.749 -3.140 -2.911 1.00 80.12 334 LEU A C 1
ATOM 2669 O O . LEU A 1 334 ? -20.503 -3.133 -3.891 1.00 80.12 334 LEU A O 1
ATOM 2673 N N . TYR A 1 335 ? -20.098 -3.659 -1.734 1.00 72.44 335 TYR A N 1
ATOM 2674 C CA . TYR A 1 335 ? -21.377 -4.311 -1.472 1.00 72.44 335 TYR A CA 1
ATOM 2675 C C . TYR A 1 335 ? -22.342 -3.410 -0.701 1.00 72.44 335 TYR A C 1
ATOM 2677 O O . TYR A 1 335 ? -21.952 -2.676 0.206 1.00 72.44 335 TYR A O 1
ATOM 2685 N N . ALA A 1 336 ? -23.636 -3.488 -1.032 1.00 62.97 336 ALA A N 1
ATOM 2686 C CA . ALA A 1 336 ? -24.667 -2.658 -0.396 1.00 62.97 336 ALA A CA 1
ATOM 2687 C C . ALA A 1 336 ? -24.864 -2.963 1.101 1.00 62.97 336 ALA A C 1
ATOM 2689 O O . ALA A 1 336 ? -25.228 -2.073 1.870 1.00 62.97 336 ALA A O 1
ATOM 2690 N N . LYS A 1 337 ? -24.653 -4.219 1.516 1.00 61.25 337 LYS A N 1
ATOM 2691 C CA . LYS A 1 337 ? -24.715 -4.669 2.916 1.00 61.25 337 LYS A CA 1
ATOM 2692 C C . LYS A 1 337 ? -23.691 -5.775 3.173 1.00 61.25 337 LYS A C 1
ATOM 2694 O O . LYS A 1 337 ? -23.428 -6.600 2.295 1.00 61.25 337 LYS A O 1
ATOM 2699 N N . LYS A 1 338 ? -23.189 -5.854 4.409 1.00 57.53 338 LYS A N 1
ATOM 2700 C CA . LYS A 1 338 ? -22.358 -6.974 4.881 1.00 57.53 338 LYS A CA 1
ATOM 2701 C C . LYS A 1 338 ? -23.074 -8.309 4.658 1.00 57.53 338 LYS A C 1
ATOM 2703 O O . LYS A 1 338 ? -24.242 -8.442 5.011 1.00 57.53 338 LYS A O 1
ATOM 2708 N N . GLY A 1 339 ? -22.382 -9.272 4.051 1.00 54.69 339 GLY A N 1
ATOM 2709 C CA . GLY A 1 339 ? -22.938 -10.591 3.724 1.00 54.69 339 GLY A CA 1
ATOM 2710 C C . GLY A 1 339 ? -23.836 -10.632 2.481 1.00 54.69 339 GLY A C 1
ATOM 2711 O O . GLY A 1 339 ? -24.352 -11.694 2.152 1.00 54.69 339 GLY A O 1
ATOM 2712 N N . THR A 1 340 ? -24.021 -9.515 1.765 1.00 56.25 340 THR A N 1
ATOM 2713 C CA . THR A 1 340 ? -24.747 -9.503 0.484 1.00 56.25 340 THR A CA 1
ATOM 2714 C C . THR A 1 340 ? -23.772 -9.337 -0.677 1.00 56.25 340 THR A C 1
ATOM 2716 O O . THR A 1 340 ? -23.071 -8.338 -0.738 1.00 56.25 340 THR A O 1
ATOM 2719 N N . ARG A 1 341 ? -23.765 -10.260 -1.648 1.00 54.38 341 ARG A N 1
ATOM 2720 C CA . ARG A 1 341 ? -22.958 -10.143 -2.886 1.00 54.38 341 ARG A CA 1
ATOM 2721 C C . ARG A 1 341 ? -23.584 -9.198 -3.930 1.00 54.38 341 ARG A C 1
ATOM 2723 O O . ARG A 1 341 ? -23.337 -9.314 -5.128 1.00 54.38 341 ARG A O 1
ATOM 2730 N N . LYS A 1 342 ? -24.467 -8.277 -3.514 1.00 54.47 342 LYS A N 1
ATOM 2731 C CA . LYS A 1 342 ? -25.087 -7.316 -4.439 1.00 54.47 342 LYS A CA 1
ATOM 2732 C C . LYS A 1 342 ? -24.140 -6.129 -4.623 1.00 54.47 342 LYS A C 1
ATOM 2734 O O . LYS A 1 342 ? -24.063 -5.257 -3.758 1.00 54.47 342 LYS A O 1
ATOM 2739 N N . THR A 1 343 ? -23.425 -6.156 -5.743 1.00 55.75 343 THR A N 1
ATOM 2740 C CA . THR A 1 343 ? -22.509 -5.114 -6.216 1.00 55.75 343 THR A CA 1
ATOM 2741 C C . THR A 1 343 ? -23.227 -3.782 -6.430 1.00 55.75 343 THR A C 1
ATOM 2743 O O . THR A 1 343 ? -24.403 -3.758 -6.804 1.00 55.75 343 THR A O 1
ATOM 2746 N N . ILE A 1 344 ? -22.531 -2.673 -6.163 1.00 56.84 344 ILE A N 1
ATOM 2747 C CA . ILE A 1 344 ? -23.066 -1.312 -6.356 1.00 56.84 344 ILE A CA 1
ATOM 2748 C C . ILE A 1 344 ? -22.617 -0.696 -7.692 1.00 56.84 344 ILE A C 1
ATOM 2750 O O . ILE A 1 344 ? -23.298 0.174 -8.223 1.00 56.84 344 ILE A O 1
ATOM 2754 N N . LEU A 1 345 ? -21.510 -1.168 -8.273 1.00 52.81 345 LEU A N 1
ATOM 2755 C CA . LEU A 1 345 ? -20.972 -0.695 -9.558 1.00 52.81 345 LEU A CA 1
ATOM 2756 C C . LEU A 1 345 ? -21.591 -1.424 -10.767 1.00 52.81 345 LEU A C 1
ATOM 2758 O O . LEU A 1 345 ? -20.888 -1.765 -11.717 1.00 52.81 345 LEU A O 1
ATOM 2762 N N . ALA A 1 346 ? -22.891 -1.701 -10.722 1.00 50.19 346 ALA A N 1
ATOM 2763 C CA . ALA A 1 346 ? -23.583 -2.317 -11.847 1.00 50.19 346 ALA A CA 1
ATOM 2764 C C . ALA A 1 346 ? -23.894 -1.276 -12.935 1.00 50.19 346 ALA A C 1
ATOM 2766 O O . ALA A 1 346 ? -24.129 -0.102 -12.630 1.00 50.19 346 ALA A O 1
ATOM 2767 N N . ALA A 1 347 ? -23.852 -1.677 -14.206 1.00 50.25 347 ALA A N 1
ATOM 2768 C CA . ALA A 1 347 ? -24.246 -0.805 -15.302 1.00 50.25 347 ALA A CA 1
ATOM 2769 C C . ALA A 1 347 ? -25.729 -0.409 -15.159 1.00 50.25 347 ALA A C 1
ATOM 2771 O O . ALA A 1 347 ? -26.560 -1.203 -14.729 1.00 50.25 347 ALA A O 1
ATOM 2772 N N . ASN A 1 348 ? -26.084 0.814 -15.569 1.00 47.69 348 ASN A N 1
ATOM 2773 C CA . ASN A 1 348 ? -27.485 1.270 -15.583 1.00 47.69 348 ASN A CA 1
ATOM 2774 C C . ASN A 1 348 ? -28.393 0.401 -16.482 1.00 47.69 348 ASN A C 1
ATOM 2776 O O . ASN A 1 348 ? -29.611 0.463 -16.347 1.00 47.69 348 ASN A O 1
ATOM 2780 N N . ASP A 1 349 ? -27.790 -0.397 -17.368 1.00 48.03 349 ASP A N 1
ATOM 2781 C CA . ASP A 1 349 ? -28.448 -1.278 -18.336 1.00 48.03 349 ASP A CA 1
ATOM 2782 C C . ASP A 1 349 ? -28.580 -2.726 -17.807 1.00 48.03 349 ASP A C 1
ATOM 2784 O O . ASP A 1 349 ? -28.637 -3.666 -18.596 1.00 48.03 349 ASP A O 1
ATOM 2788 N N . ASP A 1 350 ? -28.568 -2.934 -16.485 1.00 42.75 350 ASP A N 1
ATOM 2789 C CA . ASP A 1 350 ? -28.790 -4.251 -15.876 1.00 42.75 350 ASP A CA 1
ATOM 2790 C C . ASP A 1 350 ? -30.180 -4.791 -16.272 1.00 42.75 350 ASP A C 1
ATOM 2792 O O . ASP A 1 350 ? -31.218 -4.363 -15.755 1.00 42.75 350 ASP A O 1
ATOM 2796 N N . GLU A 1 351 ? -30.217 -5.756 -17.194 1.00 41.94 351 GLU A N 1
ATOM 2797 C CA . GLU A 1 351 ? -31.444 -6.473 -17.531 1.00 41.94 351 GLU A CA 1
ATOM 2798 C C . GLU A 1 351 ? -31.907 -7.288 -16.318 1.00 41.94 351 GLU A C 1
ATOM 2800 O O . GLU A 1 351 ? -31.318 -8.308 -15.968 1.00 41.94 351 GLU A O 1
ATOM 2805 N N . ILE A 1 352 ? -33.019 -6.860 -15.712 1.00 41.88 352 ILE A N 1
ATOM 2806 C CA . ILE A 1 352 ? -33.656 -7.456 -14.520 1.00 41.88 352 ILE A CA 1
ATOM 2807 C C . ILE A 1 352 ? -33.932 -8.970 -14.680 1.00 41.88 352 ILE A C 1
ATOM 2809 O O . ILE A 1 352 ? -34.079 -9.679 -13.685 1.00 41.88 352 ILE A O 1
ATOM 2813 N N . PHE A 1 353 ? -33.978 -9.472 -15.919 1.00 38.38 353 PHE A N 1
ATOM 2814 C CA . PHE A 1 353 ? -34.284 -10.864 -16.257 1.00 38.38 353 PHE A CA 1
ATOM 2815 C C . PHE A 1 353 ? -33.077 -11.707 -16.682 1.00 38.38 353 PHE A C 1
ATOM 2817 O O . PHE A 1 353 ? -33.216 -12.924 -16.802 1.00 38.38 353 PHE A O 1
ATOM 2824 N N . SER A 1 354 ? -31.900 -11.109 -16.881 1.00 41.03 354 SER A N 1
ATOM 2825 C CA . SER A 1 354 ? -30.685 -11.867 -17.169 1.00 41.03 354 SER A CA 1
ATOM 2826 C C . SER A 1 354 ? -29.912 -12.058 -15.864 1.00 41.03 354 SER A C 1
ATOM 2828 O O . SER A 1 354 ? -29.668 -11.118 -15.113 1.00 41.03 354 SER A O 1
ATOM 2830 N N . SER A 1 355 ? -29.502 -13.282 -15.549 1.00 43.25 355 SER A N 1
ATOM 2831 C CA . SER A 1 355 ? -28.647 -13.576 -14.390 1.00 43.25 355 SER A CA 1
ATOM 2832 C C . SER A 1 355 ? -27.216 -13.020 -14.528 1.00 43.25 355 SER A C 1
ATOM 2834 O O . SER A 1 355 ? -26.334 -13.423 -13.771 1.00 43.25 355 SER A O 1
ATOM 2836 N N . ARG A 1 356 ? -26.969 -12.132 -15.500 1.00 44.56 356 ARG A N 1
ATOM 2837 C CA . ARG A 1 356 ? -25.672 -11.553 -15.855 1.00 44.56 356 ARG A CA 1
ATOM 2838 C C . ARG A 1 356 ? -25.646 -10.091 -15.438 1.00 44.56 356 ARG A C 1
ATOM 2840 O O . ARG A 1 356 ? -26.476 -9.300 -15.875 1.00 44.56 356 ARG A O 1
ATOM 2847 N N . LYS A 1 357 ? -24.704 -9.735 -14.566 1.00 54.50 357 LYS A N 1
ATOM 2848 C CA . LYS A 1 357 ? -24.487 -8.345 -14.151 1.00 54.50 357 LYS A CA 1
ATOM 2849 C C . LYS A 1 357 ? -23.299 -7.790 -14.906 1.00 54.50 357 LYS A C 1
ATOM 2851 O O . LYS A 1 357 ? -22.164 -8.212 -14.684 1.00 54.50 357 LYS A O 1
ATOM 2856 N N . LEU A 1 358 ? -23.561 -6.811 -15.762 1.00 57.91 358 LEU A N 1
ATOM 2857 C CA . LEU A 1 358 ? -22.510 -6.105 -16.476 1.00 57.91 358 LEU A CA 1
ATOM 2858 C C . LEU A 1 358 ? -21.881 -5.082 -15.530 1.00 57.91 358 LEU A C 1
ATOM 2860 O O . LEU A 1 358 ? -22.546 -4.168 -15.043 1.00 57.91 358 LEU A O 1
ATOM 2864 N N . THR A 1 359 ? -20.585 -5.230 -15.270 1.00 63.88 359 THR A N 1
ATOM 2865 C CA . THR A 1 359 ? -19.826 -4.288 -14.437 1.00 63.88 359 THR A CA 1
ATOM 2866 C C . THR A 1 359 ? -18.979 -3.386 -15.327 1.00 63.88 359 THR A C 1
ATOM 2868 O O . THR A 1 359 ? -18.410 -3.828 -16.327 1.00 63.88 359 THR A O 1
ATOM 2871 N N . ILE A 1 360 ? -18.902 -2.098 -14.980 1.00 70.81 360 ILE A N 1
ATOM 2872 C CA . ILE A 1 360 ? -18.069 -1.121 -15.693 1.00 70.81 360 ILE A CA 1
ATOM 2873 C C . ILE A 1 360 ? -16.786 -0.916 -14.899 1.00 70.81 360 ILE A C 1
ATOM 2875 O O . ILE A 1 360 ? -16.823 -0.444 -13.761 1.00 70.81 360 ILE A O 1
ATOM 2879 N N . CYS A 1 361 ? -15.636 -1.208 -15.509 1.00 73.19 361 CYS A N 1
ATOM 2880 C CA . CYS A 1 361 ? -14.355 -0.938 -14.865 1.00 73.19 361 CYS A CA 1
ATOM 2881 C C . CYS A 1 361 ? -14.218 0.564 -14.564 1.00 73.19 361 CYS A C 1
ATOM 2883 O O . CYS A 1 361 ? -14.299 1.377 -15.494 1.00 73.19 361 CYS A O 1
ATOM 2885 N N . PRO A 1 362 ? -13.904 0.973 -13.322 1.00 72.12 362 PRO A N 1
ATOM 2886 C CA . PRO A 1 362 ? -13.679 2.383 -13.018 1.00 72.12 362 PRO A CA 1
ATOM 2887 C C . PRO A 1 362 ? -12.455 2.947 -13.757 1.00 72.12 362 PRO A C 1
ATOM 2889 O O . PRO A 1 362 ? -12.426 4.147 -14.034 1.00 72.12 362 PRO A O 1
ATOM 2892 N N . ASN A 1 363 ? -11.509 2.082 -14.144 1.00 77.25 363 ASN A N 1
ATOM 2893 C CA . ASN A 1 363 ? -10.237 2.445 -14.764 1.00 77.25 363 ASN A CA 1
ATOM 2894 C C . ASN A 1 363 ? -10.294 2.515 -16.302 1.00 77.25 363 ASN A C 1
ATOM 2896 O O . ASN A 1 363 ? -9.904 3.546 -16.844 1.00 77.25 363 ASN A O 1
ATOM 2900 N N . CYS A 1 364 ? -10.776 1.472 -17.007 1.00 80.44 364 CYS A N 1
ATOM 2901 C CA . CYS A 1 364 ? -10.886 1.485 -18.483 1.00 80.44 364 CYS A CA 1
ATOM 2902 C C . CYS A 1 364 ? -12.275 1.764 -19.056 1.00 80.44 364 CYS A C 1
ATOM 2904 O O . CYS A 1 364 ? -12.393 1.901 -20.268 1.00 80.44 364 CYS A O 1
ATOM 2906 N N . LYS A 1 365 ? -13.328 1.847 -18.231 1.00 80.69 365 LYS A N 1
ATOM 2907 C CA . LYS A 1 365 ? -14.735 2.019 -18.665 1.00 80.69 365 LYS A CA 1
ATOM 2908 C C . LYS A 1 365 ? -15.279 0.928 -19.607 1.00 80.69 365 LYS A C 1
ATOM 2910 O O . LYS A 1 365 ? -16.432 0.989 -20.021 1.00 80.69 365 LYS A O 1
ATOM 2915 N N . CYS A 1 366 ? -14.465 -0.077 -19.888 1.00 77.50 366 CYS A N 1
ATOM 2916 C CA . CYS A 1 366 ? -14.800 -1.373 -20.450 1.00 77.50 366 CYS A CA 1
ATOM 2917 C C . CYS A 1 366 ? -15.926 -2.049 -19.635 1.00 77.50 366 CYS A C 1
ATOM 2919 O O . CYS A 1 366 ? -15.943 -1.986 -18.397 1.00 77.50 366 CYS A O 1
ATOM 2921 N N . ARG A 1 367 ? -16.884 -2.650 -20.352 1.00 73.44 367 ARG A N 1
ATOM 2922 C CA . ARG A 1 367 ? -17.996 -3.438 -19.802 1.00 73.44 367 ARG A CA 1
ATOM 2923 C C . ARG A 1 367 ? -17.593 -4.904 -19.855 1.00 73.44 367 ARG A C 1
ATOM 2925 O O . ARG A 1 367 ? -17.211 -5.366 -20.924 1.00 73.44 367 ARG A O 1
ATOM 2932 N N . PHE A 1 368 ? -17.712 -5.619 -18.748 1.00 64.38 368 PHE A N 1
ATOM 2933 C CA . PHE A 1 368 ? -17.428 -7.051 -18.712 1.00 64.38 368 PHE A CA 1
ATOM 2934 C C . PHE A 1 368 ? -18.454 -7.791 -17.861 1.00 64.38 368 PHE A C 1
ATOM 2936 O O . PHE A 1 368 ? -19.106 -7.197 -16.991 1.00 64.38 368 PHE A O 1
ATOM 2943 N N . ASP A 1 369 ? -18.631 -9.074 -18.170 1.00 54.94 369 ASP A N 1
ATOM 2944 C CA . ASP A 1 369 ? -19.563 -9.934 -17.454 1.00 54.94 369 ASP A CA 1
ATOM 2945 C C . ASP A 1 369 ? -18.925 -10.296 -16.117 1.00 54.94 369 ASP A C 1
ATOM 2947 O O . ASP A 1 369 ? -17.863 -10.915 -16.055 1.00 54.94 369 ASP A O 1
ATOM 2951 N N . TYR A 1 370 ? -19.536 -9.848 -15.027 1.00 50.62 370 TYR A N 1
ATOM 2952 C CA . TYR A 1 370 ? -19.072 -10.219 -13.705 1.00 50.62 370 TYR A CA 1
ATOM 2953 C C . TYR A 1 370 ? -19.639 -11.598 -13.376 1.00 50.62 370 TYR A C 1
ATOM 2955 O O . TYR A 1 370 ? -20.628 -11.737 -12.655 1.00 50.62 370 TYR A O 1
ATOM 2963 N N . SER A 1 371 ? -19.009 -12.640 -13.914 1.00 40.34 371 SER A N 1
ATOM 2964 C CA . SER A 1 371 ? -19.113 -13.957 -13.307 1.00 40.34 371 SER A CA 1
ATOM 2965 C C . SER A 1 371 ? -18.271 -13.922 -12.036 1.00 40.34 371 SER A C 1
ATOM 2967 O O . SER A 1 371 ? -17.040 -13.926 -12.087 1.00 40.34 371 SER A O 1
ATOM 2969 N N . LEU A 1 372 ? -18.944 -13.880 -10.885 1.00 37.22 372 LEU A N 1
ATOM 2970 C CA . LEU A 1 372 ? -18.400 -14.452 -9.654 1.00 37.22 372 LEU A CA 1
ATOM 2971 C C . LEU A 1 372 ? -18.071 -15.916 -9.987 1.00 37.22 372 LEU A C 1
ATOM 2973 O O . LEU A 1 372 ? -18.954 -16.761 -9.865 1.00 37.22 372 LEU A O 1
ATOM 2977 N N . TYR A 1 373 ? -16.891 -16.204 -10.540 1.00 30.34 373 TYR A N 1
ATOM 2978 C CA . TYR A 1 373 ? -16.495 -17.590 -10.762 1.00 30.34 373 TYR A CA 1
ATOM 2979 C C . TYR A 1 373 ? -16.358 -18.286 -9.404 1.00 30.34 373 TYR A C 1
ATOM 2981 O O . TYR A 1 373 ? -16.049 -17.647 -8.395 1.00 30.34 373 TYR A O 1
ATOM 2989 N N . GLU A 1 374 ? -16.712 -19.568 -9.453 1.00 29.59 374 GLU A N 1
ATOM 2990 C CA . GLU A 1 374 ? -16.949 -20.542 -8.381 1.00 29.59 374 GLU A CA 1
ATOM 2991 C C . GLU A 1 374 ? -15.930 -20.551 -7.238 1.00 29.59 374 GLU A C 1
ATOM 2993 O O . GLU A 1 374 ? -14.711 -20.453 -7.509 1.00 29.59 374 GLU A O 1
#

Radius of gyration: 21.68 Å; Cα contacts (8 Å, |Δi|>4): 463; chains: 1; bounding box: 65×61×52 Å

Solvent-accessible surface area (backbone atoms only — not comparable to full-atom values): 21831 Å² total; per-residue (Å²): 136,84,80,81,74,76,54,70,66,57,62,44,53,68,67,44,40,76,77,72,58,62,98,72,83,67,100,62,69,90,52,87,86,54,55,73,70,54,43,54,33,26,51,54,43,48,45,46,54,68,56,44,45,42,60,58,40,50,59,24,51,53,48,25,40,56,75,39,41,92,73,22,69,46,50,80,56,44,70,72,70,49,53,76,72,62,71,60,78,82,61,96,82,63,42,73,63,55,48,49,20,66,72,43,74,44,61,56,68,60,51,52,55,52,38,54,56,21,36,74,40,61,66,41,30,43,51,43,49,48,15,70,85,47,42,62,67,46,45,36,38,49,43,51,36,62,73,65,71,77,89,80,86,69,72,84,70,56,70,67,60,49,29,51,49,52,39,52,53,42,43,41,48,15,41,46,71,65,57,42,31,74,75,39,69,52,54,71,65,61,55,49,53,50,49,63,63,29,66,42,95,89,45,59,40,75,49,72,65,76,79,62,99,81,68,68,87,50,72,73,46,48,53,61,48,44,56,36,50,69,44,31,38,54,44,48,43,38,50,27,53,45,29,46,52,37,22,50,38,58,62,50,79,91,61,87,65,42,73,45,68,85,40,43,60,95,63,87,62,63,52,38,53,52,31,38,51,52,47,54,51,49,52,46,51,52,51,35,68,77,56,64,57,90,87,56,95,63,97,83,73,74,52,57,59,61,45,50,51,52,48,53,37,39,64,64,56,27,28,49,79,44,60,38,88,87,78,24,47,52,45,81,48,43,32,82,42,74,89,42,92,50,64,67,64,56,42,96,80,55,50,91,86,50,99,60,49,42,32,50,36,64,76,78,64,50,74,44,77,59,70,82,74,131

Organism: NCBI:txid1123324

Mean predicted aligned error: 11.47 Å

Sequence (374 aa):
MKTFRVDASVYYRAHFKNIYDSPCKTEKDNFLKFTPKDEDRMTAAFNLLFGYLPNALASYMQFAANVDPDIFSNMSTLSDVNLFSKVKFEKIQETKLNCISRLSSSDSEEIVSDLLKASQSVGTLTENLINRKTTNLLCVIENLMQINIFPSIIGPADDVSKRKTLAYMMVKLGSTKHLIHKVTGVGSKIIKDLCDATTTDYTRPIRKYKLCNNENFGVNHLLRICNNKQASNQIMLMISLYTICCRILLNKLPTANHFDQEDIGDRLSIPLAIGVYKTCYDMSRNFSRLYPDKTINSFDFVFFDDFYNALEIYTSKQAEVVACEDCHTPYLNLYAKKGTRKTILAANDDEIFSSRKLTICPNCKCRFDYSLYE